Protein 8Q1F (pdb70)

Sequence (442 aa):
MFKKAVLFDLNGVIITDTAEYHFRAWKKALAEEIGINNGGVDRQFNEQLKGVSREEDSLQKILDLADKKVSAEEFKELAKRKNDNYVKMMIQDVSPADVYPGILQLLKDLRSSNKKIKIALASASKNGPFLLEERRMNLTGYFDAIADPAEEVAASKAAPDIFIAAAHAVGVVAPSESIGLEDSQAGIIQAIKDSGALPIGVGRPEDLGDDIVIVPDTSHYTLEFLKKEVWLQKQKMFKKAVLFDLNGVIITDTAEYHFRAWKKALAEEIGINGVDRQFNEQLKGVSREDSLQKILDLADKKVSAEEFKELAKRKNDNYVKMMIQDVSPADVYPGILQLLKDLRSSNKIKIALASASKNGPFLLEERMNLTGYFDAI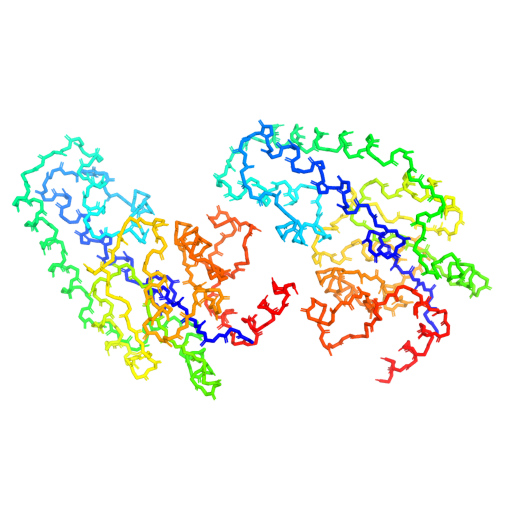ADPAEVAASKAAPDIFIAAAHAVGVAPSESIGLEDSQAGIQAIKDSGALPIGVGRPEDLGDDIVIVPDTSHYTLEFLKEVWLQKQK

Structure (mmCIF, N/CA/C/O backbone):
data_8Q1F
#
_entry.id   8Q1F
#
_cell.length_a   32.023
_cell.length_b   79.663
_cell.length_c   79.848
_cell.angle_alpha   90.000
_cell.angle_beta   97.614
_cell.angle_gamma   90.000
#
_symmetry.space_group_name_H-M   'P 1 21 1'
#
loop_
_entity.id
_entity.type
_entity.pdbx_description
1 polymer Beta-phosphoglucomutase
2 non-polymer 1,6-di-O-phosphono-beta-D-glucopyranose
3 non-polymer 'MAGNESIUM ION'
4 non-polymer 2-AMINO-2-HYDROXYMETHYL-PROPANE-1,3-DIOL
5 non-polymer 'SODIUM ION'
6 non-polymer 1,2-ETHANEDIOL
7 water water
#
loop_
_atom_site.group_PDB
_atom_site.id
_atom_site.type_symbol
_atom_site.label_atom_id
_atom_site.label_alt_id
_atom_site.label_comp_id
_atom_site.label_asym_id
_atom_site.label_entity_id
_atom_site.label_seq_id
_atom_site.pdbx_PDB_ins_code
_atom_site.Cartn_x
_atom_site.Cartn_y
_atom_site.Cartn_z
_atom_site.occupancy
_atom_site.B_iso_or_equiv
_atom_site.auth_seq_id
_atom_site.auth_comp_id
_atom_site.auth_asym_id
_atom_site.auth_atom_id
_atom_site.pdbx_PDB_model_num
ATOM 1 N N . MET A 1 1 ? 12.193 -27.534 -50.376 1.000 12.043 1 MET A N 1
ATOM 2 C CA . MET A 1 1 ? 10.844 -27.144 -49.895 1.000 10.270 1 MET A CA 1
ATOM 3 C C . MET A 1 1 ? 11.066 -26.305 -48.644 1.000 9.444 1 MET A C 1
ATOM 4 O O . MET A 1 1 ? 12.105 -26.436 -47.986 1.000 11.230 1 MET A O 1
ATOM 9 N N . PHE A 1 2 ? 10.068 -25.490 -48.279 1.000 9.017 2 PHE A N 1
ATOM 10 C CA . PHE A 1 2 ? 10.146 -24.832 -46.989 1.000 8.381 2 PHE A CA 1
ATOM 11 C C . PHE A 1 2 ? 10.295 -25.909 -45.923 1.000 8.457 2 PHE A C 1
ATOM 12 O O . PHE A 1 2 ? 9.705 -26.991 -45.992 1.000 9.521 2 PHE A O 1
ATOM 20 N N . LYS A 1 3 ? 11.106 -25.577 -44.926 1.000 8.477 3 LYS A N 1
ATOM 21 C CA A LYS A 1 3 ? 11.414 -26.495 -43.837 0.500 8.481 3 LYS A CA 1
ATOM 22 C CA B LYS A 1 3 ? 11.450 -26.473 -43.828 0.500 9.095 3 LYS A CA 1
ATOM 23 C C . LYS A 1 3 ? 10.691 -26.148 -42.542 1.000 8.410 3 LYS A C 1
ATOM 24 O O . LYS A 1 3 ? 10.704 -26.962 -41.608 1.000 9.746 3 LYS A O 1
ATOM 35 N N . ALA A 1 4 ? 10.039 -24.980 -42.477 1.000 8.254 4 ALA A N 1
ATOM 36 C CA . ALA A 1 4 ? 9.312 -24.550 -41.294 1.000 7.729 4 ALA A CA 1
ATOM 37 C C . ALA A 1 4 ? 8.193 -23.609 -41.714 1.000 7.158 4 ALA A C 1
ATOM 38 O O . ALA A 1 4 ? 8.310 -22.899 -42.712 1.000 7.616 4 ALA A O 1
ATOM 40 N N . VAL A 1 5 ? 7.152 -23.616 -40.881 1.000 7.159 5 VAL A N 1
ATOM 41 C CA . VAL A 1 5 ? 6.102 -22.603 -40.925 1.000 6.508 5 VAL A CA 1
ATOM 42 C C . VAL A 1 5 ? 6.113 -21.892 -39.578 1.000 6.507 5 VAL A C 1
ATOM 43 O O . VAL A 1 5 ? 6.108 -22.538 -38.525 1.000 7.360 5 VAL A O 1
ATOM 47 N N . LEU A 1 6 ? 6.159 -20.563 -39.661 1.000 6.456 6 LEU A N 1
ATOM 48 C CA . LEU A 1 6 ? 6.240 -19.674 -38.514 1.000 6.587 6 LEU A CA 1
ATOM 49 C C . LEU A 1 6 ? 4.854 -19.053 -38.366 1.000 6.382 6 LEU A C 1
ATOM 50 O O . LEU A 1 6 ? 4.413 -18.270 -39.208 1.000 7.354 6 LEU A O 1
ATOM 55 N N . PHE A 1 7 ? 4.152 -19.430 -37.296 1.000 6.345 7 PHE A N 1
ATOM 56 C CA . PHE A 1 7 ? 2.759 -19.057 -37.091 1.000 6.300 7 PHE A CA 1
ATOM 57 C C . PHE A 1 7 ? 2.607 -17.864 -36.171 1.000 6.511 7 PHE A C 1
ATOM 58 O O . PHE A 1 7 ? 3.016 -17.901 -35.010 1.000 6.603 7 PHE A O 1
ATOM 66 N N . ASP A 1 8 ? 1.945 -16.819 -36.647 1.000 6.194 8 ASP A N 1
ATOM 67 C CA . ASP A 1 8 ? 1.316 -15.871 -35.745 1.000 6.455 8 ASP A CA 1
ATOM 68 C C . ASP A 1 8 ? 0.305 -16.616 -34.870 1.000 6.326 8 ASP A C 1
ATOM 69 O O . ASP A 1 8 ? -0.207 -17.659 -35.271 1.000 6.807 8 ASP A O 1
ATOM 74 N N . LEU A 1 9 ? -0.051 -16.037 -33.708 1.000 6.286 9 LEU A N 1
ATOM 75 C CA . LEU A 1 9 ? -1.102 -16.619 -32.896 1.000 6.932 9 LEU A CA 1
ATOM 76 C C . LEU A 1 9 ? -2.438 -15.939 -33.186 1.000 6.365 9 LEU A C 1
ATOM 77 O O . LEU A 1 9 ? -3.343 -16.543 -33.779 1.000 7.325 9 LEU A O 1
ATOM 82 N N . ASN A 1 10 ? -2.597 -14.686 -32.741 1.000 6.903 10 ASN A N 1
ATOM 83 C CA . ASN A 1 10 ? -3.889 -14.020 -32.794 1.000 6.632 10 ASN A CA 1
ATOM 84 C C . ASN A 1 10 ? -4.186 -13.538 -34.204 1.000 6.750 10 ASN A C 1
ATOM 85 O O . ASN A 1 10 ? -3.524 -12.663 -34.750 1.000 8.450 10 ASN A O 1
ATOM 90 N N . GLY A 1 11 ? -5.240 -14.103 -34.782 1.000 7.714 11 GLY A N 1
ATOM 91 C CA . GLY A 1 11 ? -5.600 -13.861 -36.178 1.000 7.781 11 GLY A CA 1
ATOM 92 C C . GLY A 1 11 ? -5.212 -15.002 -37.114 1.000 7.222 11 GLY A C 1
ATOM 93 O O . GLY A 1 11 ? -5.605 -14.954 -38.275 1.000 7.510 11 GLY A O 1
ATOM 94 N N . VAL A 1 12 ? -4.464 -15.996 -36.627 1.000 6.854 12 VAL A N 1
ATOM 95 C CA . VAL A 1 12 ? -4.089 -17.157 -37.422 1.000 6.691 12 VAL A CA 1
ATOM 96 C C . VAL A 1 12 ? -4.511 -18.455 -36.735 1.000 6.557 12 VAL A C 1
ATOM 97 O O . VAL A 1 12 ? -5.380 -19.158 -37.226 1.000 7.506 12 VAL A O 1
ATOM 101 N N . ILE A 1 13 ? -3.908 -18.775 -35.596 1.000 6.963 13 ILE A N 1
ATOM 102 C CA A ILE A 1 13 ? -4.241 -20.004 -34.883 0.500 8.235 13 ILE A CA 1
ATOM 103 C CA B ILE A 1 13 ? -4.219 -20.010 -34.867 0.500 7.361 13 ILE A CA 1
ATOM 104 C C . ILE A 1 13 ? -5.608 -19.896 -34.206 1.000 7.524 13 ILE A C 1
ATOM 105 O O . ILE A 1 13 ? -6.375 -20.865 -34.173 1.000 7.999 13 ILE A O 1
ATOM 114 N N . THR A 1 14 ? -5.867 -18.724 -33.636 1.000 7.750 14 THR A N 1
ATOM 115 C CA . THR A 1 14 ? -7.121 -18.384 -32.975 1.000 7.809 14 THR A CA 1
ATOM 116 C C . THR A 1 14 ? -7.211 -16.871 -33.027 1.000 7.175 14 THR A C 1
ATOM 117 O O . THR A 1 14 ? -6.377 -16.242 -33.668 1.000 8.905 14 THR A O 1
ATOM 121 N N . ASP A 1 15 ? -8.147 -16.257 -32.308 1.000 7.794 15 ASP A N 1
ATOM 122 C CA . ASP A 1 15 ? -7.983 -14.814 -32.110 1.000 8.868 15 ASP A CA 1
ATOM 123 C C . ASP A 1 15 ? -8.602 -14.434 -30.778 1.000 9.620 15 ASP A C 1
ATOM 124 O O . ASP A 1 15 ? -9.782 -14.583 -30.564 1.000 16.065 15 ASP A O 1
ATOM 129 N N . THR A 1 16 ? -7.766 -13.893 -29.899 1.000 7.868 16 THR A N 1
ATOM 130 C CA . THR A 1 16 ? -8.218 -13.366 -28.607 1.000 7.505 16 THR A CA 1
ATOM 131 C C . THR A 1 16 ? -8.250 -11.835 -28.614 1.000 7.771 16 THR A C 1
ATOM 132 O O . THR A 1 16 ? -8.306 -11.210 -27.555 1.000 8.231 16 THR A O 1
ATOM 136 N N . ALA A 1 17 ? -8.318 -11.245 -29.813 1.000 8.729 17 ALA A N 1
ATOM 137 C CA . ALA A 1 17 ? -8.389 -9.792 -29.955 1.000 8.761 17 ALA A CA 1
ATOM 138 C C . ALA A 1 17 ? -9.458 -9.157 -29.074 1.000 8.493 17 ALA A C 1
ATOM 139 O O . ALA A 1 17 ? -9.245 -8.066 -28.563 1.000 8.430 17 ALA A O 1
ATOM 141 N N . GLU A 1 18 ? -10.634 -9.768 -28.991 1.000 8.529 18 GLU A N 1
ATOM 142 C CA . GLU A 1 18 ? -11.717 -9.135 -28.235 1.000 8.521 18 GLU A CA 1
ATOM 143 C C . GLU A 1 18 ? -11.308 -8.969 -26.772 1.000 7.897 18 GLU A C 1
ATOM 144 O O . GLU A 1 18 ? -11.649 -7.963 -26.139 1.000 8.302 18 GLU A O 1
ATOM 150 N N . TYR A 1 19 ? -10.593 -9.955 -26.228 1.000 7.946 19 TYR A N 1
ATOM 151 C CA . TYR A 1 19 ? -10.203 -9.910 -24.827 1.000 7.539 19 TYR A CA 1
ATOM 152 C C . TYR A 1 19 ? -9.043 -8.945 -24.599 1.000 7.590 19 TYR A C 1
ATOM 153 O O . TYR A 1 19 ? -9.018 -8.230 -23.599 1.000 8.229 19 TYR A O 1
ATOM 162 N N . HIS A 1 20 ? -8.100 -8.893 -25.535 1.000 7.668 20 HIS A N 1
ATOM 163 C CA . HIS A 1 20 ? -7.085 -7.845 -25.467 1.000 7.372 20 HIS A CA 1
ATOM 164 C C . HIS A 1 20 ? -7.745 -6.472 -25.456 1.000 7.584 20 HIS A C 1
ATOM 165 O O . HIS A 1 20 ? -7.380 -5.611 -24.649 1.000 8.078 20 HIS A O 1
ATOM 172 N N . PHE A 1 21 ? -8.681 -6.262 -26.385 1.000 7.657 21 PHE A N 1
ATOM 173 C CA . PHE A 1 21 ? -9.369 -4.975 -26.487 1.000 8.140 21 PHE A CA 1
ATOM 174 C C . PHE A 1 21 ? -10.072 -4.638 -25.183 1.000 7.928 21 PHE A C 1
ATOM 175 O O . PHE A 1 21 ? -9.940 -3.532 -24.660 1.000 8.487 21 PHE A O 1
ATOM 183 N N . ARG A 1 22 ? -10.879 -5.561 -24.672 1.000 8.144 22 ARG A N 1
ATOM 184 C CA . ARG A 1 22 ? -11.658 -5.286 -23.483 1.000 8.387 22 ARG A CA 1
ATOM 185 C C . ARG A 1 22 ? -10.737 -4.941 -22.315 1.000 8.412 22 ARG A C 1
ATOM 186 O O . ARG A 1 22 ? -11.057 -4.053 -21.519 1.000 9.193 22 ARG A O 1
ATOM 194 N N . ALA A 1 23 ? -9.640 -5.662 -22.179 1.000 7.750 23 ALA A N 1
ATOM 195 C CA . ALA A 1 23 ? -8.715 -5.408 -21.088 1.000 7.982 23 ALA A CA 1
ATOM 196 C C . ALA A 1 23 ? -8.054 -4.043 -21.255 1.000 7.941 23 ALA A C 1
ATOM 197 O O . ALA A 1 23 ? -7.917 -3.285 -20.281 1.000 8.547 23 ALA A O 1
ATOM 199 N N . TRP A 1 24 ? -7.611 -3.700 -22.465 1.000 7.708 24 TRP A N 1
ATOM 200 C CA . TRP A 1 24 ? -7.039 -2.361 -22.662 1.000 8.302 24 TRP A CA 1
ATOM 201 C C . TRP A 1 24 ? -8.064 -1.271 -22.388 1.000 8.910 24 TRP A C 1
ATOM 202 O O . TRP A 1 24 ? -7.719 -0.226 -21.822 1.000 9.879 24 TRP A O 1
ATOM 213 N N . LYS A 1 25 ? -9.286 -1.456 -22.883 1.000 9.254 25 LYS A N 1
ATOM 214 C CA A LYS A 1 25 ? -10.344 -0.457 -22.708 0.500 10.334 25 LYS A CA 1
ATOM 215 C CA B LYS A 1 25 ? -10.286 -0.411 -22.707 0.500 9.880 25 LYS A CA 1
ATOM 216 C C . LYS A 1 25 ? -10.605 -0.225 -21.220 1.000 9.936 25 LYS A C 1
ATOM 217 O O . LYS A 1 25 ? -10.760 0.904 -20.771 1.000 10.947 25 LYS A O 1
ATOM 228 N N . ALA A 1 26 ? -10.711 -1.312 -20.474 1.000 9.677 26 ALA A N 1
ATOM 229 C CA . ALA A 1 26 ? -10.999 -1.205 -19.044 1.000 10.304 26 ALA A CA 1
ATOM 230 C C . ALA A 1 26 ? -9.862 -0.471 -18.329 1.000 10.424 26 ALA A C 1
ATOM 231 O O . ALA A 1 26 ? -10.090 0.373 -17.469 1.000 11.236 26 ALA A O 1
ATOM 233 N N . LEU A 1 27 ? -8.623 -0.791 -18.670 1.000 9.284 27 LEU A N 1
ATOM 234 C CA . LEU A 1 27 ? -7.485 -0.094 -18.076 1.000 9.403 27 LEU A CA 1
ATOM 235 C C . LEU A 1 27 ? -7.518 1.392 -18.409 1.000 9.789 27 LEU A C 1
ATOM 236 O O . LEU A 1 27 ? -7.360 2.252 -17.540 1.000 11.112 27 LEU A O 1
ATOM 241 N N . ALA A 1 28 ? -7.716 1.692 -19.687 1.000 9.958 28 ALA A N 1
ATOM 242 C CA . ALA A 1 28 ? -7.754 3.078 -20.116 1.000 10.613 28 ALA A CA 1
ATOM 243 C C . ALA A 1 28 ? -8.822 3.850 -19.347 1.000 11.350 28 ALA A C 1
ATOM 244 O O . ALA A 1 28 ? -8.574 4.954 -18.851 1.000 13.669 28 ALA A O 1
ATOM 246 N N . GLU A 1 29 ? -10.030 3.306 -19.262 1.000 12.262 29 GLU A N 1
ATOM 247 C CA . GLU A 1 29 ? -11.107 4.043 -18.618 1.000 14.016 29 GLU A CA 1
ATOM 248 C C . GLU A 1 29 ? -10.784 4.302 -17.149 1.000 14.241 29 GLU A C 1
ATOM 249 O O . GLU A 1 29 ? -11.062 5.389 -16.661 1.000 16.933 29 GLU A O 1
ATOM 255 N N . GLU A 1 30 ? -10.130 3.348 -16.481 1.000 13.934 30 GLU A N 1
ATOM 256 C CA . GLU A 1 30 ? -9.754 3.477 -15.073 1.000 15.650 30 GLU A CA 1
ATOM 257 C C . GLU A 1 30 ? -8.803 4.632 -14.845 1.000 15.062 30 GLU A C 1
ATOM 258 O O . GLU A 1 30 ? -8.808 5.209 -13.757 1.000 18.812 30 GLU A O 1
ATOM 264 N N . ILE A 1 31 ? -7.967 4.928 -15.844 1.000 14.211 31 ILE A N 1
ATOM 265 C CA . ILE A 1 31 ? -6.969 5.981 -15.690 1.000 15.873 31 ILE A CA 1
ATOM 266 C C . ILE A 1 31 ? -7.378 7.232 -16.476 1.000 15.124 31 ILE A C 1
ATOM 267 O O . ILE A 1 31 ? -6.552 8.107 -16.700 1.000 19.880 31 ILE A O 1
ATOM 272 N N . GLY A 1 32 ? -8.663 7.339 -16.841 1.000 14.971 32 GLY A N 1
ATOM 273 C CA . GLY A 1 32 ? -9.215 8.591 -17.345 1.000 15.662 32 GLY A CA 1
ATOM 274 C C . GLY A 1 32 ? -9.002 8.792 -18.843 1.000 16.579 32 GLY A C 1
ATOM 275 O O . GLY A 1 32 ? -9.105 9.922 -19.313 1.000 22.468 32 GLY A O 1
ATOM 276 N N . ILE A 1 33 ? -8.712 7.713 -19.571 1.000 15.136 33 ILE A N 1
ATOM 277 C CA . ILE A 1 33 ? -8.501 7.773 -21.010 1.000 16.445 33 ILE A CA 1
ATOM 278 C C . ILE A 1 33 ? -9.745 7.240 -21.699 1.000 18.879 33 ILE A C 1
ATOM 279 O O . ILE A 1 33 ? -10.111 6.085 -21.493 1.000 21.387 33 ILE A O 1
ATOM 284 N N A ASN A 1 34 ? -10.390 8.003 -22.582 0.500 20.466 34 ASN A N 1
ATOM 285 N N B ASN A 1 34 ? -10.382 8.164 -22.422 0.500 27.163 34 ASN A N 1
ATOM 286 C CA A ASN A 1 34 ? -11.709 7.566 -23.042 0.500 22.329 34 ASN A CA 1
ATOM 287 C CA B ASN A 1 34 ? -11.414 7.863 -23.397 0.500 32.615 34 ASN A CA 1
ATOM 288 C C A ASN A 1 34 ? -11.725 7.179 -24.524 0.500 17.441 34 ASN A C 1
ATOM 289 C C B ASN A 1 34 ? -10.763 7.795 -24.773 0.500 28.064 34 ASN A C 1
ATOM 290 O O A ASN A 1 34 ? -12.773 6.773 -25.028 0.500 20.399 34 ASN A O 1
ATOM 291 O O B ASN A 1 34 ? -9.695 8.366 -25.004 0.500 28.219 34 ASN A O 1
ATOM 300 N N A GLY A 1 35 ? -10.575 7.258 -25.203 0.500 15.636 35 GLY A N 1
ATOM 301 N N B GLY A 1 35 ? -11.418 7.074 -25.677 0.500 21.466 35 GLY A N 1
ATOM 302 C CA A GLY A 1 35 ? -10.513 7.128 -26.659 0.500 15.908 35 GLY A CA 1
ATOM 303 C CA B GLY A 1 35 ? -10.935 6.950 -27.039 0.500 20.779 35 GLY A CA 1
ATOM 304 C C A GLY A 1 35 ? -10.218 5.724 -27.203 0.500 16.284 35 GLY A C 1
ATOM 305 C C B GLY A 1 35 ? -10.187 5.647 -27.298 0.500 17.017 35 GLY A C 1
ATOM 306 O O A GLY A 1 35 ? -10.078 5.559 -28.414 0.500 15.332 35 GLY A O 1
ATOM 307 O O B GLY A 1 35 ? -9.654 5.482 -28.397 0.500 19.077 35 GLY A O 1
ATOM 308 N N . VAL A 1 36 ? -10.147 4.715 -26.331 1.000 14.179 36 VAL A N 1
ATOM 309 C CA . VAL A 1 36 ? -9.789 3.354 -26.713 1.000 13.963 36 VAL A CA 1
ATOM 310 C C . VAL A 1 36 ? -11.054 2.650 -27.179 1.000 14.865 36 VAL A C 1
ATOM 311 O O . VAL A 1 36 ? -11.732 1.938 -26.430 1.000 15.988 36 VAL A O 1
ATOM 315 N N . ASP A 1 37 ? -11.368 2.909 -28.445 1.000 15.447 37 ASP A N 1
ATOM 316 C CA . ASP A 1 37 ? -12.532 2.314 -29.077 1.000 16.043 37 ASP A CA 1
ATOM 317 C C . ASP A 1 37 ? -12.053 1.258 -30.067 1.000 15.850 37 ASP A C 1
ATOM 318 O O . ASP A 1 37 ? -10.862 1.008 -30.224 1.000 15.981 37 ASP A O 1
ATOM 323 N N . ARG A 1 38 ? -12.996 0.613 -30.747 1.000 17.098 38 ARG A N 1
ATOM 324 C CA . ARG A 1 38 ? -12.609 -0.503 -31.601 1.000 17.348 38 ARG A CA 1
ATOM 325 C C . ARG A 1 38 ? -11.774 -0.040 -32.794 1.000 17.845 38 ARG A C 1
ATOM 326 O O . ARG A 1 38 ? -10.881 -0.764 -33.239 1.000 19.449 38 ARG A O 1
ATOM 334 N N . GLN A 1 39 ? -12.064 1.165 -33.294 1.000 18.906 39 GLN A N 1
ATOM 335 C CA . GLN A 1 39 ? -11.301 1.722 -34.395 1.000 20.107 39 GLN A CA 1
ATOM 336 C C . GLN A 1 39 ? -9.858 1.947 -33.941 1.000 16.546 39 GLN A C 1
ATOM 337 O O . GLN A 1 39 ? -8.912 1.532 -34.629 1.000 17.844 39 GLN A O 1
ATOM 343 N N . PHE A 1 40 ? -9.685 2.588 -32.775 1.000 16.623 40 PHE A N 1
ATOM 344 C CA . PHE A 1 40 ? -8.351 2.829 -32.239 1.000 15.148 40 PHE A CA 1
ATOM 345 C C . PHE A 1 40 ? -7.634 1.496 -32.033 1.000 14.350 40 PHE A C 1
ATOM 346 O O . PHE A 1 40 ? -6.438 1.365 -32.275 1.000 14.419 40 PHE A O 1
ATOM 354 N N . ASN A 1 41 ? -8.384 0.493 -31.565 1.000 14.126 41 ASN A N 1
ATOM 355 C CA . ASN A 1 41 ? -7.826 -0.808 -31.238 1.000 13.186 41 ASN A CA 1
ATOM 356 C C . ASN A 1 41 ? -7.195 -1.496 -32.446 1.000 13.710 41 ASN A C 1
ATOM 357 O O . ASN A 1 41 ? -6.347 -2.378 -32.283 1.000 13.701 41 ASN A O 1
ATOM 362 N N . GLU A 1 42 ? -7.624 -1.149 -33.654 1.000 15.045 42 GLU A N 1
ATOM 363 C CA . GLU A 1 42 ? -6.985 -1.699 -34.841 1.000 17.108 42 GLU A CA 1
ATOM 364 C C . GLU A 1 42 ? -5.477 -1.439 -34.810 1.000 17.081 42 GLU A C 1
ATOM 365 O O . GLU A 1 42 ? -4.729 -2.246 -35.348 1.000 20.090 42 GLU A O 1
ATOM 371 N N . GLN A 1 43 ? -5.051 -0.321 -34.213 1.000 15.740 43 GLN A N 1
ATOM 372 C CA . GLN A 1 43 ? -3.644 0.081 -34.113 1.000 16.557 43 GLN A CA 1
ATOM 373 C C . GLN A 1 43 ? -2.884 -0.736 -33.068 1.000 14.268 43 GLN A C 1
ATOM 374 O O . GLN A 1 43 ? -1.662 -0.627 -32.968 1.000 18.862 43 GLN A O 1
ATOM 380 N N . LEU A 1 44 ? -3.601 -1.535 -32.270 1.000 12.939 44 LEU A N 1
ATOM 381 C CA . LEU A 1 44 ? -2.983 -2.319 -31.206 1.000 12.395 44 LEU A CA 1
ATOM 382 C C . LEU A 1 44 ? -2.839 -3.786 -31.604 1.000 11.335 44 LEU A C 1
ATOM 383 O O . LEU A 1 44 ? -2.129 -4.551 -30.935 1.000 12.225 44 LEU A O 1
ATOM 388 N N . LYS A 1 45 ? -3.576 -4.219 -32.631 1.000 12.564 45 LYS A N 1
ATOM 389 C CA . LYS A 1 45 ? -3.528 -5.612 -33.023 1.000 13.726 45 LYS A CA 1
ATOM 390 C C . LYS A 1 45 ? -2.127 -5.932 -33.524 1.000 13.529 45 LYS A C 1
ATOM 391 O O . LYS A 1 45 ? -1.489 -5.167 -34.258 1.000 14.074 45 LYS A O 1
ATOM 397 N N . GLY A 1 46 ? -1.618 -7.047 -33.011 1.000 13.856 46 GLY A N 1
ATOM 398 C CA . GLY A 1 46 ? -0.283 -7.462 -33.357 1.000 12.688 46 GLY A CA 1
ATOM 399 C C . GLY A 1 46 ? 0.846 -6.838 -32.559 1.000 14.337 46 GLY A C 1
ATOM 400 O O . GLY A 1 46 ? 1.926 -7.385 -32.637 1.000 14.761 46 GLY A O 1
ATOM 401 N N . VAL A 1 47 ? 0.599 -5.741 -31.821 1.000 11.877 47 VAL A N 1
ATOM 402 C CA . VAL A 1 47 ? 1.594 -4.877 -31.177 1.000 12.092 47 VAL A CA 1
ATOM 403 C C . VAL A 1 47 ? 1.920 -5.432 -29.796 1.000 10.613 47 VAL A C 1
ATOM 404 O O . VAL A 1 47 ? 1.057 -5.946 -29.108 1.000 10.152 47 VAL A O 1
ATOM 408 N N . SER A 1 48 ? 3.176 -5.312 -29.342 1.000 11.618 48 SER A N 1
ATOM 409 C CA . SER A 1 48 ? 3.587 -5.813 -28.025 1.000 11.246 48 SER A CA 1
ATOM 410 C C . SER A 1 48 ? 2.748 -5.187 -26.914 1.000 10.467 48 SER A C 1
ATOM 411 O O . SER A 1 48 ? 2.182 -4.106 -27.072 1.000 10.475 48 SER A O 1
ATOM 414 N N . ARG A 1 49 ? 2.732 -5.824 -25.744 1.000 10.221 49 ARG A N 1
ATOM 415 C CA . ARG A 1 49 ? 2.019 -5.292 -24.588 1.000 9.529 49 ARG A CA 1
ATOM 416 C C . ARG A 1 49 ? 2.517 -3.894 -24.235 1.000 9.924 49 ARG A C 1
ATOM 417 O O . ARG A 1 49 ? 1.738 -2.981 -24.012 1.000 10.183 49 ARG A O 1
ATOM 425 N N . GLU A 1 50 ? 3.833 -3.731 -24.133 1.000 11.616 50 GLU A N 1
ATOM 426 C CA A GLU A 1 50 ? 4.371 -2.442 -23.712 0.500 12.938 50 GLU A CA 1
ATOM 427 C CA B GLU A 1 50 ? 4.436 -2.459 -23.747 0.500 12.878 50 GLU A CA 1
ATOM 428 C C . GLU A 1 50 ? 4.152 -1.381 -24.794 1.000 11.705 50 GLU A C 1
ATOM 429 O O . GLU A 1 50 ? 3.823 -0.244 -24.470 1.000 12.382 50 GLU A O 1
ATOM 440 N N . ASP A 1 51 ? 4.317 -1.730 -26.073 1.000 11.554 51 ASP A N 1
ATOM 441 C CA . ASP A 1 51 ? 4.072 -0.727 -27.106 1.000 11.950 51 ASP A CA 1
ATOM 442 C C . ASP A 1 51 ? 2.582 -0.380 -27.201 1.000 11.057 51 ASP A C 1
ATOM 443 O O . ASP A 1 51 ? 2.232 0.743 -27.566 1.000 11.480 51 ASP A O 1
ATOM 448 N N . SER A 1 52 ? 1.719 -1.340 -26.863 1.000 9.961 52 SER A N 1
ATOM 449 C CA . SER A 1 52 ? 0.289 -1.065 -26.846 1.000 9.934 52 SER A CA 1
ATOM 450 C C . SER A 1 52 ? -0.043 -0.072 -25.734 1.000 9.741 52 SER A C 1
ATOM 451 O O . SER A 1 52 ? -0.767 0.889 -25.960 1.000 9.672 52 SER A O 1
ATOM 454 N N . LEU A 1 53 ? 0.476 -0.326 -24.527 1.000 9.179 53 LEU A N 1
ATOM 455 C CA . LEU A 1 53 ? 0.264 0.619 -23.446 1.000 9.116 53 LEU A CA 1
ATOM 456 C C . LEU A 1 53 ? 0.799 1.986 -23.848 1.000 9.857 53 LEU A C 1
ATOM 457 O O . LEU A 1 53 ? 0.157 2.993 -23.595 1.000 10.229 53 LEU A O 1
ATOM 462 N N . GLN A 1 54 ? 1.987 2.020 -24.458 1.000 10.800 54 GLN A N 1
ATOM 463 C CA . GLN A 1 54 ? 2.561 3.305 -24.823 1.000 11.721 54 GLN A CA 1
ATOM 464 C C . GLN A 1 54 ? 1.654 4.030 -25.821 1.000 11.767 54 GLN A C 1
ATOM 465 O O . GLN A 1 54 ? 1.506 5.252 -25.731 1.000 12.823 54 GLN A O 1
ATOM 471 N N . LYS A 1 55 ? 1.078 3.304 -26.789 1.000 11.383 55 LYS A N 1
ATOM 472 C CA . LYS A 1 55 ? 0.178 3.937 -27.753 1.000 11.785 55 LYS A CA 1
ATOM 473 C C . LYS A 1 55 ? -1.049 4.529 -27.071 1.000 10.786 55 LYS A C 1
ATOM 474 O O . LYS A 1 55 ? -1.521 5.587 -27.460 1.000 11.759 55 LYS A O 1
ATOM 480 N N . ILE A 1 56 ? -1.559 3.835 -26.047 1.000 10.620 56 ILE A N 1
ATOM 481 C CA . ILE A 1 56 ? -2.712 4.300 -25.294 1.000 10.462 56 ILE A CA 1
ATOM 482 C C . ILE A 1 56 ? -2.351 5.549 -24.478 1.000 10.098 56 ILE A C 1
ATOM 483 O O . ILE A 1 56 ? -3.112 6.529 -24.463 1.000 11.716 56 ILE A O 1
ATOM 488 N N . LEU A 1 57 ? -1.202 5.514 -23.787 1.000 10.731 57 LEU A N 1
ATOM 489 C CA . LEU A 1 57 ? -0.764 6.703 -23.048 1.000 10.994 57 LEU A CA 1
ATOM 490 C C . LEU A 1 57 ? -0.558 7.865 -24.018 1.000 11.367 57 LEU A C 1
ATOM 491 O O . LEU A 1 57 ? -0.949 9.003 -23.739 1.000 13.109 57 LEU A O 1
ATOM 496 N N . ASP A 1 58 ? 0.091 7.585 -25.156 1.000 12.774 58 ASP A N 1
ATOM 497 C CA . ASP A 1 58 ? 0.355 8.612 -26.155 1.000 12.803 58 ASP A CA 1
ATOM 498 C C . ASP A 1 58 ? -0.970 9.232 -26.614 1.000 12.034 58 ASP A C 1
ATOM 499 O O . ASP A 1 58 ? -1.079 10.467 -26.742 1.000 13.267 58 ASP A O 1
ATOM 504 N N . LEU A 1 59 ? -1.969 8.407 -26.906 1.000 13.432 59 LEU A N 1
ATOM 505 C CA . LEU A 1 59 ? -3.280 8.890 -27.317 1.000 13.082 59 LEU A CA 1
ATOM 506 C C . LEU A 1 59 ? -3.792 9.980 -26.382 1.000 13.658 59 LEU A C 1
ATOM 507 O O . LEU A 1 59 ? -4.333 10.986 -26.835 1.000 16.451 59 LEU A O 1
ATOM 512 N N . ALA A 1 60 ? -3.613 9.765 -25.078 1.000 14.269 60 ALA A N 1
ATOM 513 C CA . ALA A 1 60 ? -4.163 10.647 -24.055 1.000 15.827 60 ALA A CA 1
ATOM 514 C C . ALA A 1 60 ? -3.195 11.757 -23.627 1.000 14.438 60 ALA A C 1
ATOM 515 O O . ALA A 1 60 ? -3.464 12.481 -22.668 1.000 16.405 60 ALA A O 1
ATOM 517 N N . ASP A 1 61 ? -2.058 11.879 -24.307 1.000 12.588 61 ASP A N 1
ATOM 518 C CA . ASP A 1 61 ? -1.015 12.818 -23.902 1.000 11.336 61 ASP A CA 1
ATOM 519 C C . ASP A 1 61 ? -0.617 12.615 -22.439 1.000 11.265 61 ASP A C 1
ATOM 520 O O . ASP A 1 61 ? -0.427 13.560 -21.676 1.000 12.948 61 ASP A O 1
ATOM 525 N N . LYS A 1 62 ? -0.491 11.346 -22.074 1.000 12.139 62 LYS A N 1
ATOM 526 C CA . LYS A 1 62 ? -0.211 10.954 -20.702 1.000 12.579 62 LYS A CA 1
ATOM 527 C C . LYS A 1 62 ? 1.186 10.366 -20.610 1.000 12.561 62 LYS A C 1
ATOM 528 O O . LYS A 1 62 ? 1.679 9.717 -21.530 1.000 14.442 62 LYS A O 1
ATOM 534 N N . LYS A 1 63 ? 1.815 10.596 -19.459 1.000 13.608 63 LYS A N 1
ATOM 535 C CA . LYS A 1 63 ? 3.128 10.064 -19.141 1.000 15.132 63 LYS A CA 1
ATOM 536 C C . LYS A 1 63 ? 3.107 9.568 -17.699 1.000 13.948 63 LYS A C 1
ATOM 537 O O . LYS A 1 63 ? 2.524 10.222 -16.842 1.000 16.353 63 LYS A O 1
ATOM 543 N N . VAL A 1 64 ? 3.693 8.395 -17.464 1.000 16.599 64 VAL A N 1
ATOM 544 C CA . VAL A 1 64 ? 3.753 7.823 -16.125 1.000 17.185 64 VAL A CA 1
ATOM 545 C C . VAL A 1 64 ? 5.188 7.393 -15.841 1.000 17.523 64 VAL A C 1
ATOM 546 O O . VAL A 1 64 ? 6.005 7.259 -16.754 1.000 17.848 64 VAL A O 1
ATOM 550 N N . SER A 1 65 ? 5.486 7.141 -14.562 1.000 17.441 65 SER A N 1
ATOM 551 C CA . SER A 1 65 ? 6.812 6.668 -14.182 1.000 18.823 65 SER A CA 1
ATOM 552 C C . SER A 1 65 ? 7.044 5.261 -14.736 1.000 16.308 65 SER A C 1
ATOM 553 O O . SER A 1 65 ? 6.105 4.550 -15.094 1.000 15.175 65 SER A O 1
ATOM 556 N N . ALA A 1 66 ? 8.306 4.842 -14.788 1.000 19.728 66 ALA A N 1
ATOM 557 C CA . ALA A 1 66 ? 8.677 3.489 -15.213 1.000 18.937 66 ALA A CA 1
ATOM 558 C C . ALA A 1 66 ? 7.954 2.429 -14.373 1.000 20.043 66 ALA A C 1
ATOM 559 O O . ALA A 1 66 ? 7.472 1.419 -14.896 1.000 17.789 66 ALA A O 1
ATOM 561 N N . GLU A 1 67 ? 7.884 2.662 -13.061 1.000 19.148 67 GLU A N 1
ATOM 562 C CA . GLU A 1 67 ? 7.269 1.719 -12.133 1.000 17.827 67 GLU A CA 1
ATOM 563 C C . GLU A 1 67 ? 5.777 1.637 -12.436 1.000 14.514 67 GLU A C 1
ATOM 564 O O . GLU A 1 67 ? 5.202 0.552 -12.467 1.000 15.109 67 GLU A O 1
ATOM 570 N N . GLU A 1 68 ? 5.158 2.798 -12.640 1.000 14.071 68 GLU A N 1
ATOM 571 C CA . GLU A 1 68 ? 3.721 2.848 -12.894 1.000 12.240 68 GLU A CA 1
ATOM 572 C C . GLU A 1 68 ? 3.387 2.199 -14.237 1.000 12.028 68 GLU A C 1
ATOM 573 O O . GLU A 1 68 ? 2.388 1.512 -14.366 1.000 11.447 68 GLU A O 1
ATOM 579 N N . PHE A 1 69 ? 4.232 2.417 -15.240 1.000 12.140 69 PHE A N 1
ATOM 580 C CA . PHE A 1 69 ? 4.061 1.776 -16.536 1.000 11.607 69 PHE A CA 1
ATOM 581 C C . PHE A 1 69 ? 4.018 0.256 -16.377 1.000 11.039 69 PHE A C 1
ATOM 582 O O . PHE A 1 69 ? 3.139 -0.409 -16.932 1.000 11.252 69 PHE A O 1
ATOM 590 N N . LYS A 1 70 ? 4.965 -0.303 -15.626 1.000 11.733 70 LYS A N 1
ATOM 591 C CA . LYS A 1 70 ? 4.978 -1.742 -15.388 1.000 11.833 70 LYS A CA 1
ATOM 592 C C . LYS A 1 70 ? 3.713 -2.192 -14.662 1.000 11.031 70 LYS A C 1
ATOM 593 O O . LYS A 1 70 ? 3.147 -3.242 -14.981 1.000 11.322 70 LYS A O 1
ATOM 599 N N . GLU A 1 71 ? 3.266 -1.411 -13.688 1.000 11.132 71 GLU A N 1
ATOM 600 C CA . GLU A 1 71 ? 2.073 -1.751 -12.922 1.000 10.920 71 GLU A CA 1
ATOM 601 C C . GLU A 1 71 ? 0.857 -1.794 -13.835 1.000 9.545 71 GLU A C 1
ATOM 602 O O . GLU A 1 71 ? 0.019 -2.698 -13.722 1.000 10.493 71 GLU A O 1
ATOM 608 N N . LEU A 1 72 ? 0.743 -0.805 -14.718 1.000 9.436 72 LEU A N 1
ATOM 609 C CA . LEU A 1 72 ? -0.396 -0.725 -15.629 1.000 9.739 72 LEU A CA 1
ATOM 610 C C . LEU A 1 72 ? -0.398 -1.900 -16.596 1.000 8.814 72 LEU A C 1
ATOM 611 O O . LEU A 1 72 ? -1.449 -2.492 -16.857 1.000 8.860 72 LEU A O 1
ATOM 616 N N . ALA A 1 73 ? 0.766 -2.229 -17.170 1.000 9.100 73 ALA A N 1
ATOM 617 C CA . ALA A 1 73 ? 0.812 -3.344 -18.108 1.000 9.094 73 ALA A CA 1
ATOM 618 C C . ALA A 1 73 ? 0.419 -4.642 -17.410 1.000 9.009 73 ALA A C 1
ATOM 619 O O . ALA A 1 73 ? -0.270 -5.481 -17.971 1.000 9.289 73 ALA A O 1
ATOM 621 N N . LYS A 1 74 ? 0.909 -4.806 -16.173 1.000 9.225 74 LYS A N 1
ATOM 622 C CA . LYS A 1 74 ? 0.586 -5.996 -15.381 1.000 9.805 74 LYS A CA 1
ATOM 623 C C . LYS A 1 74 ? -0.906 -6.060 -15.061 1.000 8.769 74 LYS A C 1
ATOM 624 O O . LYS A 1 74 ? -1.498 -7.143 -15.086 1.000 9.703 74 LYS A O 1
ATOM 630 N N . ARG A 1 75 ? -1.513 -4.918 -14.753 1.000 9.061 75 ARG A N 1
ATOM 631 C CA . ARG A 1 75 ? -2.937 -4.906 -14.467 1.000 9.523 75 ARG A CA 1
ATOM 632 C C . ARG A 1 75 ? -3.742 -5.335 -15.691 1.000 8.413 75 ARG A C 1
ATOM 633 O O . ARG A 1 75 ? -4.647 -6.160 -15.602 1.000 8.760 75 ARG A O 1
ATOM 641 N N . LYS A 1 76 ? -3.389 -4.783 -16.854 1.000 7.857 76 LYS A N 1
ATOM 642 C CA . LYS A 1 76 ? -4.087 -5.212 -18.061 1.000 7.358 76 LYS A CA 1
ATOM 643 C C . LYS A 1 76 ? -3.859 -6.704 -18.307 1.000 7.209 76 LYS A C 1
ATOM 644 O O . LYS A 1 76 ? -4.784 -7.436 -18.664 1.000 7.351 76 LYS A O 1
ATOM 650 N N . ASN A 1 77 ? -2.617 -7.166 -18.154 1.000 6.951 77 ASN A N 1
ATOM 651 C CA . ASN A 1 77 ? -2.347 -8.571 -18.400 1.000 7.186 77 ASN A CA 1
ATOM 652 C C . ASN A 1 77 ? -3.113 -9.471 -17.443 1.000 7.489 77 ASN A C 1
ATOM 653 O O . ASN A 1 77 ? -3.635 -10.509 -17.855 1.000 8.042 77 ASN A O 1
ATOM 658 N N . ASP A 1 78 ? -3.197 -9.098 -16.168 1.000 7.936 78 ASP A N 1
ATOM 659 C CA . ASP A 1 78 ? -3.926 -9.939 -15.225 1.000 8.038 78 ASP A CA 1
ATOM 660 C C . ASP A 1 78 ? -5.387 -10.063 -15.630 1.000 7.250 78 ASP A C 1
ATOM 661 O O . ASP A 1 78 ? -6.002 -11.131 -15.491 1.000 8.140 78 ASP A O 1
ATOM 666 N N . ASN A 1 79 ? -5.976 -8.967 -16.105 1.000 7.716 79 ASN A N 1
ATOM 667 C CA . ASN A 1 79 ? -7.362 -8.992 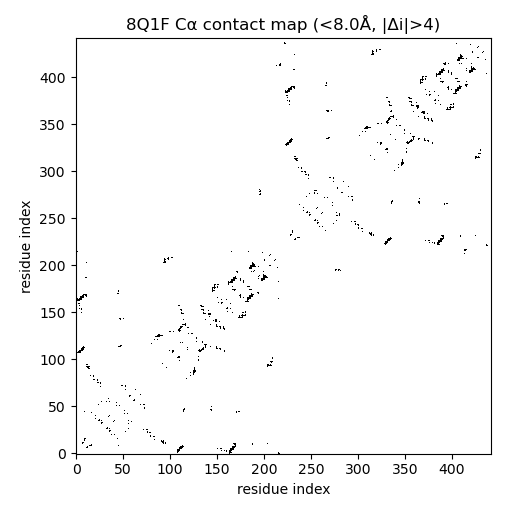-16.563 1.000 7.626 79 ASN A CA 1
ATOM 668 C C . ASN A 1 79 ? -7.512 -9.840 -17.828 1.000 6.990 79 ASN A C 1
ATOM 669 O O . ASN A 1 79 ? -8.406 -10.670 -17.935 1.000 7.911 79 ASN A O 1
ATOM 674 N N . TYR A 1 80 ? -6.615 -9.644 -18.789 1.000 7.520 80 TYR A N 1
ATOM 675 C CA . TYR A 1 80 ? -6.586 -10.462 -19.993 1.000 7.016 80 TYR A CA 1
ATOM 676 C C . TYR A 1 80 ? -6.484 -11.955 -19.673 1.000 6.765 80 TYR A C 1
ATOM 677 O O . TYR A 1 80 ? -7.237 -12.764 -20.225 1.000 7.476 80 TYR A O 1
ATOM 686 N N . VAL A 1 81 ? -5.552 -12.311 -18.777 1.000 6.963 81 VAL A N 1
ATOM 687 C CA . VAL A 1 81 ? -5.340 -13.719 -18.445 1.000 7.130 81 VAL A CA 1
ATOM 688 C C . VAL A 1 81 ? -6.608 -14.301 -17.801 1.000 7.107 81 VAL A C 1
ATOM 689 O O . VAL A 1 81 ? -6.982 -15.448 -18.068 1.000 8.380 81 VAL A O 1
ATOM 693 N N . LYS A 1 82 ? -7.286 -13.537 -16.945 1.000 7.954 82 LYS A N 1
ATOM 694 C CA . LYS A 1 82 ? -8.572 -13.967 -16.402 1.000 8.180 82 LYS A CA 1
ATOM 695 C C . LYS A 1 82 ? -9.528 -14.280 -17.548 1.000 8.282 82 LYS A C 1
ATOM 696 O O . LYS A 1 82 ? -10.235 -15.291 -17.529 1.000 9.530 82 LYS A O 1
ATOM 702 N N . MET A 1 83 ? -9.571 -13.411 -18.552 1.000 8.100 83 MET A N 1
ATOM 703 C CA A MET A 1 83 ? -10.574 -13.527 -19.595 0.400 8.688 83 MET A CA 1
ATOM 704 C CA B MET A 1 83 ? -10.539 -13.505 -19.635 0.600 8.585 83 MET A CA 1
ATOM 705 C C . MET A 1 83 ? -10.299 -14.696 -20.547 1.000 9.652 83 MET A C 1
ATOM 706 O O . MET A 1 83 ? -11.254 -15.188 -21.136 1.000 13.427 83 MET A O 1
ATOM 715 N N . ILE A 1 84 ? -9.047 -15.149 -20.703 1.000 8.686 84 ILE A N 1
ATOM 716 C CA . ILE A 1 84 ? -8.731 -16.253 -21.610 1.000 9.187 84 ILE A CA 1
ATOM 717 C C . ILE A 1 84 ? -8.714 -17.615 -20.925 1.000 8.962 84 ILE A C 1
ATOM 718 O O . ILE A 1 84 ? -8.386 -18.620 -21.567 1.000 10.024 84 ILE A O 1
ATOM 723 N N . GLN A 1 85 ? -9.130 -17.695 -19.658 1.000 9.869 85 GLN A N 1
ATOM 724 C CA . GLN A 1 85 ? -9.124 -18.983 -18.982 1.000 9.761 85 GLN A CA 1
ATOM 725 C C . GLN A 1 85 ? -9.998 -20.026 -19.676 1.000 10.251 85 GLN A C 1
ATOM 726 O O . GLN A 1 85 ? -9.698 -21.212 -19.570 1.000 14.680 85 GLN A O 1
ATOM 732 N N . ASP A 1 86 ? -11.052 -19.619 -20.373 1.000 10.916 86 ASP A N 1
ATOM 733 C CA . ASP A 1 86 ? -11.981 -20.593 -20.948 1.000 11.768 86 ASP A CA 1
ATOM 734 C C . ASP A 1 86 ? -11.731 -20.834 -22.435 1.000 12.008 86 ASP A C 1
ATOM 735 O O . ASP A 1 86 ? -12.543 -21.521 -23.055 1.000 14.231 86 ASP A O 1
ATOM 740 N N . VAL A 1 87 ? -10.643 -20.323 -23.009 1.000 10.880 87 VAL A N 1
ATOM 741 C CA . VAL A 1 87 ? -10.239 -20.731 -24.352 1.000 9.913 87 VAL A CA 1
ATOM 742 C C . VAL A 1 87 ? -10.121 -22.250 -24.384 1.000 10.446 87 VAL A C 1
ATOM 743 O O . VAL A 1 87 ? -9.671 -22.853 -23.417 1.000 11.333 87 VAL A O 1
ATOM 747 N N . SER A 1 88 ? -10.564 -22.868 -25.483 1.000 10.246 88 SER A N 1
ATOM 748 C CA . SER A 1 88 ? -10.618 -24.320 -25.585 1.000 10.753 88 SER A CA 1
ATOM 749 C C . SER A 1 88 ? -10.243 -24.726 -26.996 1.000 9.388 88 SER A C 1
ATOM 750 O O . SER A 1 88 ? -10.056 -23.880 -27.879 1.000 9.212 88 SER A O 1
ATOM 753 N N . PRO A 1 89 ? -10.149 -26.048 -27.274 1.000 9.365 89 PRO A N 1
ATOM 754 C CA . PRO A 1 89 ? -9.872 -26.487 -28.641 1.000 9.344 89 PRO A CA 1
ATOM 755 C C . PRO A 1 89 ? -10.889 -26.021 -29.683 1.000 8.959 89 PRO A C 1
ATOM 756 O O . PRO A 1 89 ? -10.532 -25.926 -30.855 1.000 9.850 89 PRO A O 1
ATOM 760 N N . ALA A 1 90 ? -12.103 -25.690 -29.259 1.000 10.023 90 ALA A N 1
ATOM 761 C CA . ALA A 1 90 ? -13.120 -25.211 -30.191 1.000 10.867 90 ALA A CA 1
ATOM 762 C C . ALA A 1 90 ? -12.751 -23.826 -30.728 1.000 9.792 90 ALA A C 1
ATOM 763 O O . ALA A 1 90 ? -13.353 -23.387 -31.713 1.000 12.307 90 ALA A O 1
ATOM 765 N N . ASP A 1 91 ? -11.788 -23.152 -30.101 1.000 9.568 91 ASP A N 1
ATOM 766 C CA . ASP A 1 91 ? -11.379 -21.827 -30.538 1.000 10.118 91 ASP A CA 1
ATOM 767 C C . ASP A 1 91 ? -10.270 -21.861 -31.585 1.000 8.890 91 ASP A C 1
ATOM 768 O O . ASP A 1 91 ? -9.890 -20.810 -32.085 1.000 9.615 91 ASP A O 1
ATOM 773 N N . VAL A 1 92 ? -9.736 -23.034 -31.904 1.000 8.341 92 VAL A N 1
ATOM 774 C CA . VAL A 1 92 ? -8.775 -23.141 -32.994 1.000 8.100 92 VAL A CA 1
ATOM 775 C C . VAL A 1 92 ? -9.484 -22.728 -34.285 1.000 7.983 92 VAL A C 1
ATOM 776 O O . VAL A 1 92 ? -10.584 -23.198 -34.587 1.000 8.771 92 VAL A O 1
ATOM 780 N N . TYR A 1 93 ? -8.836 -21.875 -35.068 1.000 7.749 93 TYR A N 1
ATOM 781 C CA . TYR A 1 93 ? -9.422 -21.354 -36.291 1.000 7.952 93 TYR A CA 1
ATOM 782 C C . TYR A 1 93 ? -9.597 -22.439 -37.343 1.000 7.799 93 TYR A C 1
ATOM 783 O O . TYR A 1 93 ? -8.937 -23.483 -37.370 1.000 8.029 93 TYR A O 1
ATOM 792 N N . PRO A 1 94 ? -10.550 -22.195 -38.261 1.000 8.011 94 PRO A N 1
ATOM 793 C CA . PRO A 1 94 ? -10.856 -23.193 -39.280 1.000 9.366 94 PRO A CA 1
ATOM 794 C C . PRO A 1 94 ? -9.629 -23.555 -40.108 1.000 8.273 94 PRO A C 1
ATOM 795 O O . PRO A 1 94 ? -8.861 -22.687 -40.535 1.000 8.960 94 PRO A O 1
ATOM 799 N N . GLY A 1 95 ? -9.446 -24.845 -40.312 1.000 9.578 95 GLY A N 1
ATOM 800 C CA . GLY A 1 95 ? -8.356 -25.348 -41.128 1.000 9.921 95 GLY A CA 1
ATOM 801 C C . GLY A 1 95 ? -7.028 -25.531 -40.413 1.000 8.861 95 GLY A C 1
ATOM 802 O O . GLY A 1 95 ? -6.143 -26.210 -40.922 1.000 9.423 95 GLY A O 1
ATOM 803 N N . ILE A 1 96 ? -6.853 -24.888 -39.266 1.000 8.118 96 ILE A N 1
ATOM 804 C CA . ILE A 1 96 ? -5.549 -24.840 -38.631 1.000 7.644 96 ILE A CA 1
ATOM 805 C C . ILE A 1 96 ? -5.118 -26.191 -38.088 1.000 7.990 96 ILE A C 1
ATOM 806 O O . ILE A 1 96 ? -3.971 -26.597 -38.274 1.000 8.283 96 ILE A O 1
ATOM 811 N N . LEU A 1 97 ? -6.016 -26.898 -37.410 1.000 8.222 97 LEU A N 1
ATOM 812 C CA . LEU A 1 97 ? -5.618 -28.192 -36.864 1.000 9.372 97 LEU A CA 1
ATOM 813 C C . LEU A 1 97 ? -5.181 -29.139 -37.984 1.000 8.489 97 LEU A C 1
ATOM 814 O O . LEU A 1 97 ? -4.157 -29.833 -37.856 1.000 9.053 97 LEU A O 1
ATOM 819 N N . GLN A 1 98 ? -5.929 -29.167 -39.093 1.000 9.335 98 GLN A N 1
ATOM 820 C CA . GLN A 1 98 ? -5.544 -30.060 -40.183 1.000 9.943 98 GLN A CA 1
ATOM 821 C C . GLN A 1 98 ? -4.201 -29.660 -40.791 1.000 8.989 98 GLN A C 1
ATOM 822 O O . GLN A 1 98 ? -3.380 -30.508 -41.146 1.000 9.978 98 GLN A O 1
ATOM 828 N N . LEU A 1 99 ? -3.967 -28.354 -40.910 1.000 8.784 99 LEU A N 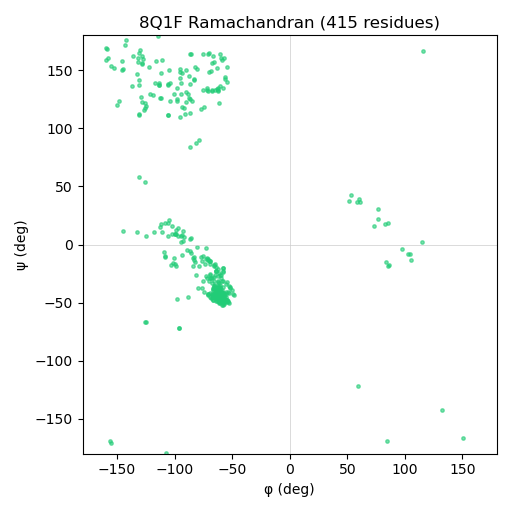1
ATOM 829 C CA . LEU A 1 99 ? -2.691 -27.881 -41.418 1.000 8.605 99 LEU A CA 1
ATOM 830 C C . LEU A 1 99 ? -1.565 -28.344 -40.509 1.000 8.080 99 LEU A C 1
ATOM 831 O O . LEU A 1 99 ? -0.550 -28.817 -40.994 1.000 8.828 99 LEU A O 1
ATOM 836 N N . LEU A 1 100 ? -1.733 -28.197 -39.202 1.000 7.905 100 LEU A N 1
ATOM 837 C CA . LEU A 1 100 ? -0.695 -28.634 -38.259 1.000 8.113 100 LEU A CA 1
ATOM 838 C C . LEU A 1 100 ? -0.426 -30.134 -38.406 1.000 8.316 100 LEU A C 1
ATOM 839 O O . LEU A 1 100 ? 0.720 -30.582 -38.413 1.000 9.183 100 LEU A O 1
ATOM 844 N N . LYS A 1 101 ? -1.492 -30.928 -38.498 1.000 8.836 101 LYS A N 1
ATOM 845 C CA . LYS A 1 101 ? -1.341 -32.369 -38.688 1.000 9.458 101 LYS A CA 1
ATOM 846 C C . LYS A 1 101 ? -0.554 -32.671 -39.965 1.000 9.537 101 LYS A C 1
ATOM 847 O O . LYS A 1 101 ? 0.328 -33.546 -39.973 1.000 10.931 101 LYS A O 1
ATOM 853 N N . ASP A 1 102 ? -0.887 -31.980 -41.053 1.000 9.370 102 ASP A N 1
ATOM 854 C CA . ASP A 1 102 ? -0.254 -32.246 -42.334 1.000 10.441 102 ASP A CA 1
ATOM 855 C C . ASP A 1 102 ? 1.205 -31.817 -42.323 1.000 9.813 102 ASP A C 1
ATOM 856 O O . ASP A 1 102 ? 2.048 -32.493 -42.882 1.000 10.608 102 ASP A O 1
ATOM 861 N N . LEU A 1 103 ? 1.506 -30.664 -41.733 1.000 9.297 103 LEU A N 1
ATOM 862 C CA . LEU A 1 103 ? 2.908 -30.242 -41.604 1.000 9.135 103 LEU A CA 1
ATOM 863 C C . LEU A 1 103 ? 3.696 -31.283 -40.810 1.000 9.536 103 LEU A C 1
ATOM 864 O O . LEU A 1 103 ? 4.767 -31.703 -41.232 1.000 10.715 103 LEU A O 1
ATOM 869 N N . ARG A 1 104 ? 3.142 -31.698 -39.674 1.000 9.712 104 ARG A N 1
ATOM 870 C CA . ARG A 1 104 ? 3.812 -32.689 -38.833 1.000 11.207 104 ARG A CA 1
ATOM 871 C C . ARG A 1 104 ? 4.053 -33.996 -39.584 1.000 12.040 104 ARG A C 1
ATOM 872 O O . ARG A 1 104 ? 5.145 -34.549 -39.524 1.000 13.383 104 ARG A O 1
ATOM 880 N N . SER A 1 105 ? 3.058 -34.451 -40.343 1.000 11.945 105 SER A N 1
ATOM 881 C CA A SER A 1 105 ? 3.150 -35.707 -41.084 0.500 14.476 105 SER A CA 1
ATOM 882 C CA B SER A 1 105 ? 3.205 -35.736 -41.021 0.500 14.615 105 SER A CA 1
ATOM 883 C C . SER A 1 105 ? 4.243 -35.636 -42.144 1.000 14.208 105 SER A C 1
ATOM 884 O O . SER A 1 105 ? 4.855 -36.644 -42.497 1.000 19.167 105 SER A O 1
ATOM 889 N N . ASN A 1 106 ? 4.476 -34.425 -42.658 1.000 13.584 106 ASN A N 1
ATOM 890 C CA . ASN A 1 106 ? 5.479 -34.181 -43.695 1.000 14.510 106 ASN A CA 1
ATOM 891 C C . ASN A 1 106 ? 6.844 -33.731 -43.146 1.000 14.512 106 ASN A C 1
ATOM 892 O O . ASN A 1 106 ? 7.731 -33.366 -43.918 1.000 16.636 106 ASN A O 1
ATOM 897 N N . LYS A 1 107 ? 6.992 -33.763 -41.821 1.000 13.326 107 LYS A N 1
ATOM 898 C CA A LYS A 1 107 ? 8.187 -33.397 -41.049 0.500 16.270 107 LYS A CA 1
ATOM 899 C CA B LYS A 1 107 ? 8.260 -33.447 -41.174 0.500 13.404 107 LYS A CA 1
ATOM 900 C C . LYS A 1 107 ? 8.672 -31.992 -41.412 1.000 13.781 107 LYS A C 1
ATOM 901 O O . LYS A 1 107 ? 9.859 -31.683 -41.475 1.000 18.578 107 LYS A O 1
ATOM 912 N N . ILE A 1 108 ? 7.701 -31.102 -41.547 1.000 10.524 108 ILE A N 1
ATOM 913 C CA . ILE A 1 108 ? 7.939 -29.673 -41.643 1.000 10.003 108 ILE A CA 1
ATOM 914 C C . ILE A 1 108 ? 7.798 -29.108 -40.240 1.000 9.330 108 ILE A C 1
ATOM 915 O O . ILE A 1 108 ? 6.842 -29.395 -39.541 1.000 9.942 108 ILE A O 1
ATOM 920 N N . LYS A 1 109 ? 8.792 -28.330 -39.830 1.000 8.708 109 LYS A N 1
ATOM 921 C CA . LYS A 1 109 ? 8.812 -27.788 -38.484 1.000 8.403 109 LYS A CA 1
ATOM 922 C C . LYS A 1 109 ? 7.705 -26.750 -38.306 1.000 7.790 109 LYS A C 1
ATOM 923 O O . LYS A 1 109 ? 7.357 -26.012 -39.240 1.000 8.263 109 LYS A O 1
ATOM 929 N N . ILE A 1 110 ? 7.203 -26.668 -37.065 1.000 7.572 110 ILE A N 1
ATOM 930 C CA . ILE A 1 110 ? 6.114 -25.780 -36.685 1.000 7.492 110 ILE A CA 1
ATOM 931 C C . ILE A 1 110 ? 6.593 -24.932 -35.522 1.000 7.026 110 ILE A C 1
ATOM 932 O O . ILE A 1 110 ? 6.961 -25.475 -34.475 1.000 8.013 110 ILE A O 1
ATOM 937 N N . ALA A 1 111 ? 6.612 -23.617 -35.709 1.000 7.047 111 ALA A N 1
ATOM 938 C CA . ALA A 1 111 ? 7.102 -22.712 -34.677 1.000 7.097 111 ALA A CA 1
ATOM 939 C C . ALA A 1 111 ? 6.101 -21.586 -34.468 1.000 6.469 111 ALA A C 1
ATOM 940 O O . ALA A 1 111 ? 5.487 -21.110 -35.426 1.000 7.939 111 ALA A O 1
ATOM 942 N N . LEU A 1 112 ? 5.922 -21.173 -33.208 1.000 6.941 112 LEU A N 1
ATOM 943 C CA . LEU A 1 112 ? 5.094 -20.005 -32.920 1.000 6.968 112 LEU A CA 1
ATOM 944 C C . LEU A 1 112 ? 5.956 -18.752 -32.969 1.000 6.470 112 LEU A C 1
ATOM 945 O O . LEU A 1 112 ? 7.015 -18.670 -32.338 1.000 7.242 112 LEU A O 1
ATOM 950 N N . ALA A 1 113 ? 5.475 -17.770 -33.729 1.000 6.382 113 ALA A N 1
ATOM 951 C CA . ALA A 1 113 ? 6.078 -16.453 -33.905 1.000 6.687 113 ALA A CA 1
ATOM 952 C C . ALA A 1 113 ? 5.064 -15.367 -33.586 1.000 6.471 113 ALA A C 1
ATOM 953 O O . ALA A 1 113 ? 4.788 -14.475 -34.391 1.000 8.170 113 ALA A O 1
ATOM 955 N N . SER A 1 114 ? 4.490 -15.462 -32.390 1.000 6.992 114 SER A N 1
ATOM 956 C CA . SER A 1 114 ? 3.515 -14.507 -31.876 1.000 6.902 114 SER A CA 1
ATOM 957 C C . SER A 1 114 ? 4.204 -13.434 -31.037 1.000 7.047 114 SER A C 1
ATOM 958 O O . SER A 1 114 ? 5.158 -13.725 -30.314 1.000 7.677 114 SER A O 1
ATOM 961 N N . ALA A 1 115 ? 3.663 -12.228 -31.051 1.000 7.457 115 ALA A N 1
ATOM 962 C CA . ALA A 1 115 ? 4.055 -11.199 -30.101 1.000 8.246 115 ALA A CA 1
ATOM 963 C C . ALA A 1 115 ? 3.603 -11.507 -28.669 1.000 7.483 115 ALA A C 1
ATOM 964 O O . ALA A 1 115 ? 4.086 -10.851 -27.743 1.000 8.551 115 ALA A O 1
ATOM 966 N N . SER A 1 116 ? 2.696 -12.466 -28.477 1.000 7.157 116 SER A N 1
ATOM 967 C CA . SER A 1 116 ? 2.051 -12.636 -27.177 1.000 6.973 116 SER A CA 1
ATOM 968 C C . SER A 1 116 ? 2.858 -13.530 -26.249 1.000 7.486 116 SER A C 1
ATOM 969 O O . SER A 1 116 ? 3.101 -14.704 -26.540 1.000 7.737 116 SER A O 1
ATOM 972 N N . LYS A 1 117 ? 3.161 -12.995 -25.064 1.000 7.535 117 LYS A N 1
ATOM 973 C CA . LYS A 1 117 ? 3.811 -13.774 -24.023 1.000 8.254 117 LYS A CA 1
ATOM 974 C C . LYS A 1 117 ? 2.875 -14.807 -23.400 1.000 8.314 117 LYS A C 1
ATOM 975 O O . LYS A 1 117 ? 3.334 -15.706 -22.689 1.000 9.455 117 LYS A O 1
ATOM 981 N N . ASN A 1 118 ? 1.572 -14.696 -23.697 1.000 7.497 118 ASN A N 1
ATOM 982 C CA . ASN A 1 118 ? 0.586 -15.693 -23.298 1.000 7.760 118 ASN A CA 1
ATOM 983 C C . ASN A 1 118 ? 0.434 -16.847 -24.294 1.000 7.399 118 ASN A C 1
ATOM 984 O O . ASN A 1 118 ? -0.419 -17.707 -24.102 1.000 8.249 118 ASN A O 1
ATOM 989 N N . GLY A 1 119 ? 1.267 -16.863 -25.337 1.000 7.514 119 GLY A N 1
ATOM 990 C CA . GLY A 1 119 ? 1.200 -17.922 -26.335 1.000 7.763 119 GLY A CA 1
ATOM 991 C C . GLY A 1 119 ? 1.248 -19.334 -25.782 1.000 7.542 119 GLY A C 1
ATOM 992 O O . GLY A 1 119 ? 0.426 -20.169 -26.168 1.000 7.957 119 GLY A O 1
ATOM 993 N N . PRO A 1 120 ? 2.211 -19.685 -24.902 1.000 7.811 120 PRO A N 1
ATOM 994 C CA . PRO A 1 120 ? 2.283 -21.061 -24.436 1.000 7.762 120 PRO A CA 1
ATOM 995 C C . PRO A 1 120 ? 0.991 -21.513 -23.746 1.000 8.116 120 PRO A C 1
ATOM 996 O O . PRO A 1 120 ? 0.495 -22.620 -23.989 1.000 8.454 120 PRO A O 1
ATOM 1000 N N . PHE A 1 121 ? 0.433 -20.665 -22.881 1.000 7.905 121 PHE A N 1
ATOM 1001 C CA . PHE A 1 121 ? -0.803 -21.024 -22.183 1.000 8.187 121 PHE A CA 1
ATOM 1002 C C . PHE A 1 121 ? -1.943 -21.216 -23.171 1.000 7.789 121 PHE A C 1
ATOM 1003 O O . PHE A 1 121 ? -2.729 -22.156 -23.047 1.000 8.470 121 PHE A O 1
ATOM 1011 N N . LEU A 1 122 ? -2.041 -20.334 -24.169 1.000 7.727 122 LEU A N 1
ATOM 1012 C CA . LEU A 1 122 ? -3.099 -20.444 -25.161 1.000 7.810 122 LEU A CA 1
ATOM 1013 C C . LEU A 1 122 ? -2.958 -21.733 -25.967 1.000 7.297 122 LEU A C 1
ATOM 1014 O O . LEU A 1 122 ? -3.955 -22.407 -26.233 1.000 7.643 122 LEU A O 1
ATOM 1019 N N . LEU A 1 123 ? -1.731 -22.099 -26.371 1.000 7.524 123 LEU A N 1
ATOM 1020 C CA . LEU A 1 123 ? -1.573 -23.364 -27.084 1.000 8.021 123 LEU A CA 1
ATOM 1021 C C . LEU A 1 123 ? -1.989 -24.553 -26.216 1.000 8.062 123 LEU A C 1
ATOM 1022 O O . LEU A 1 123 ? -2.539 -25.530 -26.715 1.000 8.851 123 LEU A O 1
ATOM 1027 N N . GLU A 1 124 ? -1.686 -24.493 -24.915 1.000 8.572 124 GLU A N 1
ATOM 1028 C CA A GLU A 1 124 ? -2.115 -25.557 -24.014 0.500 9.502 124 GLU A CA 1
ATOM 1029 C CA B GLU A 1 124 ? -2.115 -25.506 -23.949 0.500 10.092 124 GLU A CA 1
ATOM 1030 C C . GLU A 1 124 ? -3.642 -25.594 -23.913 1.000 9.509 124 GLU A C 1
ATOM 1031 O O . GLU A 1 124 ? -4.232 -26.671 -23.989 1.000 11.093 124 GLU A O 1
ATOM 1042 N N . ARG A 1 125 ? -4.288 -24.436 -23.776 1.000 9.523 125 ARG A N 1
ATOM 1043 C CA A ARG A 1 125 ? -5.746 -24.407 -23.695 0.500 10.250 125 ARG A CA 1
ATOM 1044 C CA B ARG A 1 125 ? -5.750 -24.369 -23.711 0.500 10.232 125 ARG A CA 1
ATOM 1045 C C . ARG A 1 125 ? -6.390 -24.989 -24.951 1.000 8.693 125 ARG A C 1
ATOM 1046 O O . ARG A 1 125 ? -7.457 -25.594 -24.878 1.000 10.390 125 ARG A O 1
ATOM 1061 N N . MET A 1 126 ? -5.736 -24.834 -26.101 1.000 8.101 126 MET A N 1
ATOM 1062 C CA . MET A 1 126 ? -6.279 -25.318 -27.362 1.000 8.293 126 MET A CA 1
ATOM 1063 C C . MET A 1 126 ? -5.808 -26.732 -27.710 1.000 7.866 126 MET A C 1
ATOM 1064 O O . MET A 1 126 ? -6.124 -27.222 -28.787 1.000 8.794 126 MET A O 1
ATOM 1069 N N . ASN A 1 127 ? -5.036 -27.368 -26.830 1.000 8.403 127 ASN A N 1
ATOM 1070 C CA . ASN A 1 127 ? -4.514 -28.723 -27.068 1.000 9.182 127 ASN A CA 1
ATOM 1071 C C . ASN A 1 127 ? -3.628 -28.787 -28.319 1.000 8.328 127 ASN A C 1
ATOM 1072 O O . ASN A 1 127 ? -3.625 -29.766 -29.042 1.000 9.740 127 ASN A O 1
ATOM 1077 N N . LEU A 1 128 ? -2.824 -27.746 -28.530 1.000 8.397 128 LEU A N 1
ATOM 1078 C CA . LEU A 1 128 ? -1.945 -27.647 -29.694 1.000 7.804 128 LEU A CA 1
ATOM 1079 C C . LEU A 1 128 ? -0.476 -27.803 -29.350 1.000 8.031 128 LEU A C 1
ATOM 1080 O O . LEU A 1 128 ? 0.332 -27.875 -30.270 1.000 8.661 128 LEU A O 1
ATOM 1085 N N . THR A 1 129 ? -0.124 -27.883 -28.074 1.000 9.110 129 THR A N 1
ATOM 1086 C CA . THR A 1 129 ? 1.277 -27.897 -27.680 1.000 9.122 129 THR A CA 1
ATOM 1087 C C . THR A 1 129 ? 2.078 -28.970 -28.396 1.000 9.412 129 THR A C 1
ATOM 1088 O O . THR A 1 129 ? 3.226 -28.735 -28.754 1.000 11.228 129 THR A O 1
ATOM 1092 N N . GLY A 1 130 ? 1.491 -30.153 -28.557 1.000 9.117 130 GLY A N 1
ATOM 1093 C CA . GLY A 1 130 ? 2.196 -31.279 -29.146 1.000 9.849 130 GLY A CA 1
ATOM 1094 C C . GLY A 1 130 ? 2.613 -31.076 -30.593 1.000 10.237 130 GLY A C 1
ATOM 1095 O O . GLY A 1 130 ? 3.505 -31.755 -31.066 1.000 13.356 130 GLY A O 1
ATOM 1096 N N . TYR A 1 131 ? 1.939 -30.169 -31.307 1.000 8.450 131 TYR A N 1
ATOM 1097 C CA . TYR A 1 131 ? 2.289 -29.903 -32.701 1.000 8.747 131 TYR A CA 1
ATOM 1098 C C . TYR A 1 131 ? 3.477 -28.956 -32.820 1.000 8.909 131 TYR A C 1
ATOM 1099 O O . TYR A 1 131 ? 4.150 -28.939 -33.840 1.000 10.175 131 TYR A O 1
ATOM 1108 N N . PHE A 1 132 ? 3.689 -28.101 -31.820 1.000 8.891 132 PHE A N 1
ATOM 1109 C CA . PHE A 1 132 ? 4.684 -27.042 -31.936 1.000 8.829 132 PHE A CA 1
ATOM 1110 C C . PHE A 1 132 ? 6.050 -27.573 -31.569 1.000 8.663 132 PHE A C 1
ATOM 1111 O O . PHE A 1 132 ? 6.283 -28.019 -30.450 1.000 12.206 132 PHE A O 1
ATOM 1119 N N . ASP A 1 133 ? 6.984 -27.438 -32.502 1.000 8.764 133 ASP A N 1
ATOM 1120 C CA . ASP A 1 133 ? 8.367 -27.790 -32.254 1.000 9.391 133 ASP A CA 1
ATOM 1121 C C . ASP A 1 133 ? 9.056 -26.750 -31.389 1.000 9.890 133 ASP A C 1
ATOM 1122 O O . ASP A 1 133 ? 9.954 -27.096 -30.639 1.000 13.541 133 ASP A O 1
ATOM 1127 N N . ALA A 1 134 ? 8.653 -25.486 -31.505 1.000 8.799 134 ALA A N 1
ATOM 1128 C CA . ALA A 1 134 ? 9.212 -24.433 -30.677 1.000 9.044 134 ALA A CA 1
ATOM 1129 C C . ALA A 1 134 ? 8.246 -23.262 -30.608 1.000 8.328 134 ALA A C 1
ATOM 1130 O O . ALA A 1 134 ? 7.393 -23.087 -31.474 1.000 8.552 134 ALA A O 1
ATOM 1132 N N . ILE A 1 135 ? 8.461 -22.443 -29.578 1.000 9.089 135 ILE A N 1
ATOM 1133 C CA . ILE A 1 135 ? 7.767 -21.176 -29.395 1.000 9.336 135 ILE A CA 1
ATOM 1134 C C . ILE A 1 135 ? 8.820 -20.099 -29.218 1.000 9.944 135 ILE A C 1
ATOM 1135 O O . ILE A 1 135 ? 9.591 -20.156 -28.271 1.000 13.310 135 ILE A O 1
ATOM 1140 N N . ALA A 1 136 ? 8.904 -19.143 -30.137 1.000 8.847 136 ALA A N 1
ATOM 1141 C CA . ALA A 1 136 ? 9.816 -18.016 -29.943 1.000 9.220 136 ALA A CA 1
ATOM 1142 C C . ALA A 1 136 ? 9.292 -17.185 -28.778 1.000 9.048 136 ALA A C 1
ATOM 1143 O O . ALA A 1 136 ? 8.135 -16.829 -28.735 1.000 10.020 136 ALA A O 1
ATOM 1145 N N . ASP A 1 137 ? 10.163 -16.827 -27.856 1.000 10.447 137 ASP A N 1
ATOM 1146 C CA . ASP A 1 137 ? 9.758 -16.112 -26.651 1.000 9.900 137 ASP A CA 1
ATOM 1147 C C . ASP A 1 137 ? 9.850 -14.620 -26.907 1.000 9.671 137 ASP A C 1
ATOM 1148 O O . ASP A 1 137 ? 10.945 -14.066 -27.065 1.000 10.551 137 ASP A O 1
ATOM 1153 N N . PRO A 1 138 ? 8.710 -13.915 -26.949 1.000 9.721 138 PRO A N 1
ATOM 1154 C CA . PRO A 1 138 ? 8.738 -12.489 -27.252 1.000 10.743 138 PRO A CA 1
ATOM 1155 C C . PRO A 1 138 ? 9.450 -11.646 -26.204 1.000 13.028 138 PRO A C 1
ATOM 1156 O O . PRO A 1 138 ? 9.815 -10.511 -26.493 1.000 17.053 138 PRO A O 1
ATOM 1160 N N . ALA A 1 139 ? 9.666 -12.192 -25.005 1.000 11.654 139 ALA A N 1
ATOM 1161 C CA . ALA A 1 139 ? 10.418 -11.462 -23.991 1.000 12.725 139 ALA A CA 1
ATOM 1162 C C . ALA A 1 139 ? 11.914 -11.419 -24.307 1.000 13.001 139 ALA A C 1
ATOM 1163 O O . ALA A 1 139 ? 12.629 -10.618 -23.718 1.000 15.238 139 ALA A O 1
ATOM 1165 N N . GLU A 1 140 ? 12.393 -12.281 -25.210 1.000 12.237 140 GLU A N 1
ATOM 1166 C CA A GLU A 1 140 ? 13.817 -12.500 -25.464 0.500 12.088 140 GLU A CA 1
ATOM 1167 C CA B GLU A 1 140 ? 13.827 -12.447 -25.432 0.500 12.831 140 GLU A CA 1
ATOM 1168 C C . GLU A 1 140 ? 14.300 -11.768 -26.711 1.000 11.821 140 GLU A C 1
ATOM 1169 O O . GLU A 1 140 ? 15.511 -11.773 -26.969 1.000 13.802 140 GLU A O 1
ATOM 1180 N N . VAL A 1 141 ? 13.366 -11.204 -27.491 1.000 11.822 141 VAL A N 1
ATOM 1181 C CA . VAL A 1 141 ? 13.737 -10.598 -28.767 1.000 13.789 141 VAL A CA 1
ATOM 1182 C C . VAL A 1 141 ? 13.152 -9.194 -28.894 1.000 15.281 141 VAL A C 1
ATOM 1183 O O . VAL A 1 141 ? 12.327 -8.762 -28.098 1.000 20.210 141 VAL A O 1
ATOM 1187 N N . ALA A 1 142 ? 13.657 -8.473 -29.900 1.000 18.272 142 ALA A N 1
ATOM 1188 C CA . ALA A 1 142 ? 13.211 -7.127 -30.217 1.000 19.252 142 ALA A CA 1
ATOM 1189 C C . ALA A 1 142 ? 11.735 -7.257 -30.553 1.000 16.989 142 ALA A C 1
ATOM 1190 O O . ALA A 1 142 ? 11.316 -8.134 -31.324 1.000 20.771 142 ALA A O 1
ATOM 1192 N N . ALA A 1 143 ? 10.924 -6.330 -30.026 1.000 22.136 143 ALA A N 1
ATOM 1193 C CA . ALA A 1 143 ? 9.474 -6.491 -29.986 1.000 20.488 143 ALA A CA 1
ATOM 1194 C C . ALA A 1 143 ? 8.688 -5.343 -30.634 1.000 21.940 143 ALA A C 1
ATOM 1195 O O . ALA A 1 143 ? 7.445 -5.337 -30.503 1.000 32.269 143 ALA A O 1
ATOM 1197 N N . SER A 1 144 ? 9.346 -4.383 -31.309 1.000 17.514 144 SER A N 1
ATOM 1198 C CA . SER A 1 144 ? 8.561 -3.463 -32.157 1.000 21.128 144 SER A CA 1
ATOM 1199 C C . SER A 1 144 ? 7.681 -4.230 -33.178 1.000 21.479 144 SER A C 1
ATOM 1200 O O . SER A 1 144 ? 8.024 -5.323 -33.601 1.000 21.204 144 SER A O 1
ATOM 1203 N N . LYS A 1 145 ? 6.547 -3.658 -33.628 1.000 19.997 145 LYS A N 1
ATOM 1204 C CA . LYS A 1 145 ? 5.504 -4.419 -34.354 1.000 19.888 145 LYS A CA 1
ATOM 1205 C C . LYS A 1 145 ? 5.942 -4.898 -35.762 1.000 16.444 145 LYS A C 1
ATOM 1206 O O . LYS A 1 145 ? 5.470 -5.960 -36.239 1.000 14.279 145 LYS A O 1
ATOM 1212 N N . ALA A 1 146 ? 6.856 -4.181 -36.439 1.000 14.967 146 ALA A N 1
ATOM 1213 C CA . ALA A 1 146 ? 7.419 -4.645 -37.713 1.000 12.799 146 ALA A CA 1
ATOM 1214 C C . ALA A 1 146 ? 8.804 -5.281 -37.524 1.000 11.137 146 ALA A C 1
ATOM 1215 O O . ALA A 1 146 ? 9.492 -5.596 -38.490 1.000 12.259 146 ALA A O 1
ATOM 1217 N N . ALA A 1 147 ? 9.228 -5.505 -36.275 1.000 11.462 147 ALA A N 1
ATOM 1218 C CA . ALA A 1 147 ? 10.545 -6.094 -36.067 1.000 11.659 147 ALA A CA 1
ATOM 1219 C C . ALA A 1 147 ? 10.538 -7.529 -36.567 1.000 9.509 147 ALA A C 1
ATOM 1220 O O . ALA A 1 147 ? 9.679 -8.331 -36.212 1.000 10.296 147 ALA A O 1
ATOM 1222 N N . PRO A 1 148 ? 11.556 -7.911 -37.353 1.000 9.068 148 PRO A N 1
ATOM 1223 C CA . PRO A 1 148 ? 11.586 -9.282 -37.847 1.000 8.525 148 PRO A CA 1
ATOM 1224 C C . PRO A 1 148 ? 12.038 -10.306 -36.814 1.000 8.695 148 PRO A C 1
ATOM 1225 O O . PRO A 1 148 ? 11.932 -11.512 -37.057 1.000 8.529 148 PRO A O 1
ATOM 1229 N N . ASP A 1 149 ? 12.550 -9.838 -35.674 1.000 8.995 149 ASP A N 1
ATOM 1230 C CA . ASP A 1 149 ? 13.308 -10.676 -34.763 1.000 9.360 149 ASP A CA 1
ATOM 1231 C C . ASP A 1 149 ? 12.502 -11.854 -34.222 1.000 8.769 149 ASP A C 1
ATOM 1232 O O . ASP A 1 149 ? 13.077 -12.919 -34.054 1.000 9.401 149 ASP A O 1
ATOM 1237 N N . ILE A 1 150 ? 11.185 -11.706 -33.986 1.000 8.194 150 ILE A N 1
ATOM 1238 C CA . ILE A 1 150 ? 10.401 -12.845 -33.508 1.000 8.373 150 ILE A CA 1
ATOM 1239 C C . ILE A 1 150 ? 10.330 -13.958 -34.550 1.000 7.746 150 ILE A C 1
ATOM 1240 O O . ILE A 1 150 ? 10.359 -15.144 -34.210 1.000 8.328 150 ILE A O 1
ATOM 1245 N N . PHE A 1 151 ? 10.233 -13.576 -35.829 1.000 7.819 151 PHE A N 1
ATOM 1246 C CA . PHE A 1 151 ? 10.208 -14.568 -36.914 1.000 7.905 151 PHE A CA 1
ATOM 1247 C C . PHE A 1 151 ? 11.579 -15.234 -37.089 1.000 7.594 151 PHE A C 1
ATOM 1248 O O . PHE A 1 151 ? 11.664 -16.451 -37.284 1.000 8.057 151 PHE A O 1
ATOM 1256 N N . ILE A 1 152 ? 12.643 -14.417 -37.029 1.000 7.993 152 ILE A N 1
ATOM 1257 C CA . ILE A 1 152 ? 13.995 -14.962 -37.085 1.000 8.530 152 ILE A CA 1
ATOM 1258 C C . ILE A 1 152 ? 14.204 -15.978 -35.953 1.000 8.136 152 ILE A C 1
ATOM 1259 O O . ILE A 1 152 ? 14.706 -17.079 -36.161 1.000 9.000 152 ILE A O 1
ATOM 1264 N N . ALA A 1 153 ? 13.783 -15.598 -34.751 1.000 8.334 153 ALA A N 1
ATOM 1265 C CA . ALA A 1 153 ? 13.933 -16.460 -33.584 1.000 8.951 153 ALA A CA 1
ATOM 1266 C C . ALA A 1 153 ? 13.130 -17.744 -33.732 1.000 8.284 153 ALA A C 1
ATOM 1267 O O . ALA A 1 153 ? 13.601 -18.816 -33.345 1.000 9.183 153 ALA A O 1
ATOM 1269 N N . ALA A 1 154 ? 11.914 -17.642 -34.276 1.000 7.898 154 ALA A N 1
ATOM 1270 C CA . ALA A 1 154 ? 11.089 -18.826 -34.458 1.000 8.116 154 ALA A CA 1
ATOM 1271 C C . ALA A 1 154 ? 11.746 -19.815 -35.407 1.000 7.912 154 ALA A C 1
ATOM 1272 O O . ALA A 1 154 ? 11.761 -21.021 -35.142 1.000 8.641 154 ALA A O 1
ATOM 1274 N N . ALA A 1 155 ? 12.277 -19.313 -36.524 1.000 7.405 155 ALA A N 1
ATOM 1275 C CA . ALA A 1 155 ? 12.971 -20.172 -37.483 1.000 7.760 155 ALA A CA 1
ATOM 1276 C C . ALA A 1 155 ? 14.186 -20.822 -36.813 1.000 7.799 155 ALA A C 1
ATOM 1277 O O . ALA A 1 155 ? 14.390 -22.036 -36.871 1.000 8.097 155 ALA A O 1
ATOM 1279 N N . HIS A 1 156 ? 14.999 -20.002 -36.158 1.000 8.213 156 HIS A N 1
ATOM 1280 C CA . HIS A 1 156 ? 16.203 -20.512 -35.521 1.000 8.455 156 HIS A CA 1
ATOM 1281 C C . HIS A 1 156 ? 15.905 -21.527 -34.429 1.000 8.848 156 HIS A C 1
ATOM 1282 O O . HIS A 1 156 ? 16.680 -22.456 -34.218 1.000 11.123 156 HIS A O 1
ATOM 1289 N N . ALA A 1 157 ? 14.781 -21.357 -33.744 1.000 8.945 157 ALA A N 1
ATOM 1290 C CA . ALA A 1 157 ? 14.396 -22.262 -32.667 1.000 10.435 157 ALA A CA 1
ATOM 1291 C C . ALA A 1 157 ? 14.135 -23.681 -33.164 1.000 10.804 157 ALA A C 1
ATOM 1292 O O . ALA A 1 157 ? 14.176 -24.608 -32.363 1.000 13.010 157 ALA A O 1
ATOM 1294 N N . VAL A 1 158 ? 13.828 -23.841 -34.462 1.000 9.383 158 VAL A N 1
ATOM 1295 C CA . VAL A 1 158 ? 13.621 -25.148 -35.070 1.000 10.557 158 VAL A CA 1
ATOM 1296 C C . VAL A 1 158 ? 14.741 -25.474 -36.058 1.000 10.697 158 VAL A C 1
ATOM 1297 O O . VAL A 1 158 ? 14.603 -26.411 -36.838 1.000 12.352 158 VAL A O 1
ATOM 1301 N N . GLY A 1 159 ? 15.874 -24.773 -35.966 1.000 10.487 159 GLY A N 1
ATOM 1302 C CA . GLY A 1 159 ? 17.061 -25.124 -36.732 1.000 11.234 159 GLY A CA 1
ATOM 1303 C C . GLY A 1 159 ? 17.051 -24.742 -38.203 1.000 9.864 159 GLY A C 1
ATOM 1304 O O . GLY A 1 159 ? 17.822 -25.311 -38.978 1.000 12.090 159 GLY A O 1
ATOM 1305 N N . VAL A 1 160 ? 16.224 -23.760 -38.573 1.000 8.897 160 VAL A N 1
ATOM 1306 C CA A VAL A 1 160 ? 16.191 -23.385 -39.979 0.500 8.628 160 VAL A CA 1
ATOM 1307 C CA B VAL A 1 160 ? 15.969 -23.380 -39.957 0.500 10.007 160 VAL A CA 1
ATOM 1308 C C . VAL A 1 160 ? 16.340 -21.891 -40.136 1.000 8.776 160 VAL A C 1
ATOM 1309 O O . VAL A 1 160 ? 16.166 -21.100 -39.209 1.000 10.453 160 VAL A O 1
ATOM 1316 N N . ALA A 1 161 ? 16.767 -21.509 -41.327 1.000 8.249 161 ALA A N 1
ATOM 1317 C CA . ALA A 1 161 ? 16.867 -20.097 -41.647 1.000 8.247 161 ALA A CA 1
ATOM 1318 C C . ALA A 1 161 ? 15.488 -19.559 -42.020 1.000 7.894 161 ALA A C 1
ATOM 1319 O O . ALA A 1 161 ? 14.658 -20.256 -42.627 1.000 7.912 161 ALA A O 1
ATOM 1321 N N . PRO A 1 162 ? 15.239 -18.257 -41.769 1.000 8.163 162 PRO A N 1
ATOM 1322 C CA . PRO A 1 162 ? 14.016 -17.658 -42.294 1.000 8.583 162 PRO A CA 1
ATOM 1323 C C . PRO A 1 162 ? 13.821 -17.851 -43.791 1.000 8.056 162 PRO A C 1
ATOM 1324 O O . PRO A 1 162 ? 12.703 -18.050 -44.247 1.000 8.615 162 PRO A O 1
ATOM 1328 N N . SER A 1 163 ? 14.913 -17.824 -44.567 1.000 8.319 163 SER A N 1
ATOM 1329 C CA . SER A 1 163 ? 14.862 -18.042 -46.016 1.000 9.695 163 SER A CA 1
ATOM 1330 C C . SER A 1 163 ? 14.258 -19.385 -46.389 1.000 9.355 163 SER A C 1
ATOM 1331 O O . SER A 1 163 ? 13.848 -19.548 -47.532 1.000 12.103 163 SER A O 1
ATOM 1334 N N . GLU A 1 164 ? 14.235 -20.331 -45.457 1.000 7.903 164 GLU A N 1
ATOM 1335 C CA . GLU A 1 164 ? 13.714 -21.668 -45.669 1.000 8.868 164 GLU A CA 1
ATOM 1336 C C . GLU A 1 164 ? 12.327 -21.807 -45.048 1.000 7.872 164 GLU A C 1
ATOM 1337 O O . GLU A 1 164 ? 11.842 -22.922 -44.881 1.000 8.642 164 GLU A O 1
ATOM 1343 N N . SER A 1 165 ? 11.676 -20.690 -44.728 1.000 6.836 165 SER A N 1
ATOM 1344 C CA . SER A 1 165 ? 10.422 -20.705 -43.970 1.000 6.952 165 SER A CA 1
ATOM 1345 C C . SER A 1 165 ? 9.315 -19.899 -44.647 1.000 6.365 165 SER A C 1
ATOM 1346 O O . SER A 1 165 ? 9.578 -18.933 -45.372 1.000 7.044 165 SER A O 1
ATOM 1349 N N . ILE A 1 166 ? 8.078 -20.271 -44.314 1.000 6.334 166 ILE A N 1
ATOM 1350 C CA . ILE A 1 166 ? 6.880 -19.486 -44.581 1.000 6.432 166 ILE A CA 1
ATOM 1351 C C . ILE A 1 166 ? 6.415 -18.877 -43.268 1.000 6.141 166 ILE A C 1
ATOM 1352 O O . ILE A 1 166 ? 6.406 -19.573 -42.246 1.000 6.963 166 ILE A O 1
ATOM 1357 N N . GLY A 1 167 ? 6.014 -17.597 -43.296 1.000 6.048 167 GLY A N 1
ATOM 1358 C CA . GLY A 1 167 ? 5.384 -16.978 -42.146 1.000 6.285 167 GLY A CA 1
ATOM 1359 C C . GLY A 1 167 ? 3.935 -16.633 -42.440 1.000 6.284 167 GLY A C 1
ATOM 1360 O O . GLY A 1 167 ? 3.614 -16.126 -43.518 1.000 6.747 167 GLY A O 1
ATOM 1361 N N . LEU A 1 168 ? 3.062 -16.907 -41.469 1.000 6.397 168 LEU A N 1
ATOM 1362 C CA . LEU A 1 168 ? 1.623 -16.630 -41.589 1.000 6.370 168 LEU A CA 1
ATOM 1363 C C . LEU A 1 168 ? 1.278 -15.533 -40.590 1.000 6.781 168 LEU A C 1
ATOM 1364 O O . LEU A 1 168 ? 1.587 -15.664 -39.413 1.000 7.296 168 LEU A O 1
ATOM 1369 N N . GLU A 1 169 ? 0.656 -14.454 -41.069 1.000 7.252 169 GLU A N 1
ATOM 1370 C CA . GLU A 1 169 ? 0.309 -13.292 -40.261 1.000 6.908 169 GLU A CA 1
ATOM 1371 C C . GLU A 1 169 ? -1.005 -12.693 -40.722 1.000 6.715 169 GLU A C 1
ATOM 1372 O O . GLU A 1 169 ? -1.342 -12.732 -41.900 1.000 7.330 169 GLU A O 1
ATOM 1378 N N . ASP A 1 170 ? -1.706 -12.077 -39.765 1.000 6.735 170 ASP A N 1
ATOM 1379 C CA . ASP A 1 170 ? -2.876 -11.256 -40.036 1.000 7.567 170 ASP A CA 1
ATOM 1380 C C . ASP A 1 170 ? -2.564 -9.752 -40.039 1.000 7.700 170 ASP A C 1
ATOM 1381 O O . ASP A 1 170 ? -3.428 -8.978 -40.460 1.000 9.747 170 ASP A O 1
ATOM 1386 N N . SER A 1 171 ? -1.411 -9.330 -39.484 1.000 8.468 171 SER A N 1
ATOM 1387 C CA . SER A 1 171 ? -1.070 -7.924 -39.273 1.000 9.061 171 SER A CA 1
ATOM 1388 C C . SER A 1 171 ? -0.253 -7.414 -40.446 1.000 8.736 171 SER A C 1
ATOM 1389 O O . SER A 1 171 ? 0.715 -8.062 -40.829 1.000 9.474 171 SER A O 1
ATOM 1392 N N . GLN A 1 172 ? -0.525 -6.184 -40.892 1.000 8.848 172 GLN A N 1
ATOM 1393 C CA . GLN A 1 172 ? 0.313 -5.544 -41.897 1.000 8.773 172 GLN A CA 1
ATOM 1394 C C . GLN A 1 172 ? 1.775 -5.470 -41.445 1.000 8.794 172 GLN A C 1
ATOM 1395 O O . GLN A 1 172 ? 2.687 -5.795 -42.220 1.000 8.569 172 GLN A O 1
ATOM 1401 N N . ALA A 1 173 ? 2.008 -5.005 -40.219 1.000 9.084 173 ALA A N 1
ATOM 1402 C CA . ALA A 1 173 ? 3.387 -4.863 -39.745 1.000 9.556 173 ALA A CA 1
ATOM 1403 C C . ALA A 1 173 ? 4.067 -6.232 -39.640 1.000 9.069 173 ALA A C 1
ATOM 1404 O O . ALA A 1 173 ? 5.275 -6.356 -39.875 1.000 10.151 173 ALA A O 1
ATOM 1406 N N . GLY A 1 174 ? 3.291 -7.256 -39.276 1.000 8.574 174 GLY A N 1
ATOM 1407 C CA . GLY A 1 174 ? 3.809 -8.609 -39.174 1.000 8.745 174 GLY A CA 1
ATOM 1408 C C . GLY A 1 174 ? 4.207 -9.153 -40.542 1.000 7.876 174 GLY A C 1
ATOM 1409 O O . GLY A 1 174 ? 5.185 -9.872 -40.655 1.000 8.082 174 GLY A O 1
ATOM 1410 N N . ILE A 1 175 ? 3.427 -8.837 -41.574 1.000 7.782 175 ILE A N 1
ATOM 1411 C CA A ILE A 1 175 ? 3.799 -9.224 -42.927 0.500 7.245 175 ILE A CA 1
ATOM 1412 C CA B ILE A 1 175 ? 3.797 -9.208 -42.935 0.500 7.579 175 ILE A CA 1
ATOM 1413 C C . ILE A 1 175 ? 5.125 -8.556 -43.306 1.000 7.542 175 ILE A C 1
ATOM 1414 O O . ILE A 1 175 ? 6.012 -9.199 -43.870 1.000 7.727 175 ILE A O 1
ATOM 1423 N N . GLN A 1 176 ? 5.261 -7.262 -43.010 1.000 7.966 176 GLN A N 1
ATOM 1424 C CA . GLN A 1 176 ? 6.520 -6.584 -43.290 1.000 8.681 176 GLN A CA 1
ATOM 1425 C C . GLN A 1 176 ? 7.685 -7.219 -42.515 1.000 7.980 176 GLN A C 1
ATOM 1426 O O . GLN A 1 176 ? 8.792 -7.382 -43.055 1.000 8.975 176 GLN A O 1
ATOM 1432 N N . ALA A 1 177 ? 7.432 -7.569 -41.247 1.000 8.013 177 ALA A N 1
ATOM 1433 C CA . ALA A 1 177 ? 8.430 -8.231 -40.430 1.000 8.519 177 ALA A CA 1
ATOM 1434 C C . ALA A 1 177 ? 8.873 -9.555 -41.057 1.000 7.539 177 ALA A C 1
ATOM 1435 O O . ALA A 1 177 ? 10.077 -9.869 -41.102 1.000 8.293 177 ALA A O 1
ATOM 1437 N N . ILE A 1 178 ? 7.896 -10.323 -41.544 1.000 7.505 178 ILE A N 1
ATOM 1438 C CA . ILE A 1 178 ? 8.227 -11.575 -42.212 1.000 7.233 178 ILE A CA 1
ATOM 1439 C C . ILE A 1 178 ? 9.095 -11.291 -43.449 1.000 7.212 178 ILE A C 1
ATOM 1440 O O . ILE A 1 178 ? 10.123 -11.943 -43.646 1.000 7.935 178 ILE A O 1
ATOM 1445 N N . LYS A 1 179 ? 8.711 -10.322 -44.268 1.000 7.703 179 LYS A N 1
ATOM 1446 C CA . LYS A 1 179 ? 9.541 -9.973 -45.415 1.000 8.462 179 LYS A CA 1
ATOM 1447 C C . LYS A 1 179 ? 10.969 -9.663 -44.975 1.000 8.861 179 LYS A C 1
ATOM 1448 O O . LYS A 1 179 ? 11.921 -10.142 -45.578 1.000 10.226 179 LYS A O 1
ATOM 1454 N N . ASP A 1 180 ? 11.110 -8.824 -43.952 1.000 9.359 180 ASP A N 1
ATOM 1455 C CA . ASP A 1 180 ? 12.430 -8.391 -43.506 1.000 10.274 180 ASP A CA 1
ATOM 1456 C C . ASP A 1 180 ? 13.243 -9.551 -42.932 1.000 10.751 180 ASP A C 1
ATOM 1457 O O . ASP A 1 180 ? 14.472 -9.527 -42.956 1.000 14.212 180 ASP A O 1
ATOM 1462 N N . SER A 1 181 ? 12.570 -10.559 -42.387 1.000 9.209 181 SER A N 1
ATOM 1463 C CA . SER A 1 181 ? 13.264 -11.742 -41.889 1.000 9.516 181 SER A CA 1
ATOM 1464 C C . SER A 1 181 ? 13.905 -12.570 -43.000 1.000 9.662 181 SER A C 1
ATOM 1465 O O . SER A 1 181 ? 14.865 -13.288 -42.734 1.000 11.625 181 SER A O 1
ATOM 1468 N N . GLY A 1 182 ? 13.308 -12.521 -44.195 1.000 9.218 182 GLY A N 1
ATOM 1469 C CA . GLY A 1 182 ? 13.700 -13.374 -45.302 1.000 9.809 182 GLY A CA 1
ATOM 1470 C C . GLY A 1 182 ? 12.723 -14.516 -45.577 1.000 9.350 182 GLY A C 1
ATOM 1471 O O . GLY A 1 182 ? 12.845 -15.190 -46.595 1.000 10.722 182 GLY A O 1
ATOM 1472 N N . ALA A 1 183 ? 11.802 -14.773 -44.650 1.000 8.575 183 ALA A N 1
ATOM 1473 C CA . ALA A 1 183 ? 10.757 -15.777 -44.836 1.000 7.997 183 ALA A CA 1
ATOM 1474 C C . ALA A 1 183 ? 9.734 -15.286 -45.876 1.000 7.208 183 ALA A C 1
ATOM 1475 O O . ALA A 1 183 ? 9.640 -14.097 -46.184 1.000 8.659 183 ALA A O 1
ATOM 1477 N N . LEU A 1 184 ? 8.931 -16.227 -46.377 1.000 7.278 184 LEU A N 1
ATOM 1478 C CA . LEU A 1 184 ? 7.907 -15.920 -47.359 1.000 7.237 184 LEU A CA 1
ATOM 1479 C C . LEU A 1 184 ? 6.598 -15.670 -46.621 1.000 6.566 184 LEU A C 1
ATOM 1480 O O . LEU A 1 184 ? 6.079 -16.588 -45.967 1.000 7.080 184 LEU A O 1
ATOM 1485 N N . PRO A 1 185 ? 5.999 -14.465 -46.711 1.000 6.388 185 PRO A N 1
ATOM 1486 C CA . PRO A 1 185 ? 4.736 -14.210 -46.028 1.000 6.644 185 PRO A CA 1
ATOM 1487 C C . PRO A 1 185 ? 3.543 -14.705 -46.838 1.000 6.711 185 PRO A C 1
ATOM 1488 O O . PRO A 1 185 ? 3.492 -14.544 -48.050 1.000 7.942 185 PRO A O 1
ATOM 1492 N N . ILE A 1 186 ? 2.557 -15.264 -46.132 1.000 6.676 186 ILE A N 1
ATOM 1493 C CA . ILE A 1 186 ? 1.235 -15.489 -46.698 1.000 6.718 186 ILE A CA 1
ATOM 1494 C C . ILE A 1 186 ? 0.273 -14.925 -45.673 1.000 7.083 186 ILE A C 1
ATOM 1495 O O . ILE A 1 186 ? 0.132 -15.456 -44.558 1.000 7.493 186 ILE A O 1
ATOM 1500 N N . GLY A 1 187 ? -0.398 -13.824 -46.028 1.000 6.887 187 GLY A N 1
ATOM 1501 C CA . GLY A 1 187 ? -1.284 -13.155 -45.091 1.000 7.054 187 GLY A CA 1
ATOM 1502 C C . GLY A 1 187 ? -2.682 -13.752 -45.080 1.000 7.301 187 GLY A C 1
ATOM 1503 O O . GLY A 1 187 ? -3.091 -14.428 -46.014 1.000 8.055 187 GLY A O 1
ATOM 1504 N N . VAL A 1 188 ? -3.420 -13.420 -44.026 1.000 6.908 188 VAL A N 1
ATOM 1505 C CA . VAL A 1 188 ? -4.836 -13.763 -43.943 1.000 7.289 188 VAL A CA 1
ATOM 1506 C C . VAL A 1 188 ? -5.619 -12.499 -43.614 1.000 8.009 188 VAL A C 1
ATOM 1507 O O . VAL A 1 188 ? -5.358 -11.837 -42.607 1.000 8.789 188 VAL A O 1
ATOM 1511 N N . GLY A 1 189 ? -6.558 -12.174 -44.486 1.000 8.897 189 GLY A N 1
ATOM 1512 C CA . GLY A 1 189 ? -7.342 -10.967 -44.347 1.000 10.824 189 GLY A CA 1
ATOM 1513 C C . GLY A 1 189 ? -7.787 -10.448 -45.701 1.000 11.878 189 GLY A C 1
ATOM 1514 O O . GLY A 1 189 ? -7.705 -11.141 -46.694 1.000 13.883 189 GLY A O 1
ATOM 1515 N N . ARG A 1 190 ? -8.258 -9.212 -45.693 1.000 15.870 190 ARG A N 1
ATOM 1516 C CA . ARG A 1 190 ? -8.874 -8.622 -46.868 1.000 19.975 190 ARG A CA 1
ATOM 1517 C C . ARG A 1 190 ? -7.843 -7.819 -47.641 1.000 17.341 190 ARG A C 1
ATOM 1518 O O . ARG A 1 190 ? -6.957 -7.195 -47.052 1.000 15.220 190 ARG A O 1
ATOM 1526 N N . PRO A 1 191 ? -7.990 -7.704 -48.979 1.000 18.515 191 PRO A N 1
ATOM 1527 C CA . PRO A 1 191 ? -7.100 -6.842 -49.745 1.000 19.896 191 PRO A CA 1
ATOM 1528 C C . PRO A 1 191 ? -7.142 -5.398 -49.260 1.000 20.406 191 PRO A C 1
ATOM 1529 O O . PRO A 1 191 ? -6.097 -4.763 -49.189 1.000 22.826 191 PRO A O 1
ATOM 1533 N N . GLU A 1 192 ? -8.332 -4.933 -48.850 1.000 19.680 192 GLU A N 1
ATOM 1534 C CA . GLU A 1 192 ? -8.505 -3.535 -48.451 1.000 35.535 192 GLU A CA 1
ATOM 1535 C C . GLU A 1 192 ? -7.596 -3.242 -47.259 1.000 29.352 192 GLU A C 1
ATOM 1536 O O . GLU A 1 192 ? -7.177 -2.107 -47.067 1.000 34.427 192 GLU A O 1
ATOM 1542 N N . ASP A 1 193 ? -7.270 -4.280 -46.486 1.000 22.232 193 ASP A N 1
ATOM 1543 C CA . ASP A 1 193 ? -6.473 -4.136 -45.282 1.000 19.905 193 ASP A CA 1
ATOM 1544 C C . ASP A 1 193 ? -5.002 -4.465 -45.522 1.000 17.268 193 ASP A C 1
ATOM 1545 O O . ASP A 1 193 ? -4.133 -3.771 -45.023 1.000 24.642 193 ASP A O 1
ATOM 1550 N N . LEU A 1 194 ? -4.709 -5.588 -46.199 1.000 12.478 194 LEU A N 1
ATOM 1551 C CA . LEU A 1 194 ? -3.348 -6.130 -46.257 1.000 10.677 194 LEU A CA 1
ATOM 1552 C C . LEU A 1 194 ? -2.630 -5.818 -47.567 1.000 12.135 194 LEU A C 1
ATOM 1553 O O . LEU A 1 194 ? -1.420 -5.940 -47.618 1.000 13.899 194 LEU A O 1
ATOM 1558 N N . GLY A 1 195 ? -3.379 -5.408 -48.586 1.000 11.832 195 GLY A N 1
ATOM 1559 C CA . GLY A 1 195 ? -2.801 -5.137 -49.891 1.000 12.303 195 GLY A CA 1
ATOM 1560 C C . GLY A 1 195 ? -2.658 -6.393 -50.741 1.000 10.114 195 GLY A C 1
ATOM 1561 O O . GLY A 1 195 ? -3.198 -7.469 -50.437 1.000 13.220 195 GLY A O 1
ATOM 1562 N N . ASP A 1 196 ? -1.916 -6.208 -51.839 1.000 8.658 196 ASP A N 1
ATOM 1563 C CA . ASP A 1 196 ? -1.833 -7.208 -52.888 1.000 8.229 196 ASP A CA 1
ATOM 1564 C C . ASP A 1 196 ? -0.405 -7.472 -53.313 1.000 8.001 196 ASP A C 1
ATOM 1565 O O . ASP A 1 196 ? -0.185 -8.153 -54.304 1.000 8.801 196 ASP A O 1
ATOM 1570 N N . ASP A 1 197 ? 0.560 -6.950 -52.561 1.000 8.316 197 ASP A N 1
ATOM 1571 C CA . ASP A 1 197 ? 1.975 -7.149 -52.864 1.000 8.549 197 ASP A CA 1
ATOM 1572 C C . ASP A 1 197 ? 2.524 -8.474 -52.337 1.000 7.929 197 ASP A C 1
ATOM 1573 O O . ASP A 1 197 ? 3.656 -8.818 -52.655 1.000 9.326 197 ASP A O 1
ATOM 1578 N N . ILE A 1 198 ? 1.753 -9.153 -51.508 1.000 7.736 198 ILE A N 1
ATOM 1579 C CA . ILE A 1 198 ? 2.049 -10.498 -51.001 1.000 8.027 198 ILE A CA 1
ATOM 1580 C C . ILE A 1 198 ? 0.825 -11.349 -51.263 1.000 7.591 198 ILE A C 1
ATOM 1581 O O . ILE A 1 198 ? -0.269 -10.823 -51.440 1.000 8.464 198 ILE A O 1
ATOM 1586 N N . VAL A 1 199 ? 0.992 -12.661 -51.224 1.000 7.178 199 VAL A N 1
ATOM 1587 C CA . VAL A 1 199 ? -0.149 -13.571 -51.300 1.000 7.404 199 VAL A CA 1
ATOM 1588 C C . VAL A 1 199 ? -0.949 -13.490 -50.004 1.000 7.213 199 VAL A C 1
ATOM 1589 O O . VAL A 1 199 ? -0.349 -13.551 -48.923 1.000 7.875 199 VAL A O 1
ATOM 1593 N N . ILE A 1 200 ? -2.256 -13.347 -50.148 1.000 7.699 200 ILE A N 1
ATOM 1594 C CA . ILE A 1 200 ? -3.141 -13.379 -48.991 1.000 8.660 200 ILE A CA 1
ATOM 1595 C C . ILE A 1 200 ? -4.295 -14.315 -49.287 1.000 8.687 200 ILE A C 1
ATOM 1596 O O . ILE A 1 200 ? -4.653 -14.547 -50.436 1.000 10.587 200 ILE A O 1
ATOM 1601 N N . VAL A 1 201 ? -4.889 -14.811 -48.213 1.000 8.451 201 VAL A N 1
ATOM 1602 C CA . VAL A 1 201 ? -6.077 -15.647 -48.277 1.000 8.363 201 VAL A CA 1
ATOM 1603 C C . VAL A 1 201 ? -7.170 -14.981 -47.467 1.000 8.113 201 VAL A C 1
ATOM 1604 O O . VAL A 1 201 ? -6.915 -14.278 -46.495 1.000 8.564 201 VAL A O 1
ATOM 1608 N N . PRO A 1 202 ? -8.434 -15.244 -47.816 1.000 8.906 202 PRO A N 1
ATOM 1609 C CA . PRO A 1 202 ? -9.516 -14.572 -47.111 1.000 9.729 202 PRO A CA 1
ATOM 1610 C C . PRO A 1 202 ? -9.714 -15.022 -45.672 1.000 8.188 202 PRO A C 1
ATOM 1611 O O . PRO A 1 202 ? -10.206 -14.247 -44.849 1.000 9.426 202 PRO A O 1
ATOM 1615 N N . ASP A 1 203 ? -9.417 -16.291 -45.398 1.000 8.013 203 ASP A N 1
ATOM 1616 C CA . ASP A 1 203 ? -9.597 -16.857 -44.061 1.000 7.869 203 ASP A CA 1
ATOM 1617 C C . ASP A 1 203 ? -8.708 -18.094 -43.975 1.000 7.347 203 ASP A C 1
ATOM 1618 O O . ASP A 1 203 ? -8.136 -18.542 -44.968 1.000 7.892 203 ASP A O 1
ATOM 1623 N N . THR A 1 204 ? -8.558 -18.615 -42.757 1.000 7.441 204 THR A N 1
ATOM 1624 C CA . THR A 1 204 ? -7.616 -19.692 -42.505 1.000 7.678 204 THR A CA 1
ATOM 1625 C C . THR A 1 204 ? -8.027 -21.036 -43.104 1.000 7.809 204 THR A C 1
ATOM 1626 O O . THR A 1 204 ? -7.172 -21.921 -43.209 1.000 8.287 204 THR A O 1
ATOM 1630 N N . SER A 1 205 ? -9.272 -21.183 -43.564 1.000 7.982 205 SER A N 1
ATOM 1631 C CA . SER A 1 205 ? -9.640 -22.415 -44.238 1.000 9.545 205 SER A CA 1
ATOM 1632 C C . SER A 1 205 ? -8.841 -22.576 -45.532 1.000 8.784 205 SER A C 1
ATOM 1633 O O . SER A 1 205 ? -8.759 -23.688 -46.053 1.000 10.297 205 SER A O 1
ATOM 1636 N N . HIS A 1 206 ? -8.273 -21.498 -46.060 1.000 8.732 206 HIS A N 1
ATOM 1637 C CA . HIS A 1 206 ? -7.459 -21.536 -47.264 1.000 8.658 206 HIS A CA 1
ATOM 1638 C C . HIS A 1 206 ? -6.008 -21.907 -46.989 1.000 8.788 206 HIS A C 1
ATOM 1639 O O . HIS A 1 206 ? -5.259 -22.155 -47.939 1.000 10.090 206 HIS A O 1
ATOM 1646 N N . TYR A 1 207 ? -5.583 -21.922 -45.722 1.000 8.264 207 TYR A N 1
ATOM 1647 C CA . TYR A 1 207 ? -4.221 -22.339 -45.386 1.000 8.412 207 TYR A CA 1
ATOM 1648 C C . TYR A 1 207 ? -4.150 -23.864 -45.339 1.000 8.748 207 TYR A C 1
ATOM 1649 O O . TYR A 1 207 ? -4.350 -24.482 -44.291 1.000 11.059 207 TYR A O 1
ATOM 1658 N N . THR A 1 208 ? -3.904 -24.465 -46.494 1.000 9.871 208 THR A N 1
ATOM 1659 C CA . THR A 1 208 ? -3.704 -25.902 -46.611 1.000 10.067 208 THR A CA 1
ATOM 1660 C C . THR A 1 208 ? -2.249 -26.138 -46.966 1.000 9.311 208 THR A C 1
ATOM 1661 O O . THR A 1 208 ? -1.594 -25.290 -47.563 1.000 9.713 208 THR A O 1
ATOM 1665 N N . LEU A 1 209 ? -1.781 -27.341 -46.688 1.000 9.838 209 LEU A N 1
ATOM 1666 C CA . LEU A 1 209 ? -0.417 -27.669 -47.070 1.000 9.894 209 LEU A CA 1
ATOM 1667 C C . LEU A 1 209 ? -0.238 -27.559 -48.587 1.000 8.985 209 LEU A C 1
ATOM 1668 O O . LEU A 1 209 ? 0.776 -27.062 -49.070 1.000 9.936 209 LEU A O 1
ATOM 1673 N N . GLU A 1 210 ? -1.207 -28.049 -49.341 1.000 10.188 210 GLU A N 1
ATOM 1674 C CA . GLU A 1 210 ? -1.134 -27.985 -50.789 1.000 10.580 210 GLU A CA 1
ATOM 1675 C C . GLU A 1 210 ? -0.991 -26.536 -51.257 1.000 9.710 210 GLU A C 1
ATOM 1676 O O . GLU A 1 210 ? -0.204 -26.268 -52.163 1.000 9.982 210 GLU A O 1
ATOM 1682 N N . PHE A 1 211 ? -1.747 -25.613 -50.671 1.000 9.514 211 PHE A N 1
ATOM 1683 C CA . PHE A 1 211 ? 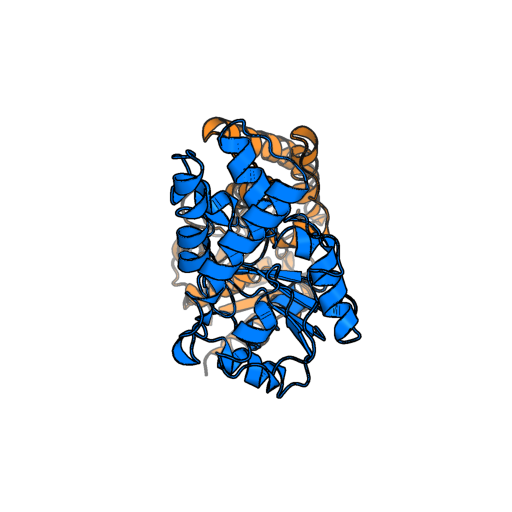-1.657 -24.218 -51.069 1.000 9.258 211 PHE A CA 1
ATOM 1684 C C . PHE A 1 211 ? -0.296 -23.638 -50.713 1.000 8.823 211 PHE A C 1
ATOM 1685 O O . PHE A 1 211 ? 0.335 -22.945 -51.530 1.000 8.835 211 PHE A O 1
ATOM 1693 N N . LEU A 1 212 ? 0.186 -23.907 -49.492 1.000 8.562 212 LEU A N 1
ATOM 1694 C CA . LEU A 1 212 ? 1.502 -23.415 -49.100 1.000 8.578 212 LEU A CA 1
ATOM 1695 C C . LEU A 1 212 ? 2.578 -23.900 -50.068 1.000 8.001 212 LEU A C 1
ATOM 1696 O O . LEU A 1 212 ? 3.463 -23.125 -50.440 1.000 8.706 212 LEU A O 1
ATOM 1701 N N . LYS A 1 213 ? 2.528 -25.175 -50.459 1.000 8.481 213 LYS A N 1
ATOM 1702 C CA A LYS A 1 213 ? 3.530 -25.711 -51.378 0.500 8.703 213 LYS A CA 1
ATOM 1703 C CA B LYS A 1 213 ? 3.510 -25.719 -51.389 0.500 8.560 213 LYS A CA 1
ATOM 1704 C C . LYS A 1 213 ? 3.436 -25.037 -52.751 1.000 8.868 213 LYS A C 1
ATOM 1705 O O . LYS A 1 213 ? 4.456 -24.722 -53.359 1.000 9.500 213 LYS A O 1
ATOM 1716 N N . GLU A 1 214 ? 2.224 -24.825 -53.249 1.000 8.662 214 GLU A N 1
ATOM 1717 C CA . GLU A 1 214 ? 2.028 -24.163 -54.543 1.000 9.533 214 GLU A CA 1
ATOM 1718 C C . GLU A 1 214 ? 2.648 -22.773 -54.534 1.000 8.605 214 GLU A C 1
ATOM 1719 O O . GLU A 1 214 ? 3.347 -22.385 -55.471 1.000 10.153 214 GLU A O 1
ATOM 1725 N N . VAL A 1 215 ? 2.346 -22.007 -53.482 1.000 8.884 215 VAL A N 1
ATOM 1726 C CA . VAL A 1 215 ? 2.870 -20.653 -53.361 1.000 8.881 215 VAL A CA 1
ATOM 1727 C C . VAL A 1 215 ? 4.391 -20.688 -53.262 1.000 8.583 215 VAL A C 1
ATOM 1728 O O . VAL A 1 215 ? 5.092 -19.920 -53.923 1.000 9.391 215 VAL A O 1
ATOM 1732 N N . TRP A 1 216 ? 4.916 -21.562 -52.409 1.000 7.953 216 TRP A N 1
ATOM 1733 C CA . TRP A 1 216 ? 6.359 -21.684 -52.248 1.000 8.309 216 TRP A CA 1
ATOM 1734 C C . TRP A 1 216 ? 7.053 -21.922 -53.577 1.000 8.024 216 TRP A C 1
ATOM 1735 O O . TRP A 1 216 ? 8.018 -21.258 -53.915 1.000 9.213 216 TRP A O 1
ATOM 1746 N N . LEU A 1 217 ? 6.539 -22.888 -54.345 1.000 8.348 217 LEU A N 1
ATOM 1747 C CA . LEU A 1 217 ? 7.207 -23.263 -55.588 1.000 9.305 217 LEU A CA 1
ATOM 1748 C C . LEU A 1 217 ? 7.217 -22.104 -56.575 1.000 9.553 217 LEU A C 1
ATOM 1749 O O . LEU A 1 217 ? 8.174 -21.939 -57.335 1.000 11.517 217 LEU A O 1
ATOM 1754 N N . GLN A 1 218 ? 6.112 -21.355 -56.643 1.000 9.447 218 GLN A N 1
ATOM 1755 C CA . GLN A 1 218 ? 5.999 -20.223 -57.552 1.000 11.168 218 GLN A CA 1
ATOM 1756 C C . GLN A 1 218 ? 6.988 -19.131 -57.150 1.000 11.319 218 GLN A C 1
ATOM 1757 O O . GLN A 1 218 ? 7.559 -18.462 -58.004 1.000 16.035 218 GLN A O 1
ATOM 1763 N N . LYS A 1 219 ? 7.189 -18.940 -55.849 1.000 10.906 219 LYS A N 1
ATOM 1764 C CA . LYS A 1 219 ? 7.970 -17.818 -55.346 1.000 11.569 219 LYS A CA 1
ATOM 1765 C C . LYS A 1 219 ? 9.470 -18.103 -55.341 1.000 12.834 219 LYS A C 1
ATOM 1766 O O . LYS A 1 219 ? 10.259 -17.167 -55.235 1.000 16.383 219 LYS A O 1
ATOM 1772 N N . GLN A 1 220 ? 9.872 -19.377 -55.403 1.000 13.448 220 GLN A N 1
ATOM 1773 C CA . GLN A 1 220 ? 11.282 -19.753 -55.465 1.000 14.773 220 GLN A CA 1
ATOM 1774 C C . GLN A 1 220 ? 11.683 -19.725 -56.929 1.000 18.767 220 GLN A C 1
ATOM 1775 O O . GLN A 1 220 ? 11.162 -20.511 -57.714 1.000 23.368 220 GLN A O 1
ATOM 1781 N N . LYS A 1 221 ? 12.564 -18.793 -57.265 1.000 30.048 221 LYS A N 1
ATOM 1782 C CA . LYS A 1 221 ? 13.054 -18.660 -58.627 1.000 42.846 221 LYS A CA 1
ATOM 1783 C C . LYS A 1 221 ? 14.472 -19.237 -58.679 1.000 91.475 221 LYS A C 1
ATOM 1784 O O . LYS A 1 221 ? 14.598 -20.400 -59.093 1.000 80.293 221 LYS A O 1
ATOM 1791 N N . MET B 1 1 ? -11.216 -31.133 -84.367 1.000 22.211 1 MET B N 1
ATOM 1792 C CA . MET B 1 1 ? -10.047 -30.233 -84.282 1.000 17.007 1 MET B CA 1
ATOM 1793 C C . MET B 1 1 ? -10.483 -28.906 -83.668 1.000 14.096 1 MET B C 1
ATOM 1794 O O . MET B 1 1 ? -11.622 -28.489 -83.825 1.000 19.004 1 MET B O 1
ATOM 1799 N N . PHE B 1 2 ? -9.574 -28.257 -82.942 1.000 11.420 2 PHE B N 1
ATOM 1800 C CA . PHE B 1 2 ? -9.819 -26.920 -82.425 1.000 10.107 2 PHE B CA 1
ATOM 1801 C C . PHE B 1 2 ? -10.001 -25.945 -83.584 1.000 9.503 2 PHE B C 1
ATOM 1802 O O . PHE B 1 2 ? -9.410 -26.115 -84.652 1.000 11.443 2 PHE B O 1
ATOM 1810 N N . LYS B 1 3 ? -10.782 -24.888 -83.316 1.000 9.106 3 LYS B N 1
ATOM 1811 C CA A LYS B 1 3 ? -11.135 -23.904 -84.329 0.500 9.108 3 LYS B CA 1
ATOM 1812 C CA B LYS B 1 3 ? -11.143 -23.897 -84.317 0.500 9.107 3 LYS B CA 1
ATOM 1813 C C . LYS B 1 3 ? -10.365 -22.595 -84.183 1.000 9.074 3 LYS B C 1
ATOM 1814 O O . LYS B 1 3 ? -10.382 -21.789 -85.123 1.000 9.820 3 LYS B O 1
ATOM 1825 N N . ALA B 1 4 ? -9.695 -22.379 -83.045 1.000 8.624 4 ALA B N 1
ATOM 1826 C CA . ALA B 1 4 ? -9.023 -21.114 -82.786 1.000 7.968 4 ALA B CA 1
ATOM 1827 C C . ALA B 1 4 ? -7.904 -21.335 -81.788 1.000 7.643 4 ALA B C 1
ATOM 1828 O O . ALA B 1 4 ? -7.999 -22.227 -80.943 1.000 7.809 4 ALA B O 1
ATOM 1830 N N . VAL B 1 5 ? -6.901 -20.464 -81.873 1.000 6.820 5 VAL B N 1
ATOM 1831 C CA . VAL B 1 5 ? -5.874 -20.331 -80.856 1.000 6.944 5 VAL B CA 1
ATOM 1832 C C . VAL B 1 5 ? -5.901 -18.899 -80.348 1.000 6.971 5 VAL B C 1
ATOM 1833 O O . VAL B 1 5 ? -5.893 -17.951 -81.136 1.000 7.470 5 VAL B O 1
ATOM 1837 N N . LEU B 1 6 ? -5.956 -18.786 -79.018 1.000 6.960 6 LEU B N 1
ATOM 1838 C CA . LEU B 1 6 ? -6.033 -17.524 -78.305 1.000 6.619 6 LEU B CA 1
ATOM 1839 C C . LEU B 1 6 ? -4.668 -17.286 -77.684 1.000 6.461 6 LEU B C 1
ATOM 1840 O O . LEU B 1 6 ? -4.230 -18.025 -76.810 1.000 7.403 6 LEU B O 1
ATOM 1845 N N . PHE B 1 7 ? -3.948 -16.275 -78.197 1.000 6.513 7 PHE B N 1
ATOM 1846 C CA . PHE B 1 7 ? -2.566 -16.017 -77.826 1.000 6.377 7 PHE B CA 1
ATOM 1847 C C . PHE B 1 7 ? -2.441 -14.929 -76.774 1.000 6.121 7 PHE B C 1
ATOM 1848 O O . PHE B 1 7 ? -2.858 -13.781 -76.987 1.000 6.635 7 PHE B O 1
ATOM 1856 N N . ASP B 1 8 ? -1.768 -15.239 -75.673 1.000 6.158 8 ASP B N 1
ATOM 1857 C CA . ASP B 1 8 ? -1.163 -14.203 -74.854 1.000 6.461 8 ASP B CA 1
ATOM 1858 C C . ASP B 1 8 ? -0.153 -13.436 -75.694 1.000 6.218 8 ASP B C 1
ATOM 1859 O O . ASP B 1 8 ? 0.370 -13.964 -76.677 1.000 6.691 8 ASP B O 1
ATOM 1864 N N . LEU B 1 9 ? 0.210 -12.214 -75.264 1.000 6.102 9 LEU B N 1
ATOM 1865 C CA . LEU B 1 9 ? 1.303 -11.505 -75.935 1.000 6.241 9 LEU B CA 1
ATOM 1866 C C . LEU B 1 9 ? 2.638 -11.695 -75.208 1.000 6.108 9 LEU B C 1
ATOM 1867 O O . LEU B 1 9 ? 3.528 -12.383 -75.719 1.000 6.705 9 LEU B O 1
ATOM 1872 N N . ASN B 1 10 ? 2.796 -11.063 -74.041 1.000 6.181 10 ASN B N 1
ATOM 1873 C CA . ASN B 1 10 ? 4.089 -11.032 -73.375 1.000 6.264 10 ASN B CA 1
ATOM 1874 C C . ASN B 1 10 ? 4.394 -12.378 -72.737 1.000 6.137 10 ASN B C 1
ATOM 1875 O O . ASN B 1 10 ? 3.705 -12.827 -71.834 1.000 7.328 10 ASN B O 1
ATOM 1880 N N . GLY B 1 11 ? 5.477 -12.996 -73.193 1.000 6.646 11 GLY B N 1
ATOM 1881 C CA . GLY B 1 11 ? 5.866 -14.335 -72.792 1.000 6.735 11 GLY B CA 1
ATOM 1882 C C . GLY B 1 11 ? 5.454 -15.427 -73.762 1.000 6.701 11 GLY B C 1
ATOM 1883 O O . GLY B 1 11 ? 5.825 -16.580 -73.567 1.000 7.218 11 GLY B O 1
ATOM 1884 N N . VAL B 1 12 ? 4.724 -15.064 -74.822 1.000 6.428 12 VAL B N 1
ATOM 1885 C CA . VAL B 1 12 ? 4.310 -16.030 -75.840 1.000 6.881 12 VAL B CA 1
ATOM 1886 C C . VAL B 1 12 ? 4.756 -15.536 -77.214 1.000 6.313 12 VAL B C 1
ATOM 1887 O O . VAL B 1 12 ? 5.585 -16.141 -77.861 1.000 7.186 12 VAL B O 1
ATOM 1891 N N . ILE B 1 13 ? 4.171 -14.427 -77.692 1.000 6.910 13 ILE B N 1
ATOM 1892 C CA A ILE B 1 13 ? 4.506 -13.905 -79.016 0.500 6.903 13 ILE B CA 1
ATOM 1893 C CA B ILE B 1 13 ? 4.469 -13.871 -79.020 0.500 7.248 13 ILE B CA 1
ATOM 1894 C C . ILE B 1 13 ? 5.836 -13.168 -79.000 1.000 6.958 13 ILE B C 1
ATOM 1895 O O . ILE B 1 13 ? 6.607 -13.247 -79.955 1.000 7.492 13 ILE B O 1
ATOM 1904 N N . THR B 1 14 ? 6.093 -12.429 -77.932 1.000 7.163 14 THR B N 1
ATOM 1905 C CA . THR B 1 14 ? 7.320 -11.702 -77.688 1.000 6.958 14 THR B CA 1
ATOM 1906 C C . THR B 1 14 ? 7.420 -11.541 -76.186 1.000 6.892 14 THR B C 1
ATOM 1907 O O . THR B 1 14 ? 6.583 -12.089 -75.472 1.000 8.817 14 THR B O 1
ATOM 1911 N N . ASP B 1 15 ? 8.365 -10.752 -75.689 1.000 7.898 15 ASP B N 1
ATOM 1912 C CA . ASP B 1 15 ? 8.230 -10.357 -74.285 1.000 9.531 15 ASP B CA 1
ATOM 1913 C C . ASP B 1 15 ? 8.828 -8.974 -74.121 1.000 9.961 15 ASP B C 1
ATOM 1914 O O . ASP B 1 15 ? 9.966 -8.725 -74.436 1.000 17.252 15 ASP B O 1
ATOM 1919 N N . THR B 1 16 ? 8.023 -8.069 -73.615 1.000 7.566 16 THR B N 1
ATOM 1920 C CA . THR B 1 16 ? 8.451 -6.717 -73.275 1.000 7.792 16 THR B CA 1
ATOM 1921 C C . THR B 1 16 ? 8.524 -6.524 -71.752 1.000 7.599 16 THR B C 1
ATOM 1922 O O . THR B 1 16 ? 8.597 -5.380 -71.279 1.000 7.802 16 THR B O 1
ATOM 1926 N N . ALA B 1 17 ? 8.579 -7.620 -71.014 1.000 8.130 17 ALA B N 1
ATOM 1927 C CA . ALA B 1 17 ? 8.666 -7.558 -69.553 1.000 7.880 17 ALA B CA 1
ATOM 1928 C C . ALA B 1 17 ? 9.768 -6.633 -69.046 1.000 8.000 17 ALA B C 1
ATOM 1929 O O . ALA B 1 17 ? 9.561 -5.961 -68.035 1.000 7.882 17 ALA B O 1
ATOM 1931 N N . GLU B 1 18 ? 10.921 -6.622 -69.698 1.000 8.003 18 GLU B N 1
ATOM 1932 C CA . GLU B 1 18 ? 12.020 -5.791 -69.200 1.000 8.367 18 GLU B CA 1
ATOM 1933 C C . GLU B 1 18 ? 11.649 -4.309 -69.224 1.000 7.690 18 GLU B C 1
ATOM 1934 O O . GLU B 1 18 ? 11.994 -3.559 -68.324 1.000 8.474 18 GLU B O 1
ATOM 1940 N N . TYR B 1 19 ? 10.923 -3.902 -70.261 1.000 7.810 19 TYR B N 1
ATOM 1941 C CA . TYR B 1 19 ? 10.513 -2.510 -70.382 1.000 8.108 19 TYR B CA 1
ATOM 1942 C C . TYR B 1 19 ? 9.390 -2.176 -69.414 1.000 7.179 19 TYR B C 1
ATOM 1943 O O . TYR B 1 19 ? 9.377 -1.082 -68.844 1.000 8.098 19 TYR B O 1
ATOM 1952 N N . HIS B 1 20 ? 8.416 -3.077 -69.238 1.000 7.660 20 HIS B N 1
ATOM 1953 C CA . HIS B 1 20 ? 7.429 -2.870 -68.183 1.000 7.040 20 HIS B CA 1
ATOM 1954 C C . HIS B 1 20 ? 8.139 -2.681 -66.836 1.000 7.390 20 HIS B C 1
ATOM 1955 O O . HIS B 1 20 ? 7.807 -1.767 -66.070 1.000 7.810 20 HIS B O 1
ATOM 1962 N N . PHE B 1 21 ? 9.088 -3.562 -66.535 1.000 7.245 21 PHE B N 1
ATOM 1963 C CA . PHE B 1 21 ? 9.822 -3.515 -65.279 1.000 7.432 21 PHE B CA 1
ATOM 1964 C C . PHE B 1 21 ? 10.537 -2.176 -65.117 1.000 7.494 21 PHE B C 1
ATOM 1965 O O . PHE B 1 21 ? 10.407 -1.518 -64.086 1.000 8.302 21 PHE B O 1
ATOM 1973 N N . ARG B 1 22 ? 11.309 -1.781 -66.128 1.000 7.993 22 ARG B N 1
ATOM 1974 C CA . ARG B 1 22 ? 12.084 -0.552 -66.006 1.000 8.243 22 ARG B CA 1
ATOM 1975 C C . ARG B 1 22 ? 11.160 0.638 -65.805 1.000 7.992 22 ARG B C 1
ATOM 1976 O O . ARG B 1 22 ? 11.496 1.554 -65.045 1.000 8.978 22 ARG B O 1
ATOM 1984 N N . ALA B 1 23 ? 10.035 0.654 -66.506 1.000 7.586 23 ALA B N 1
ATOM 1985 C CA . ALA B 1 23 ? 9.118 1.781 -66.368 1.000 8.124 23 ALA B CA 1
ATOM 1986 C C . ALA B 1 23 ? 8.485 1.806 -64.971 1.000 7.862 23 ALA B C 1
ATOM 1987 O O . ALA B 1 23 ? 8.358 2.870 -64.350 1.000 8.534 23 ALA B O 1
ATOM 1989 N N . TRP B 1 24 ? 8.085 0.646 -64.454 1.000 7.430 24 TRP B N 1
ATOM 1990 C CA . TRP B 1 24 ? 7.542 0.624 -63.103 1.000 7.567 24 TRP B CA 1
ATOM 1991 C C . TRP B 1 24 ? 8.596 1.014 -62.070 1.000 8.312 24 TRP B C 1
ATOM 1992 O O . TRP B 1 24 ? 8.272 1.708 -61.100 1.000 9.364 24 TRP B O 1
ATOM 2003 N N . LYS B 1 25 ? 9.829 0.544 -62.236 1.000 8.408 25 LYS B N 1
ATOM 2004 C CA A LYS B 1 25 ? 10.859 0.850 -61.260 0.500 9.432 25 LYS B CA 1
ATOM 2005 C CA B LYS B 1 25 ? 10.895 0.850 -61.295 0.500 9.763 25 LYS B CA 1
ATOM 2006 C C . LYS B 1 25 ? 11.135 2.356 -61.260 1.000 10.106 25 LYS B C 1
ATOM 2007 O O . LYS B 1 25 ? 11.310 2.944 -60.205 1.000 11.584 25 LYS B O 1
ATOM 2018 N N . ALA B 1 26 ? 11.193 2.961 -62.443 1.000 10.005 26 ALA B N 1
ATOM 2019 C CA . ALA B 1 26 ? 11.411 4.404 -62.527 1.000 10.600 26 ALA B CA 1
ATOM 2020 C C . ALA B 1 26 ? 10.291 5.164 -61.826 1.000 10.662 26 ALA B C 1
ATOM 2021 O O . ALA B 1 26 ? 10.545 6.155 -61.123 1.000 12.762 26 ALA B O 1
ATOM 2023 N N . LEU B 1 27 ? 9.054 4.730 -62.041 1.000 9.672 27 LEU B N 1
ATOM 2024 C CA . LEU B 1 27 ? 7.922 5.373 -61.382 1.000 10.426 27 LEU B CA 1
ATOM 2025 C C . LEU B 1 27 ? 8.028 5.229 -59.863 1.000 10.932 27 LEU B C 1
ATOM 2026 O O . LEU B 1 27 ? 7.859 6.201 -59.122 1.000 11.661 27 LEU B O 1
ATOM 2031 N N . ALA B 1 28 ? 8.298 4.015 -59.396 1.000 10.249 28 ALA B N 1
ATOM 2032 C CA . ALA B 1 28 ? 8.426 3.770 -57.961 1.000 10.467 28 ALA B CA 1
ATOM 2033 C C . ALA B 1 28 ? 9.496 4.657 -57.342 1.000 11.680 28 ALA B C 1
ATOM 2034 O O . ALA B 1 28 ? 9.306 5.225 -56.272 1.000 13.242 28 ALA B O 1
ATOM 2036 N N . GLU B 1 29 ? 10.615 4.801 -58.033 1.000 12.683 29 GLU B N 1
ATOM 2037 C CA . GLU B 1 29 ? 11.687 5.632 -57.512 1.000 14.876 29 GLU B CA 1
ATOM 2038 C C . GLU B 1 29 ? 11.250 7.098 -57.436 1.000 16.265 29 GLU B C 1
ATOM 2039 O O . GLU B 1 29 ? 11.592 7.799 -56.480 1.000 18.746 29 GLU B O 1
ATOM 2045 N N . GLU B 1 30 ? 10.466 7.557 -58.417 1.000 15.006 30 GLU B N 1
ATOM 2046 C CA . GLU B 1 30 ? 9.997 8.941 -58.412 1.000 17.104 30 GLU B CA 1
ATOM 2047 C C . GLU B 1 30 ? 9.128 9.226 -57.184 1.000 17.120 30 GLU B C 1
ATOM 2048 O O . GLU B 1 30 ? 9.186 10.324 -56.628 1.000 19.756 30 GLU B O 1
ATOM 2054 N N . ILE B 1 31 ? 8.305 8.250 -56.787 1.000 14.636 31 ILE B N 1
ATOM 2055 C CA . ILE B 1 31 ? 7.396 8.441 -55.662 1.000 16.176 31 ILE B CA 1
ATOM 2056 C C . ILE B 1 31 ? 7.971 7.874 -54.363 1.000 14.420 31 ILE B C 1
ATOM 2057 O O . ILE B 1 31 ? 7.312 7.870 -53.334 1.000 16.076 31 ILE B O 1
ATOM 2062 N N . GLY B 1 32 ? 9.226 7.436 -54.379 1.000 13.685 32 GLY B N 1
ATOM 2063 C CA . GLY B 1 32 ? 9.940 7.052 -53.167 1.000 14.059 32 GLY B CA 1
ATOM 2064 C C . GLY B 1 32 ? 9.556 5.695 -52.586 1.000 12.905 32 GLY B C 1
ATOM 2065 O O . GLY B 1 32 ? 9.636 5.508 -51.370 1.000 14.714 32 GLY B O 1
ATOM 2066 N N . ILE B 1 33 ? 9.156 4.760 -53.442 1.000 11.500 33 ILE B N 1
ATOM 2067 C CA . ILE B 1 33 ? 8.816 3.415 -53.020 1.000 11.914 33 ILE B CA 1
ATOM 2068 C C . ILE B 1 33 ? 9.950 2.491 -53.402 1.000 13.758 33 ILE B C 1
ATOM 2069 O O . ILE B 1 33 ? 10.348 2.439 -54.570 1.000 14.594 33 ILE B O 1
ATOM 2074 N N . ASN B 1 34 ? 10.457 1.819 -52.364 1.000 15.775 34 ASN B N 1
ATOM 2075 C CA . ASN B 1 34 ? 11.459 0.788 -52.500 1.000 16.141 34 ASN B CA 1
ATOM 2076 C C . ASN B 1 34 ? 10.792 -0.572 -52.679 1.000 16.743 34 ASN B C 1
ATOM 2077 O O . ASN B 1 34 ? 9.706 -0.857 -52.172 1.000 19.882 34 ASN B O 1
ATOM 2082 N N . GLY B 1 35 ? 11.502 -1.423 -53.397 1.000 15.610 35 GLY B N 1
ATOM 2083 C CA . GLY B 1 35 ? 11.148 -2.822 -53.470 1.000 15.257 35 GLY B CA 1
ATOM 2084 C C . GLY B 1 35 ? 10.715 -3.272 -54.857 1.000 11.955 35 GLY B C 1
ATOM 2085 O O . GLY B 1 35 ? 10.381 -4.441 -54.996 1.000 13.091 35 GLY B O 1
ATOM 2086 N N . VAL B 1 36 ? 10.738 -2.391 -55.873 1.000 11.428 36 VAL B N 1
ATOM 2087 C CA . VAL B 1 36 ? 10.414 -2.837 -57.221 1.000 11.317 36 VAL B CA 1
ATOM 2088 C C . VAL B 1 36 ? 11.698 -3.352 -57.846 1.000 10.980 36 VAL B C 1
ATOM 2089 O O . VAL B 1 36 ? 12.405 -2.641 -58.559 1.000 12.854 36 VAL B O 1
ATOM 2093 N N . ASP B 1 37 ? 11.983 -4.610 -57.538 1.000 12.356 37 ASP B N 1
ATOM 2094 C CA . ASP B 1 37 ? 13.144 -5.302 -58.071 1.000 13.492 37 ASP B CA 1
ATOM 2095 C C . ASP B 1 37 ? 12.675 -6.439 -58.969 1.000 12.956 37 ASP B C 1
ATOM 2096 O O . ASP B 1 37 ? 11.478 -6.617 -59.184 1.000 12.731 37 ASP B O 1
ATOM 2101 N N . ARG B 1 38 ? 13.615 -7.171 -59.559 1.000 16.171 38 ARG B N 1
ATOM 2102 C CA . ARG B 1 38 ? 13.273 -8.188 -60.540 1.000 17.241 38 ARG B CA 1
ATOM 2103 C C . ARG B 1 38 ? 12.425 -9.298 -59.935 1.000 15.886 38 ARG B C 1
ATOM 2104 O O . ARG B 1 38 ? 11.504 -9.810 -60.585 1.000 17.001 38 ARG B O 1
ATOM 2112 N N . GLN B 1 39 ? 12.732 -9.660 -58.695 1.000 16.828 39 GLN B N 1
ATOM 2113 C CA . GLN B 1 39 ? 11.960 -10.669 -57.993 1.000 17.727 39 GLN B CA 1
ATOM 2114 C C . GLN B 1 39 ? 10.508 -10.218 -57.829 1.000 15.575 39 GLN B C 1
ATOM 2115 O O . GLN B 1 39 ? 9.582 -10.957 -58.124 1.000 16.620 39 GLN B O 1
ATOM 2121 N N . PHE B 1 40 ? 10.302 -8.998 -57.346 1.000 14.386 40 PHE B N 1
ATOM 2122 C CA . PHE B 1 40 ? 8.952 -8.479 -57.178 1.000 13.830 40 PHE B CA 1
ATOM 2123 C C . PHE B 1 40 ? 8.239 -8.409 -58.533 1.000 11.908 40 PHE B C 1
ATOM 2124 O O . PHE B 1 40 ? 7.042 -8.697 -58.675 1.000 12.634 40 PHE B O 1
ATOM 2132 N N . ASN B 1 41 ? 8.984 -8.018 -59.564 1.000 11.632 41 ASN B N 1
ATOM 2133 C CA . ASN B 1 41 ? 8.396 -7.831 -60.877 1.000 11.820 41 ASN B CA 1
ATOM 2134 C C . ASN B 1 41 ? 7.744 -9.100 -61.434 1.000 10.957 41 ASN B C 1
ATOM 2135 O O . ASN B 1 41 ? 6.822 -9.033 -62.257 1.000 11.381 41 ASN B O 1
ATOM 2140 N N . GLU B 1 42 ? 8.190 -10.273 -61.006 1.000 11.666 42 GLU B N 1
ATOM 2141 C CA . GLU B 1 42 ? 7.591 -11.519 -61.472 1.000 12.209 42 GLU B CA 1
ATOM 2142 C C . GLU B 1 42 ? 6.081 -11.533 -61.213 1.000 11.184 42 GLU B C 1
ATOM 2143 O O . GLU B 1 42 ? 5.313 -12.066 -62.018 1.000 13.365 42 GLU B O 1
ATOM 2149 N N . GLN B 1 43 ? 5.634 -10.926 -60.118 1.000 10.321 43 GLN B N 1
ATOM 2150 C CA . GLN B 1 43 ? 4.211 -10.939 -59.800 1.000 10.342 43 GLN B CA 1
ATOM 2151 C C . GLN B 1 43 ? 3.403 -9.896 -60.589 1.000 9.807 43 GLN B C 1
ATOM 2152 O O . GLN B 1 43 ? 2.187 -9.859 -60.440 1.000 11.747 43 GLN B O 1
ATOM 2158 N N . LEU B 1 44 ? 4.074 -9.086 -61.423 1.000 9.852 44 LEU B N 1
ATOM 2159 C CA . LEU B 1 44 ? 3.390 -8.115 -62.271 1.000 10.066 44 LEU B CA 1
ATOM 2160 C C . LEU B 1 44 ? 3.096 -8.669 -63.662 1.000 10.195 44 LEU B C 1
ATOM 2161 O O . LEU B 1 44 ? 2.376 -8.058 -64.441 1.000 10.424 44 LEU B O 1
ATOM 2166 N N . LYS B 1 45 ? 3.630 -9.833 -63.985 1.000 11.391 45 LYS B N 1
ATOM 2167 C CA . LYS B 1 45 ? 3.354 -10.453 -65.276 1.000 11.329 45 LYS B CA 1
ATOM 2168 C C . LYS B 1 45 ? 1.911 -10.962 -65.299 1.000 10.874 45 LYS B C 1
ATOM 2169 O O . LYS B 1 45 ? 1.451 -11.549 -64.329 1.000 11.706 45 LYS B O 1
ATOM 2175 N N . GLY B 1 46 ? 1.159 -10.662 -66.384 1.000 10.142 46 GLY B N 1
ATOM 2176 C CA . GLY B 1 46 ? -0.245 -11.060 -66.497 1.000 11.169 46 GLY B CA 1
ATOM 2177 C C . GLY B 1 46 ? -1.193 -10.250 -65.611 1.000 11.693 46 GLY B C 1
ATOM 2178 O O . GLY B 1 46 ? -2.358 -10.644 -65.435 1.000 12.653 46 GLY B O 1
ATOM 2179 N N . VAL B 1 47 ? -0.721 -9.103 -65.108 1.000 8.714 47 VAL B N 1
ATOM 2180 C CA . VAL B 1 47 ? -1.508 -8.229 -64.264 1.000 8.065 47 VAL B CA 1
ATOM 2181 C C . VAL B 1 47 ? -1.765 -6.930 -65.011 1.000 8.047 47 VAL B C 1
ATOM 2182 O O . VAL B 1 47 ? -0.869 -6.419 -65.683 1.000 8.268 47 VAL B O 1
ATOM 2186 N N . SER B 1 48 ? -2.981 -6.400 -64.911 1.000 7.835 48 SER B N 1
ATOM 2187 C CA . SER B 1 48 ? -3.277 -5.143 -65.592 1.000 7.901 48 SER B CA 1
ATOM 2188 C C . SER B 1 48 ? -2.387 -4.015 -65.092 1.000 7.161 48 SER B C 1
ATOM 2189 O O . SER B 1 48 ? -1.749 -4.080 -64.031 1.000 7.504 48 SER B O 1
ATOM 2192 N N . ARG B 1 49 ? -2.351 -2.946 -65.868 1.000 7.358 49 ARG B N 1
ATOM 2193 C CA . ARG B 1 49 ? -1.586 -1.763 -65.498 1.000 7.602 49 ARG B CA 1
ATOM 2194 C C . ARG B 1 49 ? -2.031 -1.261 -64.115 1.000 6.975 49 ARG B C 1
ATOM 2195 O O . ARG B 1 49 ? -1.207 -0.947 -63.259 1.000 7.652 49 ARG B O 1
ATOM 2203 N N . GLU B 1 50 ? -3.337 -1.120 -63.909 1.000 8.008 50 GLU B N 1
ATOM 2204 C CA . GLU B 1 50 ? -3.842 -0.583 -62.655 1.000 9.127 50 GLU B CA 1
ATOM 2205 C C . GLU B 1 50 ? -3.559 -1.535 -61.499 1.000 8.369 50 GLU B C 1
ATOM 2206 O O . GLU B 1 50 ? -3.161 -1.105 -60.415 1.000 8.591 50 GLU B O 1
ATOM 2212 N N . ASP B 1 51 ? -3.750 -2.842 -61.704 1.000 8.177 51 ASP B N 1
ATOM 2213 C CA . ASP B 1 51 ? -3.475 -3.784 -60.626 1.000 8.501 51 ASP B CA 1
ATOM 2214 C C . ASP B 1 51 ? -1.987 -3.809 -60.285 1.000 7.566 51 ASP B C 1
ATOM 2215 O O . ASP B 1 51 ? -1.601 -4.054 -59.133 1.000 8.445 51 ASP B O 1
ATOM 2220 N N . SER B 1 52 ? -1.137 -3.576 -61.296 1.000 7.422 52 SER B N 1
ATOM 2221 C CA . SER B 1 52 ? 0.307 -3.512 -61.079 1.000 7.361 52 SER B CA 1
ATOM 2222 C C . SER B 1 52 ? 0.673 -2.301 -60.231 1.000 6.576 52 SER B C 1
ATOM 2223 O O . SER B 1 52 ? 1.442 -2.413 -59.275 1.000 7.295 52 SER B O 1
ATOM 2226 N N . LEU B 1 53 ? 0.131 -1.148 -60.581 1.000 7.403 53 LEU B N 1
ATOM 2227 C CA . LEU B 1 53 ? 0.361 0.047 -59.782 1.000 7.181 53 LEU B CA 1
ATOM 2228 C C . LEU B 1 53 ? -0.104 -0.185 -58.344 1.000 7.205 53 LEU B C 1
ATOM 2229 O O . LEU B 1 53 ? 0.597 0.196 -57.391 1.000 7.674 53 LEU B O 1
ATOM 2234 N N . GLN B 1 54 ? -1.249 -0.822 -58.166 1.000 7.137 54 GLN B N 1
ATOM 2235 C CA . GLN B 1 54 ? -1.756 -1.043 -56.813 1.000 7.475 54 GLN B CA 1
ATOM 2236 C C . GLN B 1 54 ? -0.753 -1.882 -56.007 1.000 7.072 54 GLN B C 1
ATOM 2237 O O . GLN B 1 54 ? -0.498 -1.599 -54.836 1.000 7.939 54 GLN B O 1
ATOM 2243 N N . LYS B 1 55 ? -0.222 -2.941 -56.604 1.000 7.664 55 LYS B N 1
ATOM 2244 C CA . LYS B 1 55 ? 0.769 -3.756 -55.910 1.000 7.740 55 LYS B CA 1
ATOM 2245 C C . LYS B 1 55 ? 1.965 -2.928 -55.460 1.000 7.511 55 LYS B C 1
ATOM 2246 O O . LYS B 1 55 ? 2.519 -3.126 -54.377 1.000 8.315 55 LYS B O 1
ATOM 2252 N N . ILE B 1 56 ? 2.433 -2.039 -56.345 1.000 7.395 56 ILE B N 1
ATOM 2253 C CA . ILE B 1 56 ? 3.569 -1.179 -56.028 1.000 7.867 56 ILE B CA 1
ATOM 2254 C C . ILE B 1 56 ? 3.240 -0.240 -54.868 1.000 7.696 56 ILE B C 1
ATOM 2255 O O . ILE B 1 56 ? 4.030 -0.120 -53.932 1.000 8.591 56 ILE B O 1
ATOM 2260 N N . LEU B 1 57 ? 2.093 0.425 -54.937 1.000 7.619 57 LEU B N 1
ATOM 2261 C CA . LEU B 1 57 ? 1.667 1.264 -53.811 1.000 8.522 57 LEU B CA 1
ATOM 2262 C C . LEU B 1 57 ? 1.626 0.452 -52.517 1.000 8.280 57 LEU B C 1
ATOM 2263 O O . LEU B 1 57 ? 2.034 0.920 -51.443 1.000 8.912 57 LEU B O 1
ATOM 2268 N N . ASP B 1 58 ? 1.143 -0.776 -52.600 1.000 7.816 58 ASP B N 1
ATOM 2269 C CA . ASP B 1 58 ? 0.993 -1.630 -51.434 1.000 8.239 58 ASP B CA 1
ATOM 2270 C C . ASP B 1 58 ? 2.335 -1.993 -50.793 1.000 8.379 58 ASP B C 1
ATOM 2271 O O . ASP B 1 58 ? 2.378 -2.214 -49.589 1.000 9.551 58 ASP B O 1
ATOM 2276 N N . LEU B 1 59 ? 3.427 -2.008 -51.552 1.000 8.457 59 LEU B N 1
ATOM 2277 C CA . LEU B 1 59 ? 4.742 -2.222 -50.960 1.000 8.863 59 LEU B CA 1
ATOM 2278 C C . LEU B 1 59 ? 4.993 -1.265 -49.803 1.000 9.400 59 LEU B C 1
ATOM 2279 O O . LEU B 1 59 ? 5.688 -1.622 -48.848 1.000 11.798 59 LEU B O 1
ATOM 2284 N N . ALA B 1 60 ? 4.516 -0.032 -49.926 1.000 9.881 60 ALA B N 1
ATOM 2285 C CA . ALA B 1 60 ? 4.758 1.032 -48.953 1.000 10.955 60 ALA B CA 1
ATOM 2286 C C . ALA B 1 60 ? 3.484 1.411 -48.191 1.000 10.944 60 ALA B C 1
ATOM 2287 O O . ALA B 1 60 ? 3.464 2.404 -47.479 1.000 12.006 60 ALA B O 1
ATOM 2289 N N . ASP B 1 61 ? 2.422 0.611 -48.335 1.000 10.675 61 ASP B N 1
ATOM 2290 C CA . ASP B 1 61 ? 1.114 0.926 -47.760 1.000 10.708 61 ASP B CA 1
ATOM 2291 C C . ASP B 1 61 ? 0.670 2.345 -48.144 1.000 11.181 61 ASP B C 1
ATOM 2292 O O . ASP B 1 61 ? 0.034 3.041 -47.348 1.000 13.634 61 ASP B O 1
ATOM 2297 N N . LYS B 1 62 ? 0.975 2.744 -49.377 1.000 10.634 62 LYS B N 1
ATOM 2298 C CA . LYS B 1 62 ? 0.682 4.096 -49.833 1.000 10.584 62 LYS B CA 1
ATOM 2299 C C . LYS B 1 62 ? -0.737 4.165 -50.368 1.000 10.398 62 LYS B C 1
ATOM 2300 O O . LYS B 1 62 ? -1.146 3.303 -51.139 1.000 11.786 62 LYS B O 1
ATOM 2306 N N . LYS B 1 63 ? -1.438 5.251 -50.021 1.000 11.463 63 LYS B N 1
ATOM 2307 C CA . LYS B 1 63 ? -2.773 5.534 -50.509 1.000 12.776 63 LYS B CA 1
ATOM 2308 C C . LYS B 1 63 ? -2.711 6.827 -51.321 1.000 13.055 63 LYS B C 1
ATOM 2309 O O . LYS B 1 63 ? -2.067 7.786 -50.903 1.000 14.711 63 LYS B O 1
ATOM 2315 N N . VAL B 1 64 ? -3.416 6.853 -52.457 1.000 13.177 64 VAL B N 1
ATOM 2316 C CA . VAL B 1 64 ? -3.500 8.028 -53.321 1.000 13.208 64 VAL B CA 1
ATOM 2317 C C . VAL B 1 64 ? -4.943 8.231 -53.761 1.000 13.935 64 VAL B C 1
ATOM 2318 O O . VAL B 1 64 ? -5.757 7.320 -53.675 1.000 15.495 64 VAL B O 1
ATOM 2322 N N . SER B 1 65 ? -5.242 9.442 -54.230 1.000 14.820 65 SER B N 1
ATOM 2323 C CA . SER B 1 65 ? -6.547 9.728 -54.799 1.000 16.077 65 SER B CA 1
ATOM 2324 C C . SER B 1 65 ? -6.705 9.003 -56.132 1.000 15.130 65 SER B C 1
ATOM 2325 O O . SER B 1 65 ? -5.729 8.583 -56.761 1.000 14.358 65 SER B O 1
ATOM 2328 N N . ALA B 1 66 ? -7.947 8.917 -56.604 1.000 18.505 66 ALA B N 1
ATOM 2329 C CA . ALA B 1 66 ? -8.236 8.316 -57.897 1.000 18.075 66 ALA B CA 1
ATOM 2330 C C . ALA B 1 66 ? -7.500 9.067 -59.012 1.000 16.892 66 ALA B C 1
ATOM 2331 O O . ALA B 1 66 ? -6.972 8.458 -59.937 1.000 17.928 66 ALA B O 1
ATOM 2333 N N . GLU B 1 67 ? -7.454 10.396 -58.928 1.000 17.703 67 GLU B N 1
ATOM 2334 C CA . GLU B 1 67 ? -6.765 11.203 -59.933 1.000 19.640 67 GLU B CA 1
ATOM 2335 C C . GLU B 1 67 ? -5.260 10.950 -59.904 1.000 16.865 67 GLU B C 1
ATOM 2336 O O . GLU B 1 67 ? -4.626 10.827 -60.941 1.000 18.743 67 GLU B O 1
ATOM 2342 N N . GLU B 1 68 ? -4.679 10.891 -58.704 1.000 16.831 68 GLU B N 1
ATOM 2343 C CA . GLU B 1 68 ? -3.247 10.643 -58.560 1.000 15.497 68 GLU B CA 1
ATOM 2344 C C . GLU B 1 68 ? -2.909 9.257 -59.109 1.000 13.277 68 GLU B C 1
ATOM 2345 O O . GLU B 1 68 ? -1.899 9.082 -59.787 1.000 13.520 68 GLU B O 1
ATOM 2351 N N . PHE B 1 69 ? -3.759 8.276 -58.821 1.000 12.435 69 PHE B N 1
ATOM 2352 C CA . PHE B 1 69 ? -3.557 6.914 -59.286 1.000 11.718 69 PHE B CA 1
ATOM 2353 C C . PHE B 1 69 ? -3.517 6.897 -60.820 1.000 11.501 69 PHE B C 1
ATOM 2354 O O . PHE B 1 69 ? -2.627 6.308 -61.443 1.000 11.446 69 PHE B O 1
ATOM 2362 N N . LYS B 1 70 ? -4.494 7.554 -61.452 1.000 12.950 70 LYS B N 1
ATOM 2363 C CA . LYS B 1 70 ? -4.554 7.623 -62.906 1.000 13.078 70 LYS B CA 1
ATOM 2364 C C . LYS B 1 70 ? -3.291 8.287 -63.458 1.000 12.246 70 LYS B C 1
ATOM 2365 O O . LYS B 1 70 ? -2.746 7.856 -64.472 1.000 13.219 70 LYS B O 1
ATOM 2371 N N . GLU B 1 71 ? -2.855 9.378 -62.833 1.000 12.775 71 GLU B N 1
ATOM 2372 C CA . GLU B 1 71 ? -1.667 10.090 -63.278 1.000 13.117 71 GLU B CA 1
ATOM 2373 C C . GLU B 1 71 ? -0.430 9.193 -63.231 1.000 11.511 71 GLU B C 1
ATOM 2374 O O . GLU B 1 71 ? 0.389 9.209 -64.143 1.000 12.534 71 GLU B O 1
ATOM 2380 N N . LEU B 1 72 ? -0.266 8.439 -62.142 1.000 11.195 72 LEU B N 1
ATOM 2381 C CA . LEU B 1 72 ? 0.885 7.554 -61.997 1.000 10.393 72 LEU B CA 1
ATOM 2382 C C . LEU B 1 72 ? 0.903 6.476 -63.078 1.000 10.088 72 LEU B C 1
ATOM 2383 O O . LEU B 1 72 ? 1.946 6.214 -63.670 1.000 10.535 72 LEU B O 1
ATOM 2388 N N . ALA B 1 73 ? -0.261 5.865 -63.331 1.000 9.563 73 ALA B N 1
ATOM 2389 C CA . ALA B 1 73 ? -0.339 4.826 -64.355 1.000 10.137 73 ALA B CA 1
ATOM 2390 C C . ALA B 1 73 ? -0.006 5.421 -65.721 1.000 9.764 73 ALA B C 1
ATOM 2391 O O . ALA B 1 73 ? 0.665 4.796 -66.540 1.000 9.861 73 ALA B O 1
ATOM 2393 N N . LYS B 1 74 ? -0.509 6.629 -65.989 1.000 10.356 74 LYS B N 1
ATOM 2394 C CA . LYS B 1 74 ? -0.244 7.307 -67.255 1.000 10.950 74 LYS B CA 1
ATOM 2395 C C . LYS B 1 74 ? 1.243 7.592 -67.429 1.000 10.453 74 LYS B C 1
ATOM 2396 O O . LYS B 1 74 ? 1.794 7.383 -68.511 1.000 10.888 74 LYS B O 1
ATOM 2402 N N . ARG B 1 75 ? 1.903 8.067 -66.374 1.000 10.897 75 ARG B N 1
ATOM 2403 C CA . ARG B 1 75 ? 3.325 8.378 -66.432 1.000 11.829 75 ARG B CA 1
ATOM 2404 C C . ARG B 1 75 ? 4.136 7.122 -66.728 1.000 10.375 75 ARG B C 1
ATOM 2405 O O . ARG B 1 75 ? 5.026 7.127 -67.564 1.000 10.836 75 ARG B O 1
ATOM 2413 N N . LYS B 1 76 ? 3.814 6.016 -66.067 1.000 9.164 76 LYS B N 1
ATOM 2414 C CA . LYS B 1 76 ? 4.523 4.768 -66.333 1.000 8.734 76 LYS B CA 1
ATOM 2415 C C . LYS B 1 76 ? 4.280 4.339 -67.782 1.000 8.392 76 LYS B C 1
ATOM 2416 O O . LYS B 1 76 ? 5.209 3.913 -68.463 1.000 8.192 76 LYS B O 1
ATOM 2422 N N . ASN B 1 77 ? 3.044 4.409 -68.256 1.000 8.188 77 ASN B N 1
ATOM 2423 C CA . ASN B 1 77 ? 2.758 3.979 -69.607 1.000 8.291 77 ASN B CA 1
ATOM 2424 C C . ASN B 1 77 ? 3.489 4.851 -70.617 1.000 8.411 77 ASN B C 1
ATOM 2425 O O . ASN B 1 77 ? 3.967 4.349 -71.631 1.000 9.004 77 ASN B O 1
ATOM 2430 N N . ASP B 1 78 ? 3.568 6.161 -70.383 1.000 9.242 78 ASP B N 1
ATOM 2431 C CA . ASP B 1 78 ? 4.271 7.026 -71.309 1.000 11.423 78 ASP B CA 1
ATOM 2432 C C . ASP B 1 78 ? 5.711 6.552 -71.472 1.000 9.862 78 ASP B C 1
ATOM 2433 O O . ASP B 1 78 ? 6.260 6.549 -72.581 1.000 11.160 78 ASP B O 1
ATOM 2438 N N . ASN B 1 79 ? 6.355 6.242 -70.348 1.000 9.996 79 ASN B N 1
ATOM 2439 C CA . ASN B 1 79 ? 7.741 5.789 -70.359 1.000 10.608 79 ASN B CA 1
ATOM 2440 C C . ASN B 1 79 ? 7.865 4.432 -71.055 1.000 9.608 79 ASN B C 1
ATOM 2441 O O . ASN B 1 79 ? 8.726 4.248 -71.901 1.000 10.947 79 ASN B O 1
ATOM 2446 N N . TYR B 1 80 ? 6.954 3.512 -70.744 1.000 8.571 80 TYR B N 1
ATOM 2447 C CA . TYR B 1 80 ? 6.941 2.199 -71.379 1.000 8.103 80 TYR B CA 1
ATOM 2448 C C . TYR B 1 80 ? 6.801 2.330 -72.902 1.000 8.250 80 TYR B C 1
ATOM 2449 O O . TYR B 1 80 ? 7.527 1.698 -73.656 1.000 8.949 80 TYR B O 1
ATOM 2458 N N . VAL B 1 81 ? 5.847 3.155 -73.348 1.000 8.660 81 VAL B N 1
ATOM 2459 C CA . VAL B 1 81 ? 5.618 3.339 -74.779 1.000 9.895 81 VAL B CA 1
ATOM 2460 C C . VAL B 1 81 ? 6.883 3.869 -75.455 1.000 10.026 81 VAL B C 1
ATOM 2461 O O . VAL B 1 81 ? 7.234 3.424 -76.555 1.000 11.445 81 VAL B O 1
ATOM 2465 N N . LYS B 1 82 ? 7.587 4.803 -74.818 1.000 10.255 82 LYS B N 1
ATOM 2466 C CA . LYS B 1 82 ? 8.836 5.268 -75.407 1.000 12.006 82 LYS B CA 1
ATOM 2467 C C . LYS B 1 82 ? 9.837 4.117 -75.547 1.000 11.337 82 LYS B C 1
ATOM 2468 O O . LYS B 1 82 ? 10.543 3.997 -76.547 1.000 13.894 82 LYS B O 1
ATOM 2474 N N . MET B 1 83 ? 9.886 3.254 -74.540 1.000 10.171 83 MET B N 1
ATOM 2475 C CA A MET B 1 83 ? 10.904 2.215 -74.513 0.500 10.400 83 MET B CA 1
ATOM 2476 C CA B MET B 1 83 ? 10.851 2.165 -74.451 0.500 11.262 83 MET B CA 1
ATOM 2477 C C . MET B 1 83 ? 10.646 1.085 -75.508 1.000 11.906 83 MET B C 1
ATOM 2478 O O . MET B 1 83 ? 11.611 0.392 -75.840 1.000 14.836 83 MET B O 1
ATOM 2487 N N . ILE B 1 84 ? 9.401 0.928 -75.999 1.000 10.747 84 ILE B N 1
ATOM 2488 C CA . ILE B 1 84 ? 9.074 -0.142 -76.947 1.000 11.076 84 ILE B CA 1
ATOM 2489 C C . ILE B 1 84 ? 9.048 0.360 -78.401 1.000 11.890 84 ILE B C 1
ATOM 2490 O O . ILE B 1 84 ? 8.665 -0.393 -79.307 1.000 11.234 84 ILE B O 1
ATOM 2495 N N . GLN B 1 85 ? 9.493 1.595 -78.656 1.000 12.562 85 GLN B N 1
ATOM 2496 C CA . GLN B 1 85 ? 9.448 2.129 -80.014 1.000 12.602 85 GLN B CA 1
ATOM 2497 C C . GLN B 1 85 ? 10.338 1.338 -80.973 1.000 13.523 85 GLN B C 1
ATOM 2498 O O . GLN B 1 85 ? 10.101 1.378 -82.173 1.000 16.427 85 GLN B O 1
ATOM 2504 N N . ASP B 1 86 ? 11.349 0.631 -80.456 1.000 12.851 86 ASP B N 1
ATOM 2505 C CA . ASP B 1 86 ? 12.291 -0.090 -81.307 1.000 13.919 86 ASP B CA 1
ATOM 2506 C C . ASP B 1 86 ? 12.012 -1.587 -81.367 1.000 12.532 86 ASP B C 1
ATOM 2507 O O . ASP B 1 86 ? 12.817 -2.318 -81.943 1.000 13.046 86 ASP B O 1
ATOM 2512 N N . VAL B 1 87 ? 10.885 -2.063 -80.826 1.000 11.250 87 VAL B N 1
ATOM 2513 C CA . VAL B 1 87 ? 10.505 -3.458 -81.026 1.000 10.149 87 VAL B CA 1
ATOM 2514 C C . VAL B 1 87 ? 10.442 -3.722 -82.529 1.000 10.074 87 VAL B C 1
ATOM 2515 O O . VAL B 1 87 ? 10.000 -2.869 -83.301 1.000 10.960 87 VAL B O 1
ATOM 2519 N N . SER B 1 88 ? 10.845 -4.923 -82.934 1.000 9.845 88 SER B N 1
ATOM 2520 C CA . SER B 1 88 ? 10.991 -5.232 -84.351 1.000 9.923 88 SER B CA 1
ATOM 2521 C C . SER B 1 88 ? 10.569 -6.666 -84.610 1.000 8.882 88 SER B C 1
ATOM 2522 O O . SER B 1 88 ? 10.341 -7.44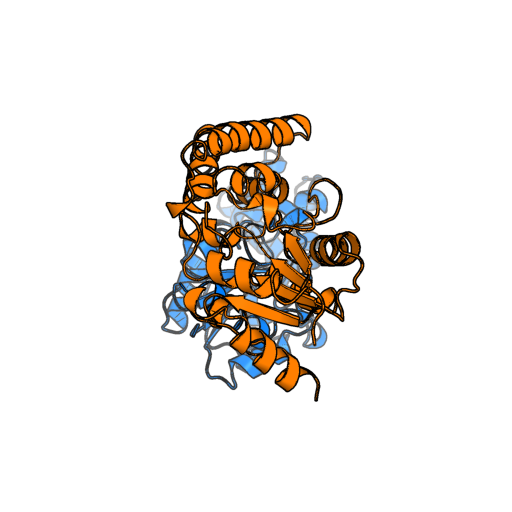1 -83.683 1.000 9.373 88 SER B O 1
ATOM 2525 N N . PRO B 1 89 ? 10.485 -7.068 -85.892 1.000 9.559 89 PRO B N 1
ATOM 2526 C CA . PRO B 1 89 ? 10.188 -8.457 -86.198 1.000 9.433 89 PRO B CA 1
ATOM 2527 C C . PRO B 1 89 ? 11.176 -9.451 -85.597 1.000 8.965 89 PRO B C 1
ATOM 2528 O O . PRO B 1 89 ? 10.820 -10.599 -85.389 1.000 10.192 89 PRO B O 1
ATOM 2532 N N . ALA B 1 90 ? 12.407 -9.028 -85.299 1.000 10.281 90 ALA B N 1
ATOM 2533 C CA . ALA B 1 90 ? 13.405 -9.920 -84.715 1.000 11.362 90 ALA B CA 1
ATOM 2534 C C . ALA B 1 90 ? 13.035 -10.278 -83.274 1.000 10.699 90 ALA B C 1
ATOM 2535 O O . ALA B 1 90 ? 13.639 -11.181 -82.707 1.000 12.510 90 ALA B O 1
ATOM 2537 N N . ASP B 1 91 ? 12.086 -9.544 -82.684 1.000 9.859 91 ASP B N 1
ATOM 2538 C CA . ASP B 1 91 ? 11.622 -9.798 -81.317 1.000 9.414 91 ASP B CA 1
ATOM 2539 C C . ASP B 1 91 ? 10.528 -10.850 -81.234 1.000 8.907 91 ASP B C 1
ATOM 2540 O O . ASP B 1 91 ? 10.123 -11.194 -80.124 1.000 10.133 91 ASP B O 1
ATOM 2545 N N . VAL B 1 92 ? 10.015 -11.312 -82.365 1.000 8.279 92 VAL B N 1
ATOM 2546 C CA . VAL B 1 92 ? 9.050 -12.399 -82.337 1.000 8.066 92 VAL B CA 1
ATOM 2547 C C . VAL B 1 92 ? 9.734 -13.634 -81.755 1.000 8.057 92 VAL B C 1
ATOM 2548 O O . VAL B 1 92 ? 10.839 -14.000 -82.165 1.000 9.579 92 VAL B O 1
ATOM 2552 N N . TYR B 1 93 ? 9.050 -14.301 -80.819 1.000 7.728 93 TYR B N 1
ATOM 2553 C CA . TYR B 1 93 ? 9.614 -15.451 -80.138 1.000 7.358 93 TYR B CA 1
ATOM 2554 C C . TYR B 1 93 ? 9.833 -16.613 -81.097 1.000 7.102 93 TYR B C 1
ATOM 2555 O O . TYR B 1 93 ? 9.160 -16.762 -82.127 1.000 7.649 93 TYR B O 1
ATOM 2564 N N . PRO B 1 94 ? 10.745 -17.524 -80.725 1.000 7.265 94 PRO B N 1
ATOM 2565 C CA . PRO B 1 94 ? 11.087 -18.629 -81.606 1.000 8.682 94 PRO B CA 1
ATOM 2566 C C . PRO B 1 94 ? 9.881 -19.529 -81.864 1.000 7.671 94 PRO B C 1
ATOM 2567 O O . PRO B 1 94 ? 9.114 -19.862 -80.963 1.000 8.638 94 PRO B O 1
ATOM 2571 N N . GLY B 1 95 ? 9.702 -19.879 -83.129 1.000 8.387 95 GLY B N 1
ATOM 2572 C CA . GLY B 1 95 ? 8.620 -20.748 -83.534 1.000 8.627 95 GLY B CA 1
ATOM 2573 C C . GLY B 1 95 ? 7.298 -20.059 -83.812 1.000 7.702 95 GLY B C 1
ATOM 2574 O O . GLY B 1 95 ? 6.417 -20.643 -84.443 1.000 8.144 95 GLY B O 1
ATOM 2575 N N . ILE B 1 96 ? 7.120 -18.832 -83.336 1.000 7.056 96 ILE B N 1
ATOM 2576 C CA . ILE B 1 96 ? 5.790 -18.217 -83.366 1.000 6.940 96 ILE B CA 1
ATOM 2577 C C . ILE B 1 96 ? 5.360 -17.850 -84.779 1.000 6.851 96 ILE B C 1
ATOM 2578 O O . ILE B 1 96 ? 4.210 -18.092 -85.146 1.000 7.092 96 ILE B O 1
ATOM 2583 N N . LEU B 1 97 ? 6.243 -17.267 -85.577 1.000 7.380 97 LEU B N 1
ATOM 2584 C CA . LEU B 1 97 ? 5.852 -16.881 -86.929 1.000 7.497 97 LEU B CA 1
ATOM 2585 C C . LEU B 1 97 ? 5.424 -18.108 -87.733 1.000 7.086 97 LEU B C 1
ATOM 2586 O O . LEU B 1 97 ? 4.407 -18.062 -88.445 1.000 7.665 97 LEU B O 1
ATOM 2591 N N . GLN B 1 98 ? 6.192 -19.197 -87.643 1.000 7.448 98 GLN B N 1
ATOM 2592 C CA . GLN B 1 98 ? 5.829 -20.381 -88.412 1.000 8.038 98 GLN B CA 1
ATOM 2593 C C . GLN B 1 98 ? 4.513 -20.965 -87.908 1.000 7.547 98 GLN B C 1
ATOM 2594 O O . GLN B 1 98 ? 3.687 -21.429 -88.704 1.000 8.530 98 GLN B O 1
ATOM 2600 N N . LEU B 1 99 ? 4.270 -20.911 -86.602 1.000 7.574 99 LEU B N 1
ATOM 2601 C CA . LEU B 1 99 ? 2.996 -21.371 -86.050 1.000 7.714 99 LEU B CA 1
ATOM 2602 C C . LEU B 1 99 ? 1.840 -20.547 -86.613 1.000 7.265 99 LEU B C 1
ATOM 2603 O O . LEU B 1 99 ? 0.808 -21.101 -87.013 1.000 8.210 99 LEU B O 1
ATOM 2608 N N . LEU B 1 100 ? 2.001 -19.230 -86.642 1.000 7.087 100 LEU B N 1
ATOM 2609 C CA . LEU B 1 100 ? 0.957 -18.380 -87.199 1.000 7.422 100 LEU B CA 1
ATOM 2610 C C . LEU B 1 100 ? 0.667 -18.729 -88.662 1.000 7.377 100 LEU B C 1
ATOM 2611 O O . LEU B 1 100 ? -0.480 -18.822 -89.085 1.000 8.403 100 LEU B O 1
ATOM 2616 N N . LYS B 1 101 ? 1.720 -18.903 -89.461 1.000 7.763 101 LYS B N 1
ATOM 2617 C CA . LYS B 1 101 ? 1.554 -19.309 -90.859 1.000 8.521 101 LYS B CA 1
ATOM 2618 C C . LYS B 1 101 ? 0.792 -20.619 -90.958 1.000 8.642 101 LYS B C 1
ATOM 2619 O O . LYS B 1 101 ? -0.134 -20.760 -91.763 1.000 9.553 101 LYS B O 1
ATOM 2625 N N . ASP B 1 102 ? 1.193 -21.592 -90.152 1.000 8.891 102 ASP B N 1
ATOM 2626 C CA . ASP B 1 102 ? 0.579 -22.915 -90.218 1.000 9.299 102 ASP B CA 1
ATOM 2627 C C . ASP B 1 102 ? -0.885 -22.861 -89.783 1.000 9.000 102 ASP B C 1
ATOM 2628 O O . ASP B 1 102 ? -1.756 -23.497 -90.391 1.000 10.151 102 ASP B O 1
ATOM 2633 N N . LEU B 1 103 ? -1.179 -22.115 -88.718 1.000 8.334 103 LEU B N 1
ATOM 2634 C CA . LEU B 1 103 ? -2.568 -21.998 -88.280 1.000 8.272 103 LEU B CA 1
ATOM 2635 C C . LEU B 1 103 ? -3.422 -21.386 -89.382 1.000 8.823 103 LEU B C 1
ATOM 2636 O O . LEU B 1 103 ? -4.494 -21.891 -89.714 1.000 9.655 103 LEU B O 1
ATOM 2641 N N . ARG B 1 104 ? -2.927 -20.305 -89.987 1.000 9.533 104 ARG B N 1
ATOM 2642 C CA . ARG B 1 104 ? -3.700 -19.609 -91.000 1.000 10.619 104 ARG B CA 1
ATOM 2643 C C . ARG B 1 104 ? -3.944 -20.525 -92.190 1.000 11.668 104 ARG B C 1
ATOM 2644 O O . ARG B 1 104 ? -5.038 -20.561 -92.742 1.000 13.033 104 ARG B O 1
ATOM 2652 N N . SER B 1 105 ? -2.919 -21.260 -92.621 1.000 12.161 105 SER B N 1
ATOM 2653 C CA A SER B 1 105 ? -3.047 -22.104 -93.802 0.500 13.702 105 SER B CA 1
ATOM 2654 C CA B SER B 1 105 ? -3.022 -22.124 -93.789 0.500 13.354 105 SER B CA 1
ATOM 2655 C C . SER B 1 105 ? -3.969 -23.290 -93.507 1.000 12.323 105 SER B C 1
ATOM 2656 O O . SER B 1 105 ? -4.608 -23.807 -94.414 1.000 16.421 105 SER B O 1
ATOM 2661 N N . ASN B 1 106 ? -4.119 -23.667 -92.235 1.000 11.442 106 ASN B N 1
ATOM 2662 C CA . ASN B 1 106 ? -5.044 -24.719 -91.811 1.000 11.532 106 ASN B CA 1
ATOM 2663 C C . ASN B 1 106 ? -6.415 -24.160 -91.422 1.000 10.767 106 ASN B C 1
ATOM 2664 O O . ASN B 1 106 ? -7.225 -24.881 -90.848 1.000 12.708 106 ASN B O 1
ATOM 2669 N N . LYS B 1 107 ? -6.681 -22.889 -91.726 1.000 10.478 107 LYS B N 1
ATOM 2670 C CA . LYS B 1 107 ? -7.986 -22.264 -91.489 1.000 11.197 107 LYS B CA 1
ATOM 2671 C C . LYS B 1 107 ? -8.372 -22.317 -90.010 1.000 10.438 107 LYS B C 1
ATOM 2672 O O . LYS B 1 107 ? -9.541 -22.477 -89.655 1.000 13.154 107 LYS B O 1
ATOM 2678 N N . ILE B 1 108 ? -7.364 -22.156 -89.147 1.000 8.989 108 ILE B N 1
ATOM 2679 C CA . ILE B 1 108 ? -7.587 -22.034 -87.717 1.000 8.872 108 ILE B CA 1
ATOM 2680 C C . ILE B 1 108 ? -7.511 -20.561 -87.360 1.000 8.741 108 ILE B C 1
ATOM 2681 O O . ILE B 1 108 ? -6.574 -19.872 -87.751 1.000 9.534 108 ILE B O 1
ATOM 2686 N N . LYS B 1 109 ? -8.522 -20.070 -86.643 1.000 8.363 109 LYS B N 1
ATOM 2687 C CA . LYS B 1 109 ? -8.581 -18.656 -86.292 1.000 8.075 109 LYS B CA 1
ATOM 2688 C C . LYS B 1 109 ? -7.497 -18.312 -85.271 1.000 7.942 109 LYS B C 1
ATOM 2689 O O . LYS B 1 109 ? -7.124 -19.123 -84.429 1.000 8.609 109 LYS B O 1
ATOM 2695 N N . ILE B 1 110 ? -7.014 -17.070 -85.361 1.000 7.775 110 ILE B N 1
ATOM 2696 C CA . ILE B 1 110 ? -5.927 -16.567 -84.522 1.000 7.342 110 ILE B CA 1
ATOM 2697 C C . ILE B 1 110 ? -6.439 -15.301 -83.853 1.000 7.233 110 ILE B C 1
ATOM 2698 O O . ILE B 1 110 ? -6.831 -14.342 -84.525 1.000 8.206 110 ILE B O 1
ATOM 2703 N N . ALA B 1 111 ? -6.430 -15.285 -82.511 1.000 7.074 111 ALA B N 1
ATOM 2704 C CA . ALA B 1 111 ? -6.877 -14.118 -81.786 1.000 6.969 111 ALA B CA 1
ATOM 2705 C C . ALA B 1 111 ? -5.866 -13.777 -80.705 1.000 6.748 111 ALA B C 1
ATOM 2706 O O . ALA B 1 111 ? -5.279 -14.653 -80.082 1.000 8.351 111 ALA B O 1
ATOM 2708 N N . LEU B 1 112 ? -5.711 -12.476 -80.435 1.000 6.562 112 LEU B N 1
ATOM 2709 C CA . LEU B 1 112 ? -4.889 -12.010 -79.322 1.000 6.804 112 LEU B CA 1
ATOM 2710 C C . LEU B 1 112 ? -5.767 -11.886 -78.079 1.000 6.566 112 LEU B C 1
ATOM 2711 O O . LEU B 1 112 ? -6.829 -11.255 -78.103 1.000 7.472 112 LEU B O 1
ATOM 2716 N N . ALA B 1 113 ? -5.270 -12.460 -76.981 1.000 6.518 113 ALA B N 1
ATOM 2717 C CA . ALA B 1 113 ? -5.903 -12.435 -75.667 1.000 6.856 113 ALA B CA 1
ATOM 2718 C C . ALA B 1 113 ? -4.865 -12.005 -74.635 1.000 6.708 113 ALA B C 1
ATOM 2719 O O . ALA B 1 113 ? -4.596 -12.716 -73.681 1.000 7.646 113 ALA B O 1
ATOM 2721 N N . SER B 1 114 ? -4.293 -10.814 -74.856 1.000 6.913 114 SER B N 1
ATOM 2722 C CA . SER B 1 114 ? -3.328 -10.177 -73.985 1.000 6.595 114 SER B CA 1
ATOM 2723 C C . SER B 1 114 ? -4.019 -9.200 -73.036 1.000 6.853 114 SER B C 1
ATOM 2724 O O . SER B 1 114 ? -4.975 -8.503 -73.415 1.000 7.467 114 SER B O 1
ATOM 2727 N N . ALA B 1 115 ? -3.458 -9.060 -71.841 1.000 6.487 115 ALA B N 1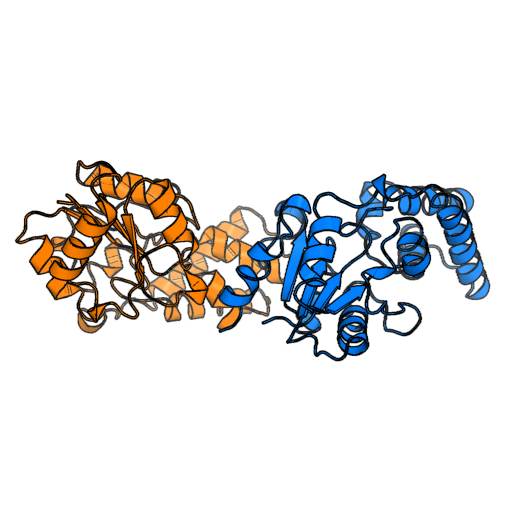
ATOM 2728 C CA . ALA B 1 115 ? -3.862 -7.978 -70.943 1.000 6.860 115 ALA B CA 1
ATOM 2729 C C . ALA B 1 115 ? -3.402 -6.592 -71.412 1.000 6.476 115 ALA B C 1
ATOM 2730 O O . ALA B 1 115 ? -3.857 -5.587 -70.871 1.000 7.730 115 ALA B O 1
ATOM 2732 N N . SER B 1 116 ? -2.487 -6.519 -72.375 1.000 6.738 116 SER B N 1
ATOM 2733 C CA . SER B 1 116 ? -1.836 -5.252 -72.668 1.000 6.671 116 SER B CA 1
ATOM 2734 C C . SER B 1 116 ? -2.608 -4.419 -73.677 1.000 6.836 116 SER B C 1
ATOM 2735 O O . SER B 1 116 ? -2.847 -4.833 -74.820 1.000 7.073 116 SER B O 1
ATOM 2738 N N . LYS B 1 117 ? -2.902 -3.175 -73.302 1.000 6.731 117 LYS B N 1
ATOM 2739 C CA . LYS B 1 117 ? -3.506 -2.217 -74.226 1.000 7.389 117 LYS B CA 1
ATOM 2740 C C . LYS B 1 117 ? -2.541 -1.795 -75.333 1.000 7.347 117 LYS B C 1
ATOM 2741 O O . LYS B 1 117 ? -2.959 -1.255 -76.356 1.000 7.812 117 LYS B O 1
ATOM 2747 N N . ASN B 1 118 ? -1.255 -2.062 -75.114 1.000 6.980 118 ASN B N 1
ATOM 2748 C CA . ASN B 1 118 ? -0.214 -1.820 -76.110 1.000 7.085 118 ASN B CA 1
ATOM 2749 C C . ASN B 1 118 ? -0.042 -2.993 -77.082 1.000 7.195 118 ASN B C 1
ATOM 2750 O O . ASN B 1 118 ? 0.827 -2.946 -77.960 1.000 7.667 118 ASN B O 1
ATOM 2755 N N . GLY B 1 119 ? -0.914 -4.010 -76.989 1.000 7.350 119 GLY B N 1
ATOM 2756 C CA . GLY B 1 119 ? -0.832 -5.174 -77.858 1.000 7.398 119 GLY B CA 1
ATOM 2757 C C . GLY B 1 119 ? -0.884 -4.843 -79.339 1.000 7.136 119 GLY B C 1
ATOM 2758 O O . GLY B 1 119 ? -0.054 -5.321 -80.116 1.000 7.422 119 GLY B O 1
ATOM 2759 N N . PRO B 1 120 ? -1.877 -4.052 -79.791 1.000 7.231 120 PRO B N 1
ATOM 2760 C CA . PRO B 1 120 ? -1.945 -3.775 -81.222 1.000 7.678 120 PRO B CA 1
ATOM 2761 C C . PRO B 1 120 ? -0.694 -3.110 -81.767 1.000 7.407 120 PRO B C 1
ATOM 2762 O O . PRO B 1 120 ? -0.217 -3.453 -82.850 1.000 8.090 120 PRO B O 1
ATOM 2766 N N . PHE B 1 121 ? -0.150 -2.151 -81.029 1.000 7.591 121 PHE B N 1
ATOM 2767 C CA . PHE B 1 121 ? 1.065 -1.484 -81.456 1.000 7.961 121 PHE B CA 1
ATOM 2768 C C . PHE B 1 121 ? 2.210 -2.473 -81.586 1.000 7.332 121 PHE B C 1
ATOM 2769 O O . PHE B 1 121 ? 2.976 -2.448 -82.562 1.000 7.524 121 PHE B O 1
ATOM 2777 N N . LEU B 1 122 ? 2.346 -3.372 -80.606 1.000 7.000 122 LEU B N 1
ATOM 2778 C CA . LEU B 1 122 ? 3.431 -4.335 -80.618 1.000 7.036 122 LEU B CA 1
ATOM 2779 C C . LEU B 1 122 ? 3.299 -5.300 -81.787 1.000 6.633 122 LEU B C 1
ATOM 2780 O O . LEU B 1 122 ? 4.277 -5.612 -82.459 1.000 7.309 122 LEU B O 1
ATOM 2785 N N . LEU B 1 123 ? 2.093 -5.794 -82.072 1.000 6.840 123 LEU B N 1
ATOM 2786 C CA . LEU B 1 123 ? 1.912 -6.666 -83.229 1.000 6.897 123 LEU B CA 1
ATOM 2787 C C . LEU B 1 123 ? 2.287 -5.950 -84.511 1.000 6.737 123 LEU B C 1
ATOM 2788 O O . LEU B 1 123 ? 2.884 -6.551 -85.400 1.000 7.891 123 LEU B O 1
ATOM 2793 N N . GLU B 1 124 ? 1.966 -4.652 -84.602 1.000 7.576 124 GLU B N 1
ATOM 2794 C CA A GLU B 1 124 ? 2.326 -3.891 -85.801 0.500 8.104 124 GLU B CA 1
ATOM 2795 C CA B GLU B 1 124 ? 2.325 -3.887 -85.792 0.500 8.338 124 GLU B CA 1
ATOM 2796 C C . GLU B 1 124 ? 3.842 -3.758 -85.925 1.000 7.672 124 GLU B C 1
ATOM 2797 O O . GLU B 1 124 ? 4.421 -3.922 -87.006 1.000 8.908 124 GLU B O 1
ATOM 2808 N N . ARG B 1 125 ? 4.522 -3.479 -84.813 1.000 8.128 125 ARG B N 1
ATOM 2809 C CA . ARG B 1 125 ? 5.975 -3.353 -84.831 1.000 8.983 125 ARG B CA 1
ATOM 2810 C C . ARG B 1 125 ? 6.672 -4.646 -85.245 1.000 8.055 125 ARG B C 1
ATOM 2811 O O . ARG B 1 125 ? 7.766 -4.618 -85.808 1.000 9.831 125 ARG B O 1
ATOM 2819 N N . MET B 1 126 ? 6.020 -5.778 -84.988 1.000 7.465 126 MET B N 1
ATOM 2820 C CA . MET B 1 126 ? 6.574 -7.087 -85.332 1.000 7.220 126 MET B CA 1
ATOM 2821 C C . MET B 1 126 ? 6.088 -7.600 -86.699 1.000 7.121 126 MET B C 1
ATOM 2822 O O . MET B 1 126 ? 6.404 -8.723 -87.076 1.000 7.968 126 MET B O 1
ATOM 2827 N N . ASN B 1 127 ? 5.285 -6.801 -87.409 1.000 7.509 127 ASN B N 1
ATOM 2828 C CA . ASN B 1 127 ? 4.718 -7.169 -88.711 1.000 7.744 127 ASN B CA 1
ATOM 2829 C C . ASN B 1 127 ? 3.826 -8.413 -88.615 1.000 7.311 127 ASN B C 1
ATOM 2830 O O . ASN B 1 127 ? 3.767 -9.239 -89.530 1.000 8.574 127 ASN B O 1
ATOM 2835 N N . LEU B 1 128 ? 3.085 -8.533 -87.505 1.000 7.350 128 LEU B N 1
ATOM 2836 C CA . LEU B 1 128 ? 2.235 -9.701 -87.289 1.000 7.988 128 LEU B CA 1
ATOM 2837 C C . LEU B 1 128 ? 0.749 -9.410 -87.414 1.000 7.850 128 LEU B C 1
ATOM 2838 O O . LEU B 1 128 ? -0.021 -10.360 -87.408 1.000 8.722 128 LEU B O 1
ATOM 2843 N N . THR B 1 129 ? 0.341 -8.153 -87.501 1.000 8.826 129 THR B N 1
ATOM 2844 C CA . THR B 1 129 ? -1.086 -7.830 -87.410 1.000 9.319 129 THR B CA 1
ATOM 2845 C C . THR B 1 129 ? -1.922 -8.648 -88.396 1.000 8.758 129 THR B C 1
ATOM 2846 O O . THR B 1 129 ? -3.010 -9.104 -88.048 1.000 9.677 129 THR B O 1
ATOM 2850 N N . GLY B 1 130 ? -1.422 -8.809 -89.623 1.000 9.004 130 GLY B N 1
ATOM 2851 C CA . GLY B 1 130 ? -2.217 -9.457 -90.658 1.000 10.049 130 GLY B CA 1
ATOM 2852 C C . GLY B 1 130 ? -2.511 -10.928 -90.390 1.000 9.406 130 GLY B C 1
ATOM 2853 O O . GLY B 1 130 ? -3.385 -11.494 -91.038 1.000 11.555 130 GLY B O 1
ATOM 2854 N N . TYR B 1 131 ? -1.753 -11.566 -89.488 1.000 8.708 131 TYR B N 1
ATOM 2855 C CA . TYR B 1 131 ? -2.064 -12.950 -89.132 1.000 8.686 131 TYR B CA 1
ATOM 2856 C C . TYR B 1 131 ? -3.230 -13.050 -88.153 1.000 8.847 131 TYR B C 1
ATOM 2857 O O . TYR B 1 131 ? -3.805 -14.132 -88.011 1.000 10.880 131 TYR B O 1
ATOM 2866 N N . PHE B 1 132 ? -3.575 -11.959 -87.461 1.000 8.596 132 PHE B N 1
ATOM 2867 C CA . PHE B 1 132 ? -4.579 -12.004 -86.402 1.000 9.011 132 PHE B CA 1
ATOM 2868 C C . PHE B 1 132 ? -5.955 -11.726 -86.977 1.000 9.394 132 PHE B C 1
ATOM 2869 O O . PHE B 1 132 ? -6.207 -10.664 -87.531 1.000 12.371 132 PHE B O 1
ATOM 2877 N N . ASP B 1 133 ? -6.867 -12.673 -86.771 1.000 8.363 133 ASP B N 1
ATOM 2878 C CA . ASP B 1 133 ? -8.263 -12.484 -87.127 1.000 9.181 133 ASP B CA 1
ATOM 2879 C C . ASP B 1 133 ? -8.945 -11.506 -86.183 1.000 9.835 133 ASP B C 1
ATOM 2880 O O . ASP B 1 133 ? -9.858 -10.819 -86.608 1.000 11.509 133 ASP B O 1
ATOM 2885 N N . ALA B 1 134 ? -8.491 -11.414 -84.939 1.000 8.868 134 ALA B N 1
ATOM 2886 C CA . ALA B 1 134 ? -9.051 -10.470 -83.981 1.000 8.657 134 ALA B CA 1
ATOM 2887 C C . ALA B 1 134 ? -8.073 -10.218 -82.858 1.000 7.995 134 ALA B C 1
ATOM 2888 O O . ALA B 1 134 ? -7.202 -11.031 -82.571 1.000 8.455 134 ALA B O 1
ATOM 2890 N N . ILE B 1 135 ? -8.299 -9.081 -82.201 1.000 8.972 135 ILE B N 1
ATOM 2891 C CA . ILE B 1 135 ? -7.601 -8.719 -80.970 1.000 8.624 135 ILE B CA 1
ATOM 2892 C C . ILE B 1 135 ? -8.678 -8.409 -79.935 1.000 9.232 135 ILE B C 1
ATOM 2893 O O . ILE B 1 135 ? -9.476 -7.493 -80.131 1.000 12.643 135 ILE B O 1
ATOM 2898 N N . ALA B 1 136 ? -8.736 -9.170 -78.843 1.000 8.708 136 ALA B N 1
ATOM 2899 C CA . ALA B 1 136 ? -9.643 -8.844 -77.753 1.000 9.436 136 ALA B CA 1
ATOM 2900 C C . ALA B 1 136 ? -9.107 -7.607 -77.048 1.000 8.498 136 ALA B C 1
ATOM 2901 O O . ALA B 1 136 ? -7.930 -7.518 -76.756 1.000 9.642 136 ALA B O 1
ATOM 2903 N N . ASP B 1 137 ? -9.986 -6.650 -76.755 1.000 9.863 137 ASP B N 1
ATOM 2904 C CA . ASP B 1 137 ? -9.562 -5.361 -76.239 1.000 9.626 137 ASP B CA 1
ATOM 2905 C C . ASP B 1 137 ? -9.640 -5.359 -74.727 1.000 9.266 137 ASP B C 1
ATOM 2906 O O . ASP B 1 137 ? -10.733 -5.392 -74.155 1.000 10.087 137 ASP B O 1
ATOM 2911 N N . PRO B 1 138 ? -8.492 -5.341 -74.019 1.000 8.961 138 PRO B N 1
ATOM 2912 C CA . PRO B 1 138 ? -8.498 -5.444 -72.563 1.000 9.833 138 PRO B CA 1
ATOM 2913 C C . PRO B 1 138 ? -9.006 -4.175 -71.874 1.000 10.850 138 PRO B C 1
ATOM 2914 O O . PRO B 1 138 ? -9.169 -4.169 -70.662 1.000 13.221 138 PRO B O 1
ATOM 2918 N N . ALA B 1 139 ? -9.319 -3.116 -72.634 1.000 10.734 139 ALA B N 1
ATOM 2919 C CA . ALA B 1 139 ? -10.007 -1.943 -72.088 1.000 11.924 139 ALA B CA 1
ATOM 2920 C C . ALA B 1 139 ? -11.518 -2.181 -72.018 1.000 11.327 139 ALA B C 1
ATOM 2921 O O . ALA B 1 139 ? -12.226 -1.417 -71.363 1.000 14.225 139 ALA B O 1
ATOM 2923 N N . GLU B 1 140 ? -12.020 -3.204 -72.709 1.000 10.786 140 GLU B N 1
ATOM 2924 C CA . GLU B 1 140 ? -13.462 -3.424 -72.860 1.000 11.479 140 GLU B CA 1
ATOM 2925 C C . GLU B 1 140 ? -13.964 -4.628 -72.059 1.000 10.569 140 GLU B C 1
ATOM 2926 O O . GLU B 1 140 ? -15.174 -4.819 -71.928 1.000 11.845 140 GLU B O 1
ATOM 2932 N N . VAL B 1 141 ? -13.046 -5.440 -71.518 1.000 10.598 141 VAL B N 1
ATOM 2933 C CA . VAL B 1 141 ? -13.403 -6.640 -70.767 1.000 11.644 141 VAL B CA 1
ATOM 2934 C C . VAL B 1 141 ? -12.375 -6.821 -69.672 1.000 13.790 141 VAL B C 1
ATOM 2935 O O . VAL B 1 141 ? -11.242 -6.343 -69.800 1.000 15.353 141 VAL B O 1
ATOM 2939 N N . ALA B 1 142 ? -12.767 -7.559 -68.638 1.000 13.338 142 ALA B N 1
ATOM 2940 C CA . ALA B 1 142 ? -11.804 -7.885 -67.586 1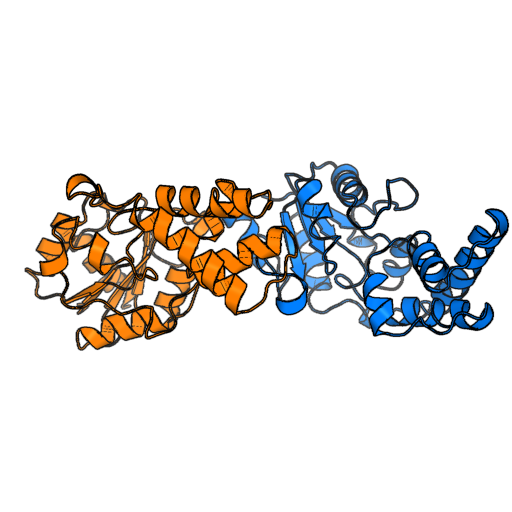.000 12.105 142 ALA B CA 1
ATOM 2941 C C . ALA B 1 142 ? -10.646 -8.716 -68.134 1.000 10.245 142 ALA B C 1
ATOM 2942 O O . ALA B 1 142 ? -10.852 -9.729 -68.829 1.000 11.379 142 ALA B O 1
ATOM 2944 N N . ALA B 1 143 ? -9.414 -8.325 -67.796 1.000 10.261 143 ALA B N 1
ATOM 2945 C CA . ALA B 1 143 ? -8.238 -8.953 -68.383 1.000 9.770 143 ALA B CA 1
ATOM 2946 C C . ALA B 1 143 ? -7.072 -9.062 -67.416 1.000 9.433 143 ALA B C 1
ATOM 2947 O O . ALA B 1 143 ? -5.988 -9.408 -67.833 1.000 12.847 143 ALA B O 1
ATOM 2949 N N . SER B 1 144 ? -7.280 -8.814 -66.133 1.000 9.322 144 SER B N 1
ATOM 2950 C CA . SER B 1 144 ? -6.203 -8.923 -65.162 1.000 9.071 144 SER B CA 1
ATOM 2951 C C . SER B 1 144 ? -6.222 -10.298 -64.509 1.000 9.420 144 SER B C 1
ATOM 2952 O O . SER B 1 144 ? -7.305 -10.830 -64.205 1.000 10.308 144 SER B O 1
ATOM 2955 N N . LYS B 1 145 ? -5.022 -10.835 -64.227 1.000 9.310 145 LYS B N 1
ATOM 2956 C CA . LYS B 1 145 ? -4.878 -12.002 -63.375 1.000 9.871 145 LYS B CA 1
ATOM 2957 C C . LYS B 1 145 ? -5.644 -13.171 -63.984 1.000 9.299 145 LYS B C 1
ATOM 2958 O O . LYS B 1 145 ? -5.323 -13.532 -65.100 1.000 9.580 145 LYS B O 1
ATOM 2964 N N . ALA B 1 146 ? -6.604 -13.738 -63.236 1.000 9.303 146 ALA B N 1
ATOM 2965 C CA . ALA B 1 146 ? -7.303 -14.942 -63.654 1.000 8.943 146 ALA B CA 1
ATOM 2966 C C . ALA B 1 146 ? -8.639 -14.653 -64.322 1.000 8.301 146 ALA B C 1
ATOM 2967 O O . ALA B 1 146 ? -9.431 -15.573 -64.498 1.000 9.362 146 ALA B O 1
ATOM 2969 N N . ALA B 1 147 ? -8.911 -13.412 -64.725 1.000 8.946 147 ALA B N 1
ATOM 2970 C CA . ALA B 1 147 ? -10.161 -13.092 -65.389 1.000 9.357 147 ALA B CA 1
ATOM 2971 C C . ALA B 1 147 ? -10.294 -13.871 -66.685 1.000 7.915 147 ALA B C 1
ATOM 2972 O O . ALA B 1 147 ? -9.471 -13.697 -67.570 1.000 8.507 147 ALA B O 1
ATOM 2974 N N . PRO B 1 148 ? -11.358 -14.692 -66.862 1.000 8.663 148 PRO B N 1
ATOM 2975 C CA . PRO B 1 148 ? -11.498 -15.434 -68.116 1.000 8.582 148 PRO B CA 1
ATOM 2976 C C . PRO B 1 148 ? -11.972 -14.560 -69.271 1.000 8.158 148 PRO B C 1
ATOM 2977 O O . PRO B 1 148 ? -11.892 -14.973 -70.421 1.000 8.474 148 PRO B O 1
ATOM 2981 N N . ASP B 1 149 ? -12.469 -13.362 -68.956 1.000 8.174 149 ASP B N 1
ATOM 2982 C CA . ASP B 1 149 ? -13.235 -12.582 -69.907 1.000 8.822 149 ASP B CA 1
ATOM 2983 C C . ASP B 1 149 ? -12.430 -12.230 -71.161 1.000 8.068 149 ASP B C 1
ATOM 2984 O O . ASP B 1 149 ? -12.997 -12.181 -72.250 1.000 9.182 149 ASP B O 1
ATOM 2989 N N . ILE B 1 150 ? -11.136 -11.961 -71.010 1.000 8.067 150 ILE B N 1
ATOM 2990 C CA . ILE B 1 150 ? -10.325 -11.614 -72.171 1.000 8.161 150 ILE B CA 1
ATOM 2991 C C . ILE B 1 150 ? -10.232 -12.794 -73.139 1.000 7.912 150 ILE B C 1
ATOM 2992 O O . ILE B 1 150 ? -10.221 -12.605 -74.357 1.000 8.293 150 ILE B O 1
ATOM 2997 N N . PHE B 1 151 ? -10.138 -14.022 -72.621 1.000 7.832 151 PHE B N 1
ATOM 2998 C CA . PHE B 1 151 ? -10.089 -15.222 -73.456 1.000 7.543 151 PHE B CA 1
ATOM 2999 C C . PHE B 1 151 ? -11.451 -15.488 -74.094 1.000 7.838 151 PHE B C 1
ATOM 3000 O O . PHE B 1 151 ? -11.540 -15.874 -75.248 1.000 8.494 151 PHE B O 1
ATOM 3008 N N . ILE B 1 152 ? -12.518 -15.326 -73.310 1.000 8.052 152 ILE B N 1
ATOM 3009 C CA . ILE B 1 152 ? -13.860 -15.485 -73.855 1.000 8.716 152 ILE B CA 1
ATOM 3010 C C . ILE B 1 152 ? -14.063 -14.510 -75.010 1.000 8.617 152 ILE B C 1
ATOM 3011 O O . ILE B 1 152 ? -14.583 -14.874 -76.074 1.000 8.837 152 ILE B O 1
ATOM 3016 N N . ALA B 1 153 ? -13.672 -13.252 -74.801 1.000 8.435 153 ALA B N 1
ATOM 3017 C CA . ALA B 1 153 ? -13.826 -12.215 -75.821 1.000 9.036 153 ALA B CA 1
ATOM 3018 C C . ALA B 1 153 ? -13.000 -12.544 -77.072 1.000 8.636 153 ALA B C 1
ATOM 3019 O O . ALA B 1 153 ? -13.453 -12.330 -78.192 1.000 9.175 153 ALA B O 1
ATOM 3021 N N . ALA B 1 154 ? -11.804 -13.078 -76.886 1.000 8.152 154 ALA B N 1
ATOM 3022 C CA . ALA B 1 154 ? -10.948 -13.408 -78.024 1.000 8.111 154 ALA B CA 1
ATOM 3023 C C . ALA B 1 154 ? -11.599 -14.499 -78.876 1.000 8.074 154 ALA B C 1
ATOM 3024 O O . ALA B 1 154 ? -11.618 -14.421 -80.105 1.000 8.375 154 ALA B O 1
ATOM 3026 N N . ALA B 1 155 ? -12.126 -15.548 -78.224 1.000 7.642 155 ALA B N 1
ATOM 3027 C CA . ALA B 1 155 ? -12.813 -16.622 -78.929 1.000 8.240 155 ALA B CA 1
ATOM 3028 C C . ALA B 1 155 ? -14.016 -16.065 -79.680 1.000 8.040 155 ALA B C 1
ATOM 3029 O O . ALA B 1 155 ? -14.223 -16.307 -80.868 1.000 8.571 155 ALA B O 1
ATOM 3031 N N . HIS B 1 156 ? -14.845 -15.303 -78.967 1.000 8.133 156 HIS B N 1
ATOM 3032 C CA . HIS B 1 156 ? -16.065 -14.774 -79.576 1.000 8.726 156 HIS B CA 1
ATOM 3033 C C . HIS B 1 156 ? -15.752 -13.855 -80.754 1.000 9.705 156 HIS B C 1
ATOM 3034 O O . HIS B 1 156 ? -16.533 -13.816 -81.708 1.000 12.495 156 HIS B O 1
ATOM 3041 N N . ALA B 1 157 ? -14.646 -13.124 -80.684 1.000 9.684 157 ALA B N 1
ATOM 3042 C CA . ALA B 1 157 ? -14.286 -12.188 -81.743 1.000 10.879 157 ALA B CA 1
ATOM 3043 C C . ALA B 1 157 ? -13.964 -12.896 -83.053 1.000 11.090 157 ALA B C 1
ATOM 3044 O O . ALA B 1 157 ? -13.959 -12.234 -84.093 1.000 13.345 157 ALA B O 1
ATOM 3046 N N . VAL B 1 158 ? -13.679 -14.200 -83.001 1.000 10.092 158 VAL B N 1
ATOM 3047 C CA . VAL B 1 158 ? -13.404 -14.993 -84.196 1.000 11.094 158 VAL B CA 1
ATOM 3048 C C . VAL B 1 158 ? -14.513 -16.022 -84.433 1.000 11.008 158 VAL B C 1
ATOM 3049 O O . VAL B 1 158 ? -14.333 -16.941 -85.222 1.000 12.843 158 VAL B O 1
ATOM 3053 N N . GLY B 1 159 ? -15.662 -15.861 -83.759 1.000 11.448 159 GLY B N 1
ATOM 3054 C CA . GLY B 1 159 ? -16.852 -16.660 -84.066 1.000 11.794 159 GLY B CA 1
ATOM 3055 C C . GLY B 1 159 ? -16.885 -18.039 -83.415 1.000 10.504 159 GLY B C 1
ATOM 3056 O O . GLY B 1 159 ? -17.642 -18.895 -83.869 1.000 12.651 159 GLY B O 1
ATOM 3057 N N . VAL B 1 160 ? -16.070 -18.253 -82.380 1.000 9.483 160 VAL B N 1
ATOM 3058 C CA . VAL B 1 160 ? -16.003 -19.584 -81.781 1.000 9.973 160 VAL B CA 1
ATOM 3059 C C . VAL B 1 160 ? -16.227 -19.508 -80.281 1.000 9.427 160 VAL B C 1
ATOM 3060 O O . VAL B 1 160 ? -16.078 -18.454 -79.670 1.000 10.083 160 VAL B O 1
ATOM 3064 N N . ALA B 1 161 ? -16.603 -20.640 -79.699 1.000 9.298 161 ALA B N 1
ATOM 3065 C CA . ALA B 1 161 ? -16.663 -20.741 -78.251 1.000 8.804 161 ALA B CA 1
ATOM 3066 C C . ALA B 1 161 ? -15.288 -21.029 -77.691 1.000 7.997 161 ALA B C 1
ATOM 3067 O O . ALA B 1 161 ? -14.469 -21.699 -78.331 1.000 7.996 161 ALA B O 1
ATOM 3069 N N . PRO B 1 162 ? -15.020 -20.619 -76.443 1.000 8.292 162 PRO B N 1
ATOM 3070 C CA . PRO B 1 162 ? -13.781 -21.038 -75.793 1.000 8.539 162 PRO B CA 1
ATOM 3071 C C . PRO B 1 162 ? -13.568 -22.552 -75.830 1.000 8.021 162 PRO B C 1
ATOM 3072 O O . PRO B 1 162 ? -12.447 -23.010 -75.992 1.000 8.324 162 PRO B O 1
ATOM 3076 N N . SER B 1 163 ? -14.655 -23.319 -75.687 1.000 8.335 163 SER B N 1
ATOM 3077 C CA . SER B 1 163 ? -14.581 -24.777 -75.714 1.000 9.389 163 SER B CA 1
ATOM 3078 C C . SER B 1 163 ? -13.975 -25.336 -77.001 1.000 8.776 163 SER B C 1
ATOM 3079 O O . SER B 1 163 ? -13.598 -26.496 -77.046 1.000 10.979 163 SER B O 1
ATOM 3082 N N . GLU B 1 164 ? -13.975 -24.532 -78.061 1.000 8.191 164 GLU B N 1
ATOM 3083 C CA . GLU B 1 164 ? -13.453 -24.891 -79.374 1.000 8.930 164 GLU B CA 1
ATOM 3084 C C . GLU B 1 164 ? -12.044 -24.348 -79.605 1.000 7.877 164 GLU B C 1
ATOM 3085 O O . GLU B 1 164 ? -11.554 -24.379 -80.728 1.000 9.622 164 GLU B O 1
ATOM 3091 N N . SER B 1 165 ? -11.412 -23.874 -78.532 1.000 7.594 165 SER B N 1
ATOM 3092 C CA . SER B 1 165 ? -10.173 -23.121 -78.629 1.000 7.624 165 SER B CA 1
ATOM 3093 C C . SER B 1 165 ? -9.067 -23.676 -77.726 1.000 7.201 165 SER B C 1
ATOM 3094 O O . SER B 1 165 ? -9.339 -24.251 -76.664 1.000 7.778 165 SER B O 1
ATOM 3097 N N . ILE B 1 166 ? -7.826 -23.379 -78.135 1.000 6.872 166 ILE B N 1
ATOM 3098 C CA . ILE B 1 166 ? -6.646 -23.522 -77.296 1.000 6.351 166 ILE B CA 1
ATOM 3099 C C . ILE B 1 166 ? -6.205 -22.126 -76.871 1.000 6.870 166 ILE B C 1
ATOM 3100 O O . ILE B 1 166 ? -6.199 -21.207 -77.692 1.000 7.655 166 ILE B O 1
ATOM 3105 N N . GLY B 1 167 ? -5.825 -21.974 -75.604 1.000 6.537 167 GLY B N 1
ATOM 3106 C CA . GLY B 1 167 ? -5.192 -20.736 -75.148 1.000 6.451 167 GLY B CA 1
ATOM 3107 C C . GLY B 1 167 ? -3.742 -20.969 -74.736 1.000 6.319 167 GLY B C 1
ATOM 3108 O O . GLY B 1 167 ? -3.451 -21.964 -74.084 1.000 6.614 167 GLY B O 1
ATOM 3109 N N . LEU B 1 168 ? -2.880 -20.038 -75.137 1.000 6.262 168 LEU B N 1
ATOM 3110 C CA . LEU B 1 168 ? -1.455 -20.102 -74.830 1.000 6.309 168 LEU B CA 1
ATOM 3111 C C . LEU B 1 168 ? -1.126 -18.968 -73.867 1.000 6.429 168 LEU B C 1
ATOM 3112 O O . LEU B 1 168 ? -1.411 -17.800 -74.135 1.000 7.717 168 LEU B O 1
ATOM 3117 N N . GLU B 1 169 ? -0.502 -19.299 -72.730 1.000 6.319 169 GLU B N 1
ATOM 3118 C CA . GLU B 1 169 ? -0.169 -18.328 -71.698 1.000 6.426 169 GLU B CA 1
ATOM 3119 C C . GLU B 1 169 ? 1.136 -18.694 -71.023 1.000 6.113 169 GLU B C 1
ATOM 3120 O O . GLU B 1 169 ? 1.484 -19.880 -70.911 1.000 6.568 169 GLU B O 1
ATOM 3126 N N . ASP B 1 170 ? 1.833 -17.655 -70.554 1.000 6.724 170 ASP B N 1
ATOM 3127 C CA . ASP B 1 170 ? 3.006 -17.793 -69.708 1.000 6.723 170 ASP B CA 1
ATOM 3128 C C . ASP B 1 170 ? 2.735 -17.561 -68.221 1.000 6.970 170 ASP B C 1
ATOM 3129 O O . ASP B 1 170 ? 3.636 -17.776 -67.412 1.000 9.199 170 ASP B O 1
ATOM 3134 N N . SER B 1 171 ? 1.562 -17.047 -67.860 1.000 7.659 171 SER B N 1
ATOM 3135 C CA . SER B 1 171 ? 1.240 -16.663 -66.492 1.000 8.410 171 SER B CA 1
ATOM 3136 C C . SER B 1 171 ? 0.332 -17.687 -65.841 1.000 8.243 171 SER B C 1
ATOM 3137 O O . SER B 1 171 ? -0.645 -18.097 -66.451 1.000 8.662 171 SER B O 1
ATOM 3140 N N . GLN B 1 172 ? 0.595 -18.006 -64.571 1.000 9.300 172 GLN B N 1
ATOM 3141 C CA . GLN B 1 172 ? -0.234 -18.960 -63.851 1.000 10.326 172 GLN B CA 1
ATOM 3142 C C . GLN B 1 172 ? -1.688 -18.500 -63.835 1.000 8.685 172 GLN B C 1
ATOM 3143 O O . GLN B 1 172 ? -2.599 -19.293 -64.055 1.000 9.358 172 GLN B O 1
ATOM 3149 N N . ALA B 1 173 ? -1.921 -17.225 -63.538 1.000 8.665 173 ALA B N 1
ATOM 3150 C CA . ALA B 1 173 ? -3.291 -16.737 -63.433 1.000 8.943 173 ALA B CA 1
ATOM 3151 C C . ALA B 1 173 ? -3.979 -16.797 -64.797 1.000 7.999 173 ALA B C 1
ATOM 3152 O O . ALA B 1 173 ? -5.169 -17.060 -64.913 1.000 8.869 173 ALA B O 1
ATOM 3154 N N . GLY B 1 174 ? -3.214 -16.530 -65.854 1.000 7.501 174 GLY B N 1
ATOM 3155 C CA . GLY B 1 174 ? -3.735 -16.607 -67.217 1.000 8.008 174 GLY B CA 1
ATOM 3156 C C . GLY B 1 174 ? -4.096 -18.028 -67.622 1.000 7.232 174 GLY B C 1
ATOM 3157 O O . GLY B 1 174 ? -5.077 -18.237 -68.319 1.000 7.863 174 GLY B O 1
ATOM 3158 N N . ILE B 1 175 ? -3.300 -19.001 -67.177 1.000 7.630 175 ILE B N 1
ATOM 3159 C CA . ILE B 1 175 ? -3.674 -20.407 -67.365 1.000 8.287 175 ILE B CA 1
ATOM 3160 C C . ILE B 1 175 ? -5.004 -20.709 -66.663 1.000 8.424 175 ILE B C 1
ATOM 3161 O O . ILE B 1 175 ? -5.871 -21.364 -67.254 1.000 8.891 175 ILE B O 1
ATOM 3166 N N . GLN B 1 176 ? -5.159 -20.231 -65.428 1.000 8.686 176 GLN B N 1
ATOM 3167 C CA . GLN B 1 176 ? -6.414 -20.413 -64.713 1.000 9.793 176 GLN B CA 1
ATOM 3168 C C . GLN B 1 176 ? -7.577 -19.772 -65.469 1.000 9.273 176 GLN B C 1
ATOM 3169 O O . GLN B 1 176 ? -8.664 -20.341 -65.573 1.000 9.822 176 GLN B O 1
ATOM 3175 N N . ALA B 1 177 ? -7.336 -18.579 -66.001 1.000 8.293 177 ALA B N 1
ATOM 3176 C CA . ALA B 1 177 ? -8.339 -17.872 -66.787 1.000 8.485 177 ALA B CA 1
ATOM 3177 C C . ALA B 1 177 ? -8.774 -18.691 -68.002 1.000 8.220 177 ALA B C 1
ATOM 3178 O O . ALA B 1 177 ? -9.953 -18.787 -68.321 1.000 8.789 177 ALA B O 1
ATOM 3180 N N . ILE B 1 178 ? -7.798 -19.227 -68.723 1.000 7.809 178 ILE B N 1
ATOM 3181 C CA . ILE B 1 178 ? -8.081 -20.067 -69.878 1.000 7.815 178 ILE B CA 1
ATOM 3182 C C . ILE B 1 178 ? -8.943 -21.251 -69.440 1.000 8.209 178 ILE B C 1
ATOM 3183 O O . ILE B 1 178 ? -9.954 -21.558 -70.061 1.000 8.759 178 ILE B O 1
ATOM 3188 N N . LYS B 1 179 ? -8.521 -21.947 -68.382 1.000 8.607 179 LYS B N 1
ATOM 3189 C CA . LYS B 1 179 ? -9.277 -23.103 -67.894 1.000 10.587 179 LYS B CA 1
ATOM 3190 C C . LYS B 1 179 ? -10.715 -22.691 -67.584 1.000 10.288 179 LYS B C 1
ATOM 3191 O O . LYS B 1 179 ? -11.676 -23.363 -67.984 1.000 11.254 179 LYS B O 1
ATOM 3197 N N . ASP B 1 180 ? -10.868 -21.568 -66.879 1.000 10.160 180 ASP B N 1
ATOM 3198 C CA . ASP B 1 180 ? -12.201 -21.155 -66.460 1.000 11.066 180 ASP B CA 1
ATOM 3199 C C . ASP B 1 180 ? -13.043 -20.710 -67.658 1.000 12.115 180 ASP B C 1
ATOM 3200 O O . ASP B 1 180 ? -14.267 -20.784 -67.602 1.000 17.005 180 ASP B O 1
ATOM 3205 N N . SER B 1 181 ? -12.411 -20.254 -68.745 1.000 9.970 181 SER B N 1
ATOM 3206 C CA . SER B 1 181 ? -13.159 -19.879 -69.943 1.000 10.955 181 SER B CA 1
ATOM 3207 C C . SER B 1 181 ? -13.774 -21.097 -70.638 1.000 10.829 181 SER B C 1
ATOM 3208 O O . SER B 1 181 ? -14.739 -20.955 -71.399 1.000 12.628 181 SER B O 1
ATOM 3211 N N . GLY B 1 182 ? -13.168 -22.271 -70.459 1.000 10.840 182 GLY B N 1
ATOM 3212 C CA . GLY B 1 182 ? -13.541 -23.487 -71.170 1.000 10.965 182 GLY B CA 1
ATOM 3213 C C . GLY B 1 182 ? -12.578 -23.887 -72.285 1.000 10.121 182 GLY B C 1
ATOM 3214 O O . GLY B 1 182 ? -12.688 -24.983 -72.814 1.000 11.254 182 GLY B O 1
ATOM 3215 N N . ALA B 1 183 ? -11.620 -23.026 -72.614 1.000 8.917 183 ALA B N 1
ATOM 3216 C CA . ALA B 1 183 ? -10.579 -23.348 -73.584 1.000 8.198 183 ALA B CA 1
ATOM 3217 C C . ALA B 1 183 ? -9.543 -24.286 -72.959 1.000 8.619 183 ALA B C 1
ATOM 3218 O O . ALA B 1 183 ? -9.446 -24.439 -71.752 1.000 9.260 183 ALA B O 1
ATOM 3220 N N . LEU B 1 184 ? -8.759 -24.895 -73.836 1.000 7.676 184 LEU B N 1
ATOM 3221 C CA . LEU B 1 184 ? -7.704 -25.815 -73.431 1.000 7.716 184 LEU B CA 1
ATOM 3222 C C . LEU B 1 184 ? -6.413 -25.029 -73.271 1.000 7.299 184 LEU B C 1
ATOM 3223 O O . LEU B 1 184 ? -5.894 -24.510 -74.256 1.000 7.463 184 LEU B O 1
ATOM 3228 N N . PRO B 1 185 ? -5.818 -24.959 -72.060 1.000 7.007 185 PRO B N 1
ATOM 3229 C CA . PRO B 1 185 ? -4.567 -24.231 -71.907 1.000 7.674 185 PRO B CA 1
ATOM 3230 C C . PRO B 1 185 ? -3.371 -25.084 -72.286 1.000 7.055 185 PRO B C 1
ATOM 3231 O O . PRO B 1 185 ? -3.314 -26.270 -71.965 1.000 8.712 185 PRO B O 1
ATOM 3235 N N . ILE B 1 186 ? -2.397 -24.429 -72.919 1.000 7.308 186 ILE B N 1
ATOM 3236 C CA . ILE B 1 186 ? -1.066 -25.017 -73.052 1.000 7.348 186 ILE B CA 1
ATOM 3237 C C . ILE B 1 186 ? -0.096 -23.941 -72.619 1.000 7.288 186 ILE B C 1
ATOM 3238 O O . ILE B 1 186 ? 0.028 -22.889 -73.275 1.000 7.469 186 ILE B O 1
ATOM 3243 N N . GLY B 1 187 ? 0.580 -24.154 -71.488 1.000 7.152 187 GLY B N 1
ATOM 3244 C CA . GLY B 1 187 ? 1.450 -23.138 -70.934 1.000 6.927 187 GLY B CA 1
ATOM 3245 C C . GLY B 1 187 ? 2.853 -23.200 -71.520 1.000 7.134 187 GLY B C 1
ATOM 3246 O O . GLY B 1 187 ? 3.261 -24.203 -72.122 1.000 8.524 187 GLY B O 1
ATOM 3247 N N . VAL B 1 188 ? 3.591 -22.108 -71.322 1.000 6.866 188 VAL B N 1
ATOM 3248 C CA . VAL B 1 188 ? 5.018 -22.051 -71.649 1.000 7.221 188 VAL B CA 1
ATOM 3249 C C . VAL B 1 188 ? 5.748 -21.531 -70.434 1.000 7.593 188 VAL B C 1
ATOM 3250 O O . VAL B 1 188 ? 5.385 -20.482 -69.883 1.000 9.024 188 VAL B O 1
ATOM 3254 N N . GLY B 1 189 ? 6.752 -22.284 -70.005 1.000 8.327 189 GLY B N 1
ATOM 3255 C CA . GLY B 1 189 ? 7.537 -21.923 -68.842 1.000 10.704 189 GLY B CA 1
ATOM 3256 C C . GLY B 1 189 ? 7.703 -23.109 -67.911 1.000 10.320 189 GLY B C 1
ATOM 3257 O O . GLY B 1 189 ? 7.900 -24.215 -68.369 1.000 12.651 189 GLY B O 1
ATOM 3258 N N . ARG B 1 190 ? 7.665 -22.830 -66.604 1.000 13.185 190 ARG B N 1
ATOM 3259 C CA . ARG B 1 190 ? 7.975 -23.778 -65.533 1.000 14.437 190 ARG B CA 1
ATOM 3260 C C . ARG B 1 190 ? 6.702 -24.396 -64.957 1.000 12.771 190 ARG B C 1
ATOM 3261 O O . ARG B 1 190 ? 5.793 -23.665 -64.598 1.000 12.528 190 ARG B O 1
ATOM 3269 N N . PRO B 1 191 ? 6.626 -25.733 -64.735 1.000 12.548 191 PRO B N 1
ATOM 3270 C CA . PRO B 1 191 ? 5.509 -26.298 -63.970 1.000 12.619 191 PRO B CA 1
ATOM 3271 C C . PRO B 1 191 ? 5.440 -25.696 -62.564 1.000 12.308 191 PRO B C 1
ATOM 3272 O O . PRO B 1 191 ? 4.369 -25.609 -61.961 1.000 13.194 191 PRO B O 1
ATOM 3276 N N . GLU B 1 192 ? 6.610 -25.334 -62.014 1.000 11.644 192 GLU B N 1
ATOM 3277 C CA . GLU B 1 192 ? 6.676 -24.725 -60.690 1.000 11.463 192 GLU B CA 1
ATOM 3278 C C . GLU B 1 192 ? 5.849 -23.446 -60.611 1.000 11.384 192 GLU B C 1
ATOM 3279 O O . GLU B 1 192 ? 5.338 -23.084 -59.565 1.000 12.379 192 GLU B O 1
ATOM 3285 N N . ASP B 1 193 ? 5.757 -22.738 -61.730 1.000 11.016 193 ASP B N 1
ATOM 3286 C CA . ASP B 1 193 ? 4.909 -21.559 -61.825 1.000 12.371 193 ASP B CA 1
ATOM 3287 C C . ASP B 1 193 ? 3.482 -21.899 -62.255 1.000 12.920 193 ASP B C 1
ATOM 3288 O O . ASP B 1 193 ? 2.531 -21.357 -61.703 1.000 15.862 193 ASP B O 1
ATOM 3293 N N . LEU B 1 194 ? 3.314 -22.756 -63.268 1.000 11.938 194 LEU B N 1
ATOM 3294 C CA . LEU B 1 194 ? 2.026 -22.878 -63.968 1.000 12.876 194 LEU B CA 1
ATOM 3295 C C . LEU B 1 194 ? 1.142 -24.037 -63.521 1.000 16.559 194 LEU B C 1
ATOM 3296 O O . LEU B 1 194 ? -0.049 -24.014 -63.835 1.000 21.289 194 LEU B O 1
ATOM 3301 N N . GLY B 1 195 ? 1.716 -25.038 -62.850 1.000 17.265 195 GLY B N 1
ATOM 3302 C CA . GLY B 1 195 ? 0.960 -26.190 -62.370 1.000 18.893 195 GLY B CA 1
ATOM 3303 C C . GLY B 1 195 ? 1.375 -27.503 -63.028 1.000 15.803 195 GLY B C 1
ATOM 3304 O O . GLY B 1 195 ? 2.088 -27.537 -64.031 1.000 17.991 195 GLY B O 1
ATOM 3305 N N . ASP B 1 196 ? 0.911 -28.603 -62.427 1.000 17.777 196 ASP B N 1
ATOM 3306 C CA . ASP B 1 196 ? 1.250 -29.960 -62.856 1.000 20.039 196 ASP B CA 1
ATOM 3307 C C . ASP B 1 196 ? 0.086 -30.649 -63.581 1.000 20.909 196 ASP B C 1
ATOM 3308 O O . ASP B 1 196 ? 0.188 -31.849 -63.876 1.000 27.537 196 ASP B O 1
ATOM 3313 N N . ASP B 1 197 ? -1.009 -29.915 -63.859 1.000 20.374 197 ASP B N 1
ATOM 3314 C CA . ASP B 1 197 ? -2.260 -30.495 -64.372 1.000 20.092 197 ASP B CA 1
ATOM 3315 C C . ASP B 1 197 ? -2.637 -29.974 -65.765 1.000 20.023 197 ASP B C 1
ATOM 3316 O O . ASP B 1 197 ? -3.755 -30.192 -66.242 1.000 28.240 197 ASP B O 1
ATOM 3321 N N . ILE B 1 198 ? -1.717 -29.267 -66.406 1.000 15.319 198 ILE B N 1
ATOM 3322 C CA . ILE B 1 198 ? -1.859 -28.826 -67.792 1.000 14.343 198 ILE B CA 1
ATOM 3323 C C . ILE B 1 198 ? -0.589 -29.157 -68.532 1.000 13.215 198 ILE B C 1
ATOM 3324 O O . ILE B 1 198 ? 0.459 -29.331 -67.924 1.000 16.045 198 ILE B O 1
ATOM 3329 N N . VAL B 1 199 ? -0.703 -29.186 -69.849 1.000 11.035 199 VAL B N 1
ATOM 3330 C CA . VAL B 1 199 ? 0.458 -29.372 -70.692 1.000 9.976 199 VAL B CA 1
ATOM 3331 C C . VAL B 1 199 ? 1.233 -28.068 -70.706 1.000 8.819 199 VAL B C 1
ATOM 3332 O O . VAL B 1 199 ? 0.656 -26.996 -70.916 1.000 8.878 199 VAL B O 1
ATOM 3336 N N . ILE B 1 200 ? 2.545 -28.184 -70.521 1.000 9.079 200 ILE B N 1
ATOM 3337 C CA . ILE B 1 200 ? 3.448 -27.053 -70.526 1.000 9.210 200 ILE B CA 1
ATOM 3338 C C . ILE B 1 200 ? 4.615 -27.390 -71.435 1.000 9.812 200 ILE B C 1
ATOM 3339 O O . ILE B 1 200 ? 5.176 -28.489 -71.350 1.000 12.053 200 ILE B O 1
ATOM 3344 N N . VAL B 1 201 ? 5.014 -26.421 -72.244 1.000 9.602 201 VAL B N 1
ATOM 3345 C CA . VAL B 1 201 ? 6.218 -26.536 -73.047 1.000 9.800 201 VAL B CA 1
ATOM 3346 C C . VAL B 1 201 ? 7.311 -25.679 -72.417 1.000 8.637 201 VAL B C 1
ATOM 3347 O O . VAL B 1 201 ? 7.037 -24.642 -71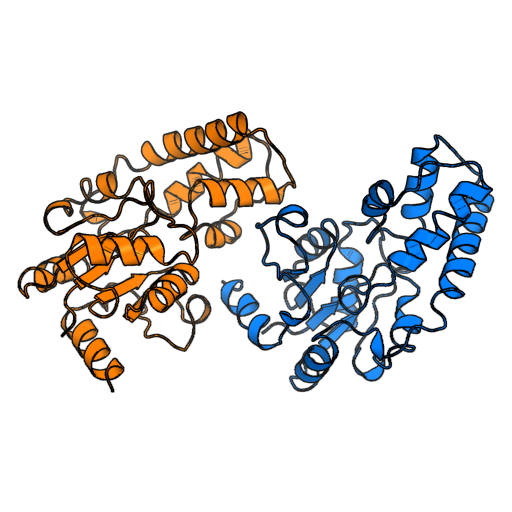.816 1.000 9.080 201 VAL B O 1
ATOM 3351 N N . PRO B 1 202 ? 8.596 -26.062 -72.568 1.000 9.366 202 PRO B N 1
ATOM 3352 C CA . PRO B 1 202 ? 9.648 -25.271 -71.943 1.000 9.933 202 PRO B CA 1
ATOM 3353 C C . PRO B 1 202 ? 9.910 -23.933 -72.607 1.000 9.310 202 PRO B C 1
ATOM 3354 O O . PRO B 1 202 ? 10.407 -23.021 -71.952 1.000 10.183 202 PRO B O 1
ATOM 3358 N N . ASP B 1 203 ? 9.624 -23.843 -73.906 1.000 8.343 203 ASP B N 1
ATOM 3359 C CA . ASP B 1 203 ? 9.822 -22.618 -74.670 1.000 8.250 203 ASP B CA 1
ATOM 3360 C C . ASP B 1 203 ? 8.931 -22.697 -75.899 1.000 7.128 203 ASP B C 1
ATOM 3361 O O . ASP B 1 203 ? 8.384 -23.748 -76.227 1.000 8.152 203 ASP B O 1
ATOM 3366 N N . THR B 1 204 ? 8.792 -21.560 -76.583 1.000 6.842 204 THR B N 1
ATOM 3367 C CA . THR B 1 204 ? 7.837 -21.458 -77.675 1.000 7.082 204 THR B CA 1
ATOM 3368 C C . THR B 1 204 ? 8.264 -22.213 -78.931 1.000 7.689 204 THR B C 1
ATOM 3369 O O . THR B 1 204 ? 7.408 -22.423 -79.796 1.000 8.277 204 THR B O 1
ATOM 3373 N N . SER B 1 205 ? 9.506 -22.667 -79.035 1.000 8.330 205 SER B N 1
ATOM 3374 C CA . SER B 1 205 ? 9.891 -23.503 -80.180 1.000 9.017 205 SER B CA 1
ATOM 3375 C C . SER B 1 205 ? 9.089 -24.808 -80.199 1.000 8.803 205 SER B C 1
ATOM 3376 O O . SER B 1 205 ? 9.002 -25.455 -81.246 1.000 10.583 205 SER B O 1
ATOM 3379 N N . HIS B 1 206 ? 8.528 -25.204 -79.057 1.000 9.226 206 HIS B N 1
ATOM 3380 C CA . HIS B 1 206 ? 7.712 -26.405 -78.961 1.000 9.530 206 HIS B CA 1
ATOM 3381 C C . HIS B 1 206 ? 6.266 -26.175 -79.380 1.000 9.000 206 HIS B C 1
ATOM 3382 O O . HIS B 1 206 ? 5.517 -27.149 -79.525 1.000 10.836 206 HIS B O 1
ATOM 3389 N N . TYR B 1 207 ? 5.847 -24.922 -79.513 1.000 8.521 207 TYR B N 1
ATOM 3390 C CA . TYR B 1 207 ? 4.496 -24.643 -79.991 1.000 8.674 207 TYR B CA 1
ATOM 3391 C C . TYR B 1 207 ? 4.423 -24.792 -81.505 1.000 8.756 207 TYR B C 1
ATOM 3392 O O . TYR B 1 207 ? 4.635 -23.839 -82.241 1.000 10.731 207 TYR B O 1
ATOM 3401 N N . THR B 1 208 ? 4.118 -26.009 -81.950 1.000 10.356 208 THR B N 1
ATOM 3402 C CA . THR B 1 208 ? 3.941 -26.301 -83.366 1.000 11.109 208 THR B CA 1
ATOM 3403 C C . THR B 1 208 ? 2.501 -26.728 -83.574 1.000 10.204 208 THR B C 1
ATOM 3404 O O . THR B 1 208 ? 1.851 -27.190 -82.638 1.000 10.610 208 THR B O 1
ATOM 3408 N N . LEU B 1 209 ? 2.015 -26.600 -84.804 1.000 10.862 209 LEU B N 1
ATOM 3409 C CA . LEU B 1 209 ? 0.655 -27.050 -85.084 1.000 11.527 209 LEU B CA 1
ATOM 3410 C C . LEU B 1 209 ? 0.496 -28.535 -84.767 1.000 10.774 209 LEU B C 1
ATOM 3411 O O . LEU B 1 209 ? -0.491 -28.950 -84.173 1.000 10.956 209 LEU B O 1
ATOM 3416 N N . GLU B 1 210 ? 1.495 -29.336 -85.138 1.000 11.314 210 GLU B N 1
ATOM 3417 C CA . GLU B 1 210 ? 1.431 -30.772 -84.884 1.000 12.471 210 GLU B CA 1
ATOM 3418 C C . GLU B 1 210 ? 1.273 -31.044 -83.381 1.000 11.128 210 GLU B C 1
ATOM 3419 O O . GLU B 1 210 ? 0.501 -31.920 -82.977 1.000 12.004 210 GLU B O 1
ATOM 3425 N N . PHE B 1 211 ? 2.062 -30.337 -82.559 1.000 10.773 211 PHE B N 1
ATOM 3426 C CA . PHE B 1 211 ? 1.993 -30.537 -81.117 1.000 11.078 211 PHE B CA 1
ATOM 3427 C C . PHE B 1 211 ? 0.623 -30.122 -80.575 1.000 9.441 211 PHE B C 1
ATOM 3428 O O . PHE B 1 211 ? -0.008 -30.832 -79.773 1.000 10.002 211 PHE B O 1
ATOM 3436 N N . LEU B 1 212 ? 0.113 -28.968 -81.010 1.000 9.592 212 LEU B N 1
ATOM 3437 C CA . LEU B 1 212 ? -1.211 -28.514 -80.563 1.000 9.067 212 LEU B CA 1
ATOM 3438 C C . LEU B 1 212 ? -2.277 -29.546 -80.925 1.000 8.893 212 LEU B C 1
ATOM 3439 O O . LEU B 1 212 ? -3.167 -29.825 -80.119 1.000 9.509 212 LEU B O 1
ATOM 3444 N N . LYS B 1 213 ? -2.186 -30.106 -82.133 1.000 9.729 213 LYS B N 1
ATOM 3445 C CA . LYS B 1 213 ? -3.138 -31.123 -82.554 1.000 10.026 213 LYS B CA 1
ATOM 3446 C C . LYS B 1 213 ? -3.066 -32.367 -81.669 1.000 9.860 213 LYS B C 1
ATOM 3447 O O . LYS B 1 213 ? -4.098 -32.939 -81.294 1.000 11.063 213 LYS B O 1
ATOM 3453 N N . GLU B 1 214 ? -1.842 -32.794 -81.351 1.000 10.390 214 GLU B N 1
ATOM 3454 C CA . GLU B 1 214 ? -1.664 -33.987 -80.537 1.000 11.840 214 GLU B CA 1
ATOM 3455 C C . GLU B 1 214 ? -2.258 -33.771 -79.149 1.000 10.514 214 GLU B C 1
ATOM 3456 O O . GLU B 1 214 ? -2.968 -34.630 -78.626 1.000 11.934 214 GLU B O 1
ATOM 3462 N N . VAL B 1 215 ? -2.016 -32.581 -78.588 1.000 10.077 215 VAL B N 1
ATOM 3463 C CA . VAL B 1 215 ? -2.529 -32.280 -77.255 1.000 9.848 215 VAL B CA 1
ATOM 3464 C C . VAL B 1 215 ? -4.056 -32.205 -77.279 1.000 9.610 215 VAL B C 1
ATOM 3465 O O . VAL B 1 215 ? -4.720 -32.725 -76.396 1.000 10.715 215 VAL B O 1
ATOM 3469 N N . TRP B 1 216 ? -4.611 -31.523 -78.273 1.000 8.817 216 TRP B N 1
ATOM 3470 C CA . TRP B 1 216 ? -6.052 -31.427 -78.415 1.000 9.044 216 TRP B CA 1
ATOM 3471 C C . TRP B 1 216 ? -6.692 -32.812 -78.449 1.000 9.266 216 TRP B C 1
ATOM 3472 O O . TRP B 1 216 ? -7.667 -33.077 -77.761 1.000 10.326 216 TRP B O 1
ATOM 3483 N N . LEU B 1 217 ? -6.129 -33.701 -79.262 1.000 9.389 217 LEU B N 1
ATOM 3484 C CA . LEU B 1 217 ? -6.694 -35.038 -79.389 1.000 10.077 217 LEU B CA 1
ATOM 3485 C C . LEU B 1 217 ? -6.596 -35.795 -78.063 1.000 11.345 217 LEU B C 1
ATOM 3486 O O . LEU B 1 217 ? -7.548 -36.443 -77.620 1.000 12.338 217 LEU B O 1
ATOM 3491 N N . GLN B 1 218 ? -5.435 -35.703 -77.404 1.000 11.614 218 GLN B N 1
ATOM 3492 C CA . GLN B 1 218 ? -5.185 -36.414 -76.159 1.000 14.261 218 GLN B CA 1
ATOM 3493 C C . GLN B 1 218 ? -6.146 -35.946 -75.071 1.000 14.305 218 GLN B C 1
ATOM 3494 O O . GLN B 1 218 ? -6.555 -36.763 -74.264 1.000 19.109 218 GLN B O 1
ATOM 3500 N N . LYS B 1 219 ? -6.493 -34.657 -75.064 1.000 14.243 219 LYS B N 1
ATOM 3501 C CA . LYS B 1 219 ? -7.288 -34.063 -74.011 1.000 14.968 219 LYS B CA 1
ATOM 3502 C C . LYS B 1 219 ? -8.782 -34.216 -74.277 1.000 18.576 219 LYS B C 1
ATOM 3503 O O . LYS B 1 219 ? -9.585 -33.892 -73.398 1.000 26.027 219 LYS B O 1
ATOM 3509 N N . GLN B 1 220 ? -9.176 -34.750 -75.440 1.000 19.921 220 GLN B N 1
ATOM 3510 C CA . GLN B 1 220 ? -10.604 -34.919 -75.698 1.000 25.475 220 GLN B CA 1
ATOM 3511 C C . GLN B 1 220 ? -11.180 -36.164 -74.993 1.000 29.600 220 GLN B C 1
ATOM 3512 O O . GLN B 1 220 ? -12.341 -36.117 -74.574 1.000 220.087 220 GLN B O 1
ATOM 3518 N N . LYS B 1 221 ? -10.436 -37.279 -74.910 1.000 82.831 221 LYS B N 1
ATOM 3519 C CA . LYS B 1 221 ? -10.906 -38.470 -74.193 1.000 52.201 221 LYS B CA 1
ATOM 3520 C C . LYS B 1 221 ? -11.265 -38.083 -72.747 1.000 186.098 221 LYS B C 1
ATOM 3521 O O . LYS B 1 221 ? -10.338 -37.746 -71.983 1.000 292.514 221 LYS B O 1
#

Nearest PDB structures (foldseek):
  5ok1-assembly1_A  TM=9.888E-01  e=3.096E-42  Lactococcus lactis
  6h90-assembly1_A  TM=9.261E-01  e=6.203E-43  Lactococcus lactis subsp. lactis Il1403
  1lvh-assembly1_A  TM=9.118E-01  e=3.782E-43  Lactococcus lactis
  6hdm-assembly1_A  TM=9.608E-01  e=1.366E-41  Lactococcus lactis subsp. lactis Il1403
  6hdh-assembly2_B  TM=9.266E-01  e=4.774E-42  Lactococcus lactis subsp. lactis Il1403

Foldseek 3Di:
DQQAEEEAPAQAFFHLLVLLLVLVVVLCVVVPQDDSDPVLSLVVVQAALLVNLVSSCVNVVHDDDPVVSVVSSVSSVVSSVVVCPQQALVRGFAPVVVQLVVCVVVNRAYEYLYSDQCVVVNCVRNVNPVSHLYYQHNVVFDGGRLALTSVQSRQVSNPHQLLSYEYEEAALSPCNSSVVSNHAYEYEDDCVHNNDPHHYDPGNNPPHPVNVVVRVVVPPD/DFQAEEEAPDQAFFHLLVLLLVLVVVLLVVVVQDDSDPVLSVVCPQFALLRNLVVRCVSVVHDDDPVVSVVSSVSSVVSSVVVCPQQALVRGFAPPVVQLVVCVVVNHAYEYLYLDQCVVVNCVRSVNPVSHLYYQHNVVWPRGFQALTSVQSRQVSNPHQLLSYEYEEAAQSPQNSSVVSNHAYEYEDDCVGNNDPHHYDPGNNCVHPVNVVVRVVVVPD

InterPro domains:
  IPR006439 HAD hydrolase, subfamily IA [PR00413] (2-13)
  IPR006439 HAD hydrolase, subfamily IA [PR00413] (132-148)
  IPR006439 HAD hydrolase, subfamily IA [PR00413] (150-170)
  IPR006439 HAD hydrolase, subfamily IA [TIGR01509] (80-187)
  IPR010972 Beta-phosphoglucomutase [TIGR01990] (2-189)
  IPR010972 Beta-phosphoglucomutase [cd02598] (4-215)
  IPR010976 Beta-phosphoglucomutase hydrolase [TIGR02009] (2-184)
  IPR023198 Phosphoglycolate phosphatase-like, domain 2 [G3DSA:1.10.150.240] (15-92)
  IPR023214 HAD superfamily [G3DSA:3.40.50.1000] (3-191)
  IPR036412 HAD-like superfamily [SSF56784] (1-204)
  IPR051600 Beta-phosphoglucomutase-like [PTHR46193] (3-189)

Organism: Lactococcus lactis subsp. lactis (strain IL1403) (NCBI:txid272623)

Solvent-accessible surface area: 20560 Å² total; per-residue (Å²): 90,2,99,0,0,0,0,11,0,30,8,0,0,4,51,4,19,59,77,40,10,125,1,6,65,39,3,0,91,101,42,61,7,127,37,3,70,140,152,18,9,108,92,10,84,43,24,12,51,68,62,2,0,74,92,0,2,79,77,41,141,69,193,29,68,83,139,70,37,147,117,10,5,120,131,5,21,68,38,0,44,133,44,0,77,132,16,38,67,94,60,27,77,84,34,0,72,100,2,0,86,46,0,137,93,81,187,15,86,1,0,1,1,4,41,16,89,19,0,66,54,0,0,97,86,2,110,2,78,65,44,21,72,19,57,5,62,14,66,141,40,55,47,68,120,36,13,33,51,18,4,52,26,0,0,112,56,14,70,14,39,14,74,57,0,0,0,0,10,38,16,82,19,4,9,66,0,0,60,87,15,44,5,28,11,0,0,14,20,131,86,120,66,14,10,36,12,13,40,35,3,89,63,3,61,83,1,63,20,138,54,0,78,77,4,18,69,43,58,68,149,118,3,108,0,0,0,0,10,0,30,8,0,0,3,51,4,19,57,78,39,9,120,0,5,69,39,4,0,110,123,57,61,9,138,39,9,73,141,129,18,10,68,39,13,76,29,21,24,58,75,50,2,0,67,15,0,2,18,28,56,70,105,133,43,50,81,135,95,39,158,72,10,5,108,87,6,25,88,54,0,46,157,52,0,79,126,9,33,69,95,60,27,75,81,36,0,72,101,2,0,86,45,0,134,85,82,187,10,89,0,0,2,1,3,30,16,104,19,0,60,72,0,0,105,94,3,108,3,46,63,46,21,69,16,57,5,70,18,56,135,49,56,15,22,74,39,22,37,58,4,4,55,25,0,0,110,57,14,70,12,40,12,74,50,0,0,0,0,9,35,12,66,26,3,3,62,0,0,68,88,16,44,6,30,10,0,0,13,32,73,75,76,33,7,27,145,86,20,29,36,3,92,62,3,62,84,2,59,19,122,59,0,104,98,5,27,133,97,84,98,230

B-factor: mean 14.93, std 14.13, range [6.05, 292.51]

Secondary structure (DSSP, 8-state):
---EEEE-TBTTTB--HHHHHHHHHHHHHHTT-----HHHHTTTTT--HHHHHHHHHHHTT----HHHHHHHHHHHHHHHHHHTTT--GGGSPTTHHHHHHHHHHTT-EEEE--S-TTHHHHHHHTT-GGG-SEE--GGGS--STT-THHHHHHHHHTT--GGGEEEEESSHHHHHHHHHHTPEEEEES-HHHH-SSSEEESSGGG--HHHHHHHHHHH--/---EEEE-SBTTTB--HHHHHHHHHHHHHHHT-----HHHHGGGTT--HHHHHHHHHHHTT----HHHHHHHHHHHHHHHHHHTTT--GGGSPTTHHHHHHHHHHTT-EEEE--S-TTHHHHHHHTT-GGG-SEE--TTTS--STT-THHHHHHHHHTT--GGGEEEEESSHHHHHHHHHHTPEEEEES-HHHH-SSSEEESSGGG--HHHHHHHHHHHH-

Radius of gyration: 25.9 Å; Cα contacts (8 Å, |Δi|>4): 808; chains: 2; bounding box: 34×51×82 Å

GO terms:
  GO:0000287 magnesium ion binding (F, IDA)
  GO:0008801 beta-phosphoglucomutase activity (F, IDA)
  GO:0005975 carbohydrate metabolic process (P, IDA)
  GO:0008801 beta-phosphoglucomutase activity (F, EXP)